Protein AF-0000000070597559 (afdb_homodimer)

Secondary structure (DSSP, 8-state):
-------------------------------------------------S-SSTTTTTTSS----TTSEEEEEE-TT--TT---EEEEEHHHHHHHHSTTT---HHHHHHHTT-TTSTTHHHHHHHHHHHTT----SS----S---GGGGS-HHHHHHHHHHHHHHHHHHS-HHHHHHHHHHT---HHHHHHHHHHHHHHHHHHHHHHHHHHT----BTTB-PPP-S-HHHHHHHHHHHHHTTT-HHHHHHHHHHHH-/-------------------------------------------------S-SSHHHHTT-S----TTSEEEEEE-TT--TT---EEEEEHHHHHHHHSTTT---HHHHHHHTT-TTSTTHHHHHHHHHHHTT-----S--------GGGGS-HHHHHHHHHHHHHHHHHHS-HHHHHHHHHHT---HHHHHHHHHHHHHHHHHHHHHHHHHHT----BTTB-PPP-S-HHHHHHHHHHHHHTTT-HHHHHHHHHHHH-

pLDDT: mean 72.43, std 30.31, range [15.13, 98.62]

Sequence (516 aa):
MADSATECSLASPHPTYRSAQALLLLSPHSLCMPHSLVLEPRLTAGVAGKVGDHMMKDALLGAAMPTDVFCSVPGRLSLLSSNSKYKVTVSELQRRLSPPECLNASILGGILRRAKSKNGGRILRDKLEKIGLNLPAGRRKAANVTLLTSLVEGEAIHLARDFGYVCETEFPARQIAEYLCRQHSDPAEQYRRKDLILATKQITKELMDLLNQDRSPLCNTRPQIILEPSIQRHLTHFSLITHGFGSPAIVAALTAIQMADSATECSLASPHPTYRSAQALLLLSPHSLCMPHSLVLEPRLTAGVAGKVGDHMMKDALLGAAMPTDVFCSVPGRLSLLSSNSKYKVTVSELQRRLSPPECLNASILGGILRRAKSKNGGRILRDKLEKIGLNLPAGRRKAANVTLLTSLVEGEAIHLARDFGYVCETEFPARQIAEYLCRQHSDPAEQYRRKDLILATKQITKELMDLLNQDRSPLCNTRPQIILEPSIQRHLTHFSLITHGFGSPAIVAALTAIQ

Radius of gyration: 35.73 Å; Cα contacts (8 Å, |Δi|>4): 558; chains: 2; bounding box: 136×95×104 Å

Structure (mmCIF, N/CA/C/O backbone):
data_AF-0000000070597559-model_v1
#
loop_
_entity.id
_entity.type
_entity.pdbx_description
1 polymer 'Transcription factor AP-2 C-terminal domain-containing protein'
#
loop_
_atom_site.group_PDB
_atom_site.id
_atom_site.type_symbol
_atom_site.label_atom_id
_atom_site.label_alt_id
_atom_site.label_comp_id
_atom_site.label_asym_id
_atom_site.label_entity_id
_atom_site.label_seq_id
_atom_site.pdbx_PDB_ins_code
_atom_site.Cartn_x
_atom_site.Cartn_y
_atom_site.Cartn_z
_atom_site.occupancy
_atom_site.B_iso_or_equiv
_atom_site.auth_seq_id
_atom_site.auth_comp_id
_atom_site.auth_asym_id
_atom_site.auth_atom_id
_atom_site.pdbx_PDB_model_num
ATOM 1 N N . MET A 1 1 ? 13.938 -60.094 36.344 1 19.91 1 MET A N 1
ATOM 2 C CA . MET A 1 1 ? 14.953 -60.844 35.625 1 19.91 1 MET A CA 1
ATOM 3 C C . MET A 1 1 ? 15.633 -60 34.562 1 19.91 1 MET A C 1
ATOM 5 O O . MET A 1 1 ? 14.961 -59.469 33.688 1 19.91 1 MET A O 1
ATOM 9 N N . ALA A 1 2 ? 16.797 -59.312 35.031 1 21.16 2 ALA A N 1
ATOM 10 C CA . ALA A 1 2 ? 17.688 -58.156 34.906 1 21.16 2 ALA A CA 1
ATOM 11 C C . ALA A 1 2 ? 18.562 -58.25 33.656 1 21.16 2 ALA A C 1
ATOM 13 O O . ALA A 1 2 ? 19.609 -58.906 33.688 1 21.16 2 ALA A O 1
ATOM 14 N N . ASP A 1 3 ? 17.828 -58.344 32.531 1 17.36 3 ASP A N 1
ATOM 15 C CA . ASP A 1 3 ? 18.531 -58.906 31.375 1 17.36 3 ASP A CA 1
ATOM 16 C C . ASP A 1 3 ? 19.75 -58.062 31.016 1 17.36 3 ASP A C 1
ATOM 18 O O . ASP A 1 3 ? 19.844 -56.906 31.406 1 17.36 3 ASP A O 1
ATOM 22 N N . SER A 1 4 ? 20.516 -58.406 29.969 1 17.55 4 SER A N 1
ATOM 23 C CA . SER A 1 4 ? 21.812 -58.719 29.359 1 17.55 4 SER A CA 1
ATOM 24 C C . SER A 1 4 ? 22.281 -57.562 28.453 1 17.55 4 SER A C 1
ATOM 26 O O . SER A 1 4 ? 21.969 -57.562 27.266 1 17.55 4 SER A O 1
ATOM 28 N N . ALA A 1 5 ? 22.062 -56.281 28.828 1 19.42 5 ALA A N 1
ATOM 29 C CA . ALA A 1 5 ? 22.234 -55.188 27.875 1 19.42 5 ALA A CA 1
ATOM 30 C C . ALA A 1 5 ? 23.656 -55.188 27.328 1 19.42 5 ALA A C 1
ATOM 32 O O . ALA A 1 5 ? 24.625 -55 28.062 1 19.42 5 ALA A O 1
ATOM 33 N N . THR A 1 6 ? 23.797 -55.594 26.156 1 16.86 6 THR A N 1
ATOM 34 C CA . THR A 1 6 ? 24.938 -56.094 25.406 1 16.86 6 THR A CA 1
ATOM 35 C C . THR A 1 6 ? 25.984 -55 25.25 1 16.86 6 THR A C 1
ATOM 37 O O . THR A 1 6 ? 25.688 -53.812 25.453 1 16.86 6 THR A O 1
ATOM 40 N N . GLU A 1 7 ? 26.469 -54.688 23.969 1 16.88 7 GLU A N 1
ATOM 41 C CA . GLU A 1 7 ? 27.812 -54.969 23.453 1 16.88 7 GLU A CA 1
ATOM 42 C C . GLU A 1 7 ? 28.703 -53.719 23.516 1 16.88 7 GLU A C 1
ATOM 44 O O . GLU A 1 7 ? 28.203 -52.625 23.703 1 16.88 7 GLU A O 1
ATOM 49 N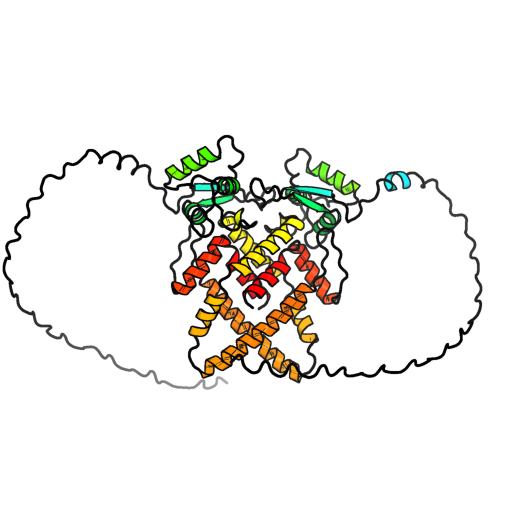 N . CYS A 1 8 ? 29.516 -53.562 22.375 1 16.56 8 CYS A N 1
ATOM 50 C CA . CYS A 1 8 ? 30.953 -53.625 22.109 1 16.56 8 CYS A CA 1
ATOM 51 C C . CYS A 1 8 ? 31.562 -52.25 21.984 1 16.56 8 CYS A C 1
ATOM 53 O O . CYS A 1 8 ? 30.859 -51.281 21.75 1 16.56 8 CYS A O 1
ATOM 55 N N . SER A 1 9 ? 32.875 -52.125 21.75 1 16.2 9 SER A N 1
ATOM 56 C CA . SER A 1 9 ? 34.188 -51.594 22.125 1 16.2 9 SER A CA 1
ATOM 57 C C . SER A 1 9 ? 34.594 -50.438 21.234 1 16.2 9 SER A C 1
ATOM 59 O O . SER A 1 9 ? 35.25 -49.5 21.688 1 16.2 9 SER A O 1
ATOM 61 N N . LEU A 1 10 ? 34.344 -50.344 19.766 1 16.14 10 LEU A N 1
ATOM 62 C CA . LEU A 1 10 ? 35.625 -50.25 19.062 1 16.14 10 LEU A CA 1
ATOM 63 C C . LEU A 1 10 ? 36.094 -48.781 18.953 1 16.14 10 LEU A C 1
ATOM 65 O O . LEU A 1 10 ? 35.438 -47.969 18.297 1 16.14 10 LEU A O 1
ATOM 69 N N . ALA A 1 11 ? 36.656 -48.125 19.891 1 18.78 11 ALA A N 1
ATOM 70 C CA . ALA A 1 11 ? 37.125 -46.719 20.016 1 18.78 11 ALA A CA 1
ATOM 71 C C . ALA A 1 11 ? 38.281 -46.469 19.078 1 18.78 11 ALA A C 1
ATOM 73 O O . ALA A 1 11 ? 39.406 -46.969 19.281 1 18.78 11 ALA A O 1
ATOM 74 N N . SER A 1 12 ? 38.031 -46.562 17.672 1 16.58 12 SER A N 1
ATOM 75 C CA . SER A 1 12 ? 39.25 -46.531 16.844 1 16.58 12 SER A CA 1
ATOM 76 C C . SER A 1 12 ? 40.031 -45.25 17.094 1 16.58 12 SER A C 1
ATOM 78 O O . SER A 1 12 ? 39.469 -44.156 17.281 1 16.58 12 SER A O 1
ATOM 80 N N . PRO A 1 13 ? 41.406 -45.312 17.203 1 17.53 13 PRO A N 1
ATOM 81 C CA . PRO A 1 13 ? 42.594 -44.594 17.719 1 17.53 13 PRO A CA 1
ATOM 82 C C . PRO A 1 13 ? 43.062 -43.469 16.781 1 17.53 13 PRO A C 1
ATOM 84 O O . PRO A 1 13 ? 43.844 -42.625 17.188 1 17.53 13 PRO A O 1
ATOM 87 N N . HIS A 1 14 ? 42.469 -43.25 15.516 1 17.64 14 HIS A N 1
ATOM 88 C CA . HIS A 1 14 ? 43.625 -43.031 14.625 1 17.64 14 HIS A CA 1
ATOM 89 C C . HIS A 1 14 ? 44.406 -41.781 15.039 1 17.64 14 HIS A C 1
ATOM 91 O O . HIS A 1 14 ? 43.844 -40.906 15.672 1 17.64 14 HIS A O 1
ATOM 97 N N . PRO A 1 15 ? 45.719 -41.719 14.453 1 17.28 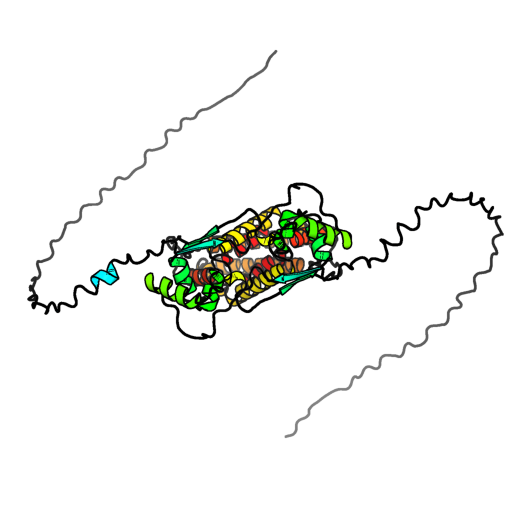15 PRO A N 1
ATOM 98 C CA . PRO A 1 15 ? 47.094 -41.25 14.719 1 17.28 15 PRO A CA 1
ATOM 99 C C . PRO A 1 15 ? 47.281 -39.781 14.484 1 17.28 15 PRO A C 1
ATOM 101 O O . PRO A 1 15 ? 46.5 -39.156 13.781 1 17.28 15 PRO A O 1
ATOM 104 N N . THR A 1 16 ? 48.344 -39.156 15.125 1 18.3 16 THR A N 1
ATOM 105 C CA . THR A 1 16 ? 49.031 -38 15.633 1 18.3 16 THR A CA 1
ATOM 106 C C . THR A 1 16 ? 49.781 -37.281 14.508 1 18.3 16 THR A C 1
ATOM 108 O O . THR A 1 16 ? 50.531 -36.344 14.758 1 18.3 16 THR A O 1
ATOM 111 N N . TYR A 1 17 ? 49.344 -37.406 13.156 1 15.91 17 TYR A N 1
ATOM 112 C CA . TYR A 1 17 ? 50.469 -37.094 12.273 1 15.91 17 TYR A CA 1
ATOM 113 C C . TYR A 1 17 ? 50.938 -35.688 12.492 1 15.91 17 TYR A C 1
ATOM 115 O O . TYR A 1 17 ? 50.188 -34.719 12.328 1 15.91 17 TYR A O 1
ATOM 123 N N . ARG A 1 18 ? 52 -35.438 13.312 1 16 18 ARG A N 1
ATOM 124 C CA . ARG A 1 18 ? 52.812 -34.344 13.859 1 16 18 ARG A CA 1
ATOM 125 C C . ARG A 1 18 ? 53.344 -33.469 12.75 1 16 18 ARG A C 1
ATOM 127 O O . ARG A 1 18 ? 53.188 -32.25 12.789 1 16 18 ARG A O 1
ATOM 134 N N . SER A 1 19 ? 54.562 -33.781 12.117 1 15.95 19 SER A N 1
ATOM 135 C CA . SER A 1 19 ? 55.812 -33.031 12.336 1 15.95 19 SER A CA 1
ATOM 136 C C . SER A 1 19 ? 56.062 -32.062 11.203 1 15.95 19 SER A C 1
ATOM 138 O O . SER A 1 19 ? 57.062 -31.328 11.219 1 15.95 19 SER A O 1
ATOM 140 N N . ALA A 1 20 ? 55.281 -31.984 10.086 1 16.58 20 ALA A N 1
ATOM 141 C CA . ALA A 1 20 ? 56.188 -31.797 8.953 1 16.58 20 ALA A CA 1
ATOM 142 C C . ALA A 1 20 ? 56.969 -30.484 9.07 1 16.58 20 ALA A C 1
ATOM 144 O O . ALA A 1 20 ? 56.438 -29.5 9.625 1 16.58 20 ALA A O 1
ATOM 145 N N . GLN A 1 21 ? 58.281 -30.516 8.523 1 16.25 21 GLN A N 1
ATOM 146 C CA . GLN A 1 21 ? 59.625 -29.953 8.484 1 16.25 21 GLN A CA 1
ATOM 147 C C . GLN A 1 21 ? 59.625 -28.547 7.91 1 16.25 21 GLN A C 1
ATOM 149 O O . GLN A 1 21 ? 58.719 -28.172 7.156 1 16.25 21 GLN A O 1
ATOM 154 N N . ALA A 1 22 ? 60.625 -27.719 8.359 1 18.7 22 ALA A N 1
ATOM 155 C CA . ALA A 1 22 ? 61.25 -26.422 8.625 1 18.7 22 ALA A CA 1
ATOM 156 C C . ALA A 1 22 ? 61.781 -25.797 7.344 1 18.7 22 ALA A C 1
ATOM 158 O O . ALA A 1 22 ? 62.656 -24.906 7.391 1 18.7 22 ALA A O 1
ATOM 159 N N . LEU A 1 23 ? 61.125 -26.141 6.117 1 17.75 23 LEU A N 1
ATOM 160 C CA . LEU A 1 23 ? 62.062 -25.906 5.02 1 17.75 23 LEU A CA 1
ATOM 161 C C . LEU A 1 23 ? 62.562 -24.469 5.035 1 17.75 23 LEU A C 1
ATOM 163 O O . LEU A 1 23 ? 61.844 -23.562 5.434 1 17.75 23 LEU A O 1
ATOM 167 N N . LEU A 1 24 ? 63.844 -24.359 4.625 1 18.58 24 LEU A N 1
ATOM 168 C CA . LEU A 1 24 ? 65.062 -23.516 4.602 1 18.58 24 LEU A CA 1
ATOM 169 C C . LEU A 1 24 ? 64.875 -22.344 3.637 1 18.58 24 LEU A C 1
ATOM 171 O O . LEU A 1 24 ? 64.938 -22.516 2.418 1 18.58 24 LEU A O 1
ATOM 175 N N . LEU A 1 25 ? 63.688 -21.688 3.656 1 18.22 25 LEU A N 1
ATOM 176 C CA . LEU A 1 25 ? 63.562 -20.75 2.543 1 18.22 25 LEU A CA 1
ATOM 177 C C . LEU A 1 25 ? 64.688 -19.734 2.568 1 18.22 25 LEU A C 1
ATOM 179 O O . LEU A 1 25 ? 64.875 -19.016 3.561 1 18.22 25 LEU A O 1
ATOM 183 N N . LEU A 1 26 ? 65.688 -20.125 1.753 1 17.92 26 LEU A N 1
ATOM 184 C CA . LEU A 1 26 ? 66.938 -19.438 1.463 1 17.92 26 LEU A CA 1
ATOM 185 C C . LEU A 1 26 ? 66.688 -17.969 1.103 1 17.92 26 LEU A C 1
ATOM 187 O O . LEU A 1 26 ? 65.625 -17.641 0.564 1 17.92 26 LEU A O 1
ATOM 191 N N . SER A 1 27 ? 67.625 -17.062 1.641 1 18.86 27 SER A N 1
ATOM 192 C CA . SER A 1 27 ? 67.875 -15.641 1.9 1 18.86 27 SER A CA 1
ATOM 193 C C . SER A 1 27 ? 68.125 -14.883 0.608 1 18.86 27 SER A C 1
ATOM 195 O O . SER A 1 27 ? 69.25 -14.93 0.084 1 18.86 27 SER A O 1
ATOM 197 N N . PRO A 1 28 ? 67.188 -14.984 -0.422 1 19.39 28 PRO A N 1
ATOM 198 C CA . PRO A 1 28 ? 67.812 -14.438 -1.636 1 19.39 28 PRO A CA 1
ATOM 199 C C . PRO A 1 28 ? 68.375 -13.047 -1.414 1 19.39 28 PRO A C 1
ATOM 201 O O . PRO A 1 28 ? 68 -12.328 -0.508 1 19.39 28 PRO A O 1
ATOM 204 N N . HIS A 1 29 ? 69.625 -12.883 -2.027 1 18.45 29 HIS A N 1
ATOM 205 C CA . HIS A 1 29 ? 70.688 -11.875 -2.08 1 18.45 29 HIS A CA 1
ATOM 206 C C . HIS A 1 29 ? 70.125 -10.523 -2.529 1 18.45 29 HIS A C 1
ATOM 208 O O . HIS A 1 29 ? 69.062 -10.461 -3.154 1 18.45 29 HIS A O 1
ATOM 214 N N . SER A 1 30 ? 70.938 -9.391 -2.318 1 18.61 30 SER A N 1
ATOM 215 C CA . SER A 1 30 ? 71.125 -7.992 -1.918 1 18.61 30 SER A CA 1
ATOM 216 C C . SER A 1 30 ? 71 -7.059 -3.117 1 18.61 30 SER A C 1
ATOM 218 O O . SER A 1 30 ? 71.125 -5.844 -2.982 1 18.61 30 SER A O 1
ATOM 220 N N . LEU A 1 31 ? 70.688 -7.555 -4.41 1 20.31 31 LEU A N 1
ATOM 221 C CA . LEU A 1 31 ? 71.438 -6.73 -5.332 1 20.31 31 LEU A CA 1
ATOM 222 C C . LEU A 1 31 ? 71 -5.285 -5.305 1 20.31 31 LEU A C 1
ATOM 224 O O . LEU A 1 31 ? 69.812 -5.02 -5.402 1 20.31 31 LEU A O 1
ATOM 228 N N . CYS A 1 32 ? 71.875 -4.336 -4.922 1 19.77 32 CYS A N 1
ATOM 229 C CA . CYS A 1 32 ? 71.938 -2.922 -4.566 1 19.77 32 CYS A CA 1
ATOM 230 C C . CYS A 1 32 ? 71.625 -2.047 -5.781 1 19.77 32 CYS A C 1
ATOM 232 O O . CYS A 1 32 ? 72.5 -1.919 -6.668 1 19.77 32 CYS A O 1
ATOM 234 N N . MET A 1 33 ? 70.625 -2.402 -6.582 1 20.45 33 MET A N 1
ATOM 235 C CA . MET A 1 33 ? 70.688 -1.625 -7.816 1 20.45 33 MET A CA 1
ATOM 236 C C . MET A 1 33 ? 70.812 -0.134 -7.512 1 20.45 33 MET A C 1
ATOM 238 O O . MET A 1 33 ? 70.312 0.332 -6.488 1 20.45 33 MET A O 1
ATOM 242 N N . PRO A 1 34 ? 71.562 0.568 -8.43 1 20.34 34 PRO A N 1
ATOM 243 C CA . PRO A 1 34 ? 72.25 1.889 -8.359 1 20.34 34 PRO A CA 1
ATOM 244 C C . PRO A 1 34 ? 71.188 3.023 -8.266 1 20.34 34 PRO A C 1
ATOM 246 O O . PRO A 1 34 ? 70 2.826 -8.555 1 20.34 34 PRO A O 1
ATOM 249 N N . HIS A 1 35 ? 71.75 4.305 -7.883 1 19.61 35 HIS A N 1
ATOM 250 C CA . HIS A 1 35 ? 71.438 5.566 -7.234 1 19.61 35 HIS A CA 1
ATOM 251 C C . HIS A 1 35 ? 70.75 6.523 -8.203 1 19.61 35 HIS A C 1
ATOM 253 O O . HIS A 1 35 ? 70.562 7.711 -7.902 1 19.61 35 HIS A O 1
ATOM 259 N N . SER A 1 36 ? 69.938 6.035 -9.188 1 20.69 36 SER A N 1
ATOM 260 C CA . SER A 1 36 ? 69.75 7.047 -10.227 1 20.69 36 SER A CA 1
ATOM 261 C C . SER A 1 36 ? 69.25 8.359 -9.633 1 20.69 36 SER A C 1
ATOM 263 O O . SER A 1 36 ? 68.5 8.352 -8.656 1 20.69 36 SER A O 1
ATOM 265 N N . LEU A 1 37 ? 69.875 9.5 -10.133 1 20.8 37 LEU A N 1
ATOM 266 C CA . LEU A 1 37 ? 69.938 10.938 -9.867 1 20.8 37 LEU A CA 1
ATOM 267 C C . LEU A 1 37 ? 68.625 11.602 -10.039 1 20.8 37 LEU A C 1
ATOM 269 O O . LEU A 1 37 ? 68 11.555 -11.117 1 20.8 37 LEU A O 1
ATOM 273 N N . VAL A 1 38 ? 67.812 11.656 -9 1 20.12 38 VAL A N 1
ATOM 274 C CA . VAL A 1 38 ? 66.438 12.211 -8.891 1 20.12 38 VAL A CA 1
ATOM 275 C C . VAL A 1 38 ? 66.5 13.711 -9.164 1 20.12 38 VAL A C 1
ATOM 277 O O . VAL A 1 38 ? 67.062 14.484 -8.375 1 20.12 38 VAL A O 1
ATOM 280 N N . LEU A 1 39 ? 66.875 14.031 -10.422 1 21.16 39 LEU A N 1
ATOM 281 C CA . LEU A 1 39 ? 66.875 15.477 -10.609 1 21.16 39 LEU A CA 1
ATOM 282 C C . LEU A 1 39 ? 65.625 16.109 -10.094 1 21.16 39 LEU A C 1
ATOM 284 O O . LEU A 1 39 ? 64.5 15.594 -10.359 1 21.16 39 LEU A O 1
ATOM 288 N N . GLU A 1 40 ? 65.75 16.922 -9.047 1 20.91 40 GLU A N 1
ATOM 289 C CA . GLU A 1 40 ? 64.75 17.625 -8.266 1 20.91 40 GLU A CA 1
ATOM 290 C C . GLU A 1 40 ? 64 18.656 -9.117 1 20.91 40 GLU A C 1
ATOM 292 O O . GLU A 1 40 ? 64.625 19.578 -9.648 1 20.91 40 GLU A O 1
ATOM 297 N N . PRO A 1 41 ? 63.188 18.188 -10.062 1 21.62 41 PRO A N 1
ATOM 298 C CA . PRO A 1 41 ? 62.625 19.312 -10.797 1 21.62 41 PRO A CA 1
ATOM 299 C C . PRO A 1 41 ? 62.125 20.438 -9.875 1 21.62 41 PRO A C 1
ATOM 301 O O . PRO A 1 41 ? 61.75 20.172 -8.734 1 21.62 41 PRO A O 1
ATOM 304 N N . ARG A 1 42 ? 62.594 21.672 -10.094 1 20.83 42 ARG A N 1
ATOM 305 C CA . ARG A 1 42 ? 62.406 22.969 -9.453 1 20.83 42 ARG A CA 1
ATOM 306 C C . ARG A 1 42 ? 60.906 23.312 -9.375 1 20.83 42 ARG A C 1
ATOM 308 O O . ARG A 1 42 ? 60.219 23.25 -10.383 1 20.83 42 ARG A O 1
ATOM 315 N N . LEU A 1 43 ? 60.312 23.266 -8.164 1 20.08 43 LEU A N 1
ATOM 316 C CA . LEU A 1 43 ? 58.969 23.594 -7.715 1 20.08 43 LEU A CA 1
ATOM 317 C C . LEU A 1 43 ? 58.625 25.047 -8.055 1 20.08 43 LEU A C 1
ATOM 319 O O . LEU A 1 43 ? 59.25 25.969 -7.523 1 20.08 43 LEU A O 1
ATOM 323 N N . THR A 1 44 ? 58.656 25.391 -9.312 1 21.41 44 THR A N 1
ATOM 324 C CA . THR A 1 44 ? 58.312 26.797 -9.445 1 21.41 44 THR A CA 1
ATOM 325 C C . THR A 1 44 ? 57.125 27.141 -8.531 1 21.41 44 THR A C 1
ATOM 327 O O . THR A 1 44 ? 56.281 26.297 -8.227 1 21.41 44 THR A O 1
ATOM 330 N N . ALA A 1 45 ? 57.25 28.375 -7.805 1 22.34 45 ALA A N 1
ATOM 331 C CA . ALA A 1 45 ? 56.5 29.078 -6.754 1 22.34 45 ALA A CA 1
ATOM 332 C C . ALA A 1 45 ? 55.062 29.266 -7.145 1 22.34 45 ALA A C 1
ATOM 334 O O . ALA A 1 45 ? 54.75 29.844 -8.195 1 22.34 45 ALA A O 1
ATOM 335 N N . GLY A 1 46 ? 54.25 28.312 -6.801 1 22.12 46 GLY A N 1
ATOM 336 C CA . GLY A 1 46 ? 52.781 28.312 -6.953 1 22.12 46 GLY A CA 1
ATOM 337 C C . GLY A 1 46 ? 52.125 29.578 -6.422 1 22.12 46 GLY A C 1
ATOM 338 O O . GLY A 1 46 ? 52.406 30 -5.297 1 22.12 46 GLY A O 1
ATOM 339 N N . VAL A 1 47 ? 52.094 30.656 -7.211 1 23.83 47 VAL A N 1
ATOM 340 C CA . VAL A 1 47 ? 51.312 31.797 -6.746 1 23.83 47 VAL A CA 1
ATOM 341 C C . VAL A 1 47 ? 50.062 31.297 -6.008 1 23.83 47 VAL A C 1
ATOM 343 O O . VAL A 1 47 ? 49.25 30.578 -6.582 1 23.83 47 VAL A O 1
ATOM 346 N N . ALA A 1 48 ? 50.219 31.156 -4.633 1 25.36 48 ALA A N 1
ATOM 347 C CA . ALA A 1 48 ? 49.188 30.828 -3.656 1 25.36 48 ALA A CA 1
ATOM 348 C C . ALA A 1 48 ? 48 31.797 -3.744 1 25.36 48 ALA A C 1
ATOM 350 O O . ALA A 1 48 ? 48.094 32.938 -3.262 1 25.36 48 ALA A O 1
ATOM 351 N N . GLY A 1 49 ? 47.5 32.094 -4.883 1 24.19 49 GLY A N 1
ATOM 352 C CA . GLY A 1 49 ? 46.375 32.969 -4.738 1 24.19 49 GLY A CA 1
ATOM 353 C C . GLY A 1 49 ? 45.5 32.625 -3.547 1 24.19 49 GLY A C 1
ATOM 354 O O . GLY A 1 49 ? 45.406 31.469 -3.15 1 24.19 49 GLY A O 1
ATOM 355 N N . LYS A 1 50 ? 45.281 33.75 -2.588 1 28.5 50 LYS A N 1
ATOM 356 C CA . LYS A 1 50 ? 44.5 33.719 -1.34 1 28.5 50 LYS A CA 1
ATOM 357 C C . LYS A 1 50 ? 43.219 32.938 -1.504 1 28.5 50 LYS A C 1
ATOM 359 O O . LYS A 1 50 ? 42.125 33.5 -1.558 1 28.5 50 LYS A O 1
ATOM 364 N N . VAL A 1 51 ? 43.125 32.188 -2.502 1 28.05 51 VAL A N 1
ATOM 365 C CA . VAL A 1 51 ? 41.906 31.406 -2.676 1 28.05 51 VAL A CA 1
ATOM 366 C C . VAL A 1 51 ? 41.688 30.5 -1.462 1 28.05 51 VAL A C 1
ATOM 368 O O . VAL A 1 51 ? 40.781 29.656 -1.468 1 28.05 51 VAL A O 1
ATOM 371 N N . GLY A 1 52 ? 42.688 30.562 -0.573 1 26.28 52 GLY A N 1
ATOM 372 C CA . GLY A 1 52 ? 42.781 29.422 0.328 1 26.28 52 GLY A CA 1
ATOM 373 C C . GLY A 1 52 ? 41.656 29.391 1.374 1 26.28 52 GLY A C 1
ATOM 374 O O . GLY A 1 52 ? 41.281 28.328 1.861 1 26.28 52 GLY A O 1
ATOM 375 N N . ASP A 1 53 ? 41.656 30.578 2.055 1 27.73 53 ASP A N 1
ATOM 376 C CA . ASP A 1 53 ? 41.031 30.594 3.377 1 27.73 53 ASP A CA 1
ATOM 377 C C . ASP A 1 53 ? 39.531 30.406 3.275 1 27.73 53 ASP A C 1
ATOM 379 O O . ASP A 1 53 ? 38.875 30.156 4.277 1 27.73 53 ASP A O 1
ATOM 383 N N . HIS A 1 54 ? 38.969 31.094 2.23 1 28.14 54 HIS A N 1
ATOM 384 C CA . HIS A 1 54 ? 37.5 31.078 2.207 1 28.14 54 HIS A CA 1
ATOM 385 C C . HIS A 1 54 ? 36.969 29.656 2.07 1 28.14 54 HIS A C 1
ATOM 387 O O . HIS A 1 54 ? 35.75 29.453 2.072 1 28.14 54 HIS A O 1
ATOM 393 N N . MET A 1 55 ? 37.719 28.75 1.553 1 31 55 MET A N 1
ATOM 394 C CA . MET A 1 55 ? 37.375 27.344 1.403 1 31 55 MET A CA 1
ATOM 395 C C . MET A 1 55 ? 37.312 26.641 2.76 1 31 55 MET A C 1
ATOM 397 O O . MET A 1 55 ? 36.719 25.562 2.889 1 31 55 MET A O 1
ATOM 401 N N . MET A 1 56 ? 38.094 27.062 3.789 1 30.22 56 MET A N 1
ATOM 402 C CA . MET A 1 56 ? 38.25 26.406 5.09 1 30.22 56 MET A CA 1
ATOM 403 C C . MET A 1 56 ? 37.094 26.781 6.004 1 30.22 56 MET A C 1
ATOM 405 O O . MET A 1 56 ? 36.844 26.125 7.023 1 30.22 56 MET A O 1
ATOM 409 N N . LYS A 1 57 ? 36.75 28.094 6.105 1 33.06 57 LYS A N 1
ATOM 410 C CA . LYS A 1 57 ? 35.688 28.469 7.047 1 33.06 57 LYS A CA 1
ATOM 411 C C . LYS A 1 57 ? 34.375 27.734 6.73 1 33.06 57 LYS A C 1
ATOM 413 O O . LYS A 1 57 ? 33.562 27.469 7.625 1 33.06 57 LYS A O 1
ATOM 418 N N . ASP A 1 58 ? 33.906 27.703 5.496 1 33.62 58 ASP A N 1
ATOM 419 C CA . ASP A 1 58 ? 32.719 27.016 5.051 1 33.62 58 ASP A CA 1
ATOM 420 C C . ASP A 1 58 ? 32.844 25.5 5.262 1 33.62 58 ASP A C 1
ATOM 422 O O . ASP A 1 58 ? 31.891 24.75 5.004 1 33.62 58 ASP A O 1
ATOM 426 N N . ALA A 1 59 ? 33.969 24.938 5.41 1 35.62 59 ALA A N 1
ATOM 427 C CA . ALA A 1 59 ? 34.375 23.562 5.676 1 35.62 59 ALA A CA 1
ATOM 428 C C . ALA A 1 59 ? 34 23.141 7.098 1 35.62 59 ALA A C 1
ATOM 430 O O . ALA A 1 59 ? 33.781 21.953 7.367 1 35.62 59 ALA A O 1
ATOM 431 N N . LEU A 1 60 ? 34.25 23.922 8.172 1 35.75 60 LEU A N 1
ATOM 432 C CA . LEU A 1 60 ? 34.062 23.641 9.594 1 35.75 60 LEU A CA 1
ATOM 433 C C . LEU A 1 60 ? 32.562 23.609 9.938 1 35.75 60 LEU A C 1
ATOM 435 O O . LEU A 1 60 ? 32.188 23.562 11.109 1 35.75 60 LEU A O 1
ATOM 439 N N . LEU A 1 61 ? 31.688 24.406 9.25 1 40.16 61 LEU A N 1
ATOM 440 C CA . LEU A 1 61 ? 30.281 24.047 9.438 1 40.16 61 LEU A CA 1
ATOM 441 C C . LEU A 1 61 ? 30.078 22.547 9.281 1 40.16 61 LEU A C 1
ATOM 443 O O . LEU A 1 61 ? 30.328 22 8.211 1 40.16 61 LEU A O 1
ATOM 447 N N . GLY A 1 62 ? 30.438 21.75 10.18 1 47 62 GLY A N 1
ATOM 448 C CA . GLY A 1 62 ? 30.453 20.297 10.281 1 47 62 GLY A CA 1
ATOM 449 C C . GLY A 1 62 ? 29.516 19.625 9.297 1 47 62 GLY A C 1
ATOM 450 O O . GLY A 1 62 ? 28.297 19.844 9.344 1 47 62 GLY A O 1
ATOM 451 N N . ALA A 1 63 ? 29.891 19.422 8.023 1 59.19 63 ALA A N 1
ATOM 452 C CA . ALA A 1 63 ? 29.188 18.734 6.945 1 59.19 63 ALA A CA 1
ATOM 453 C C . ALA A 1 63 ? 28.234 17.672 7.5 1 59.19 63 ALA A C 1
ATOM 455 O O . ALA A 1 63 ? 28.641 16.828 8.312 1 59.19 63 ALA A O 1
ATOM 456 N N . ALA A 1 64 ? 27 17.969 7.492 1 75 64 ALA A N 1
ATOM 457 C CA . ALA A 1 64 ? 26.016 17.047 8.016 1 75 64 ALA A CA 1
ATOM 458 C C . ALA A 1 64 ? 26.266 15.625 7.496 1 75 64 ALA A C 1
ATOM 460 O O . ALA A 1 64 ? 26.625 15.438 6.332 1 75 64 ALA A O 1
ATOM 461 N N . MET A 1 65 ? 26.5 14.805 8.453 1 82.56 65 MET A N 1
ATOM 462 C CA . MET A 1 65 ? 26.625 13.391 8.133 1 82.56 65 MET A CA 1
ATOM 463 C C . MET A 1 65 ? 25.328 12.844 7.562 1 82.56 65 MET A C 1
ATOM 465 O O . MET A 1 65 ? 24.234 13.273 7.965 1 82.56 65 MET A O 1
ATOM 469 N N . PRO A 1 66 ? 25.438 12.023 6.605 1 82.62 66 PRO A N 1
ATOM 470 C CA . PRO A 1 66 ? 24.25 11.414 6.004 1 82.62 66 PRO A CA 1
ATOM 471 C C . PRO A 1 66 ? 23.312 10.805 7.043 1 82.62 66 PRO A C 1
ATOM 473 O O . PRO A 1 66 ? 22.094 10.781 6.836 1 82.62 66 PRO A O 1
ATOM 476 N N . THR A 1 67 ? 23.859 10.469 8.062 1 85.25 67 THR A N 1
ATOM 477 C CA . THR A 1 67 ? 23.047 9.789 9.07 1 85.25 67 THR A CA 1
ATOM 478 C C . THR A 1 67 ? 22.406 10.797 10.016 1 85.25 67 THR A C 1
ATOM 480 O O . THR A 1 67 ? 21.547 10.438 10.82 1 85.25 67 THR A O 1
ATOM 483 N N . ASP A 1 68 ? 22.719 12 9.797 1 89.81 68 ASP A N 1
ATOM 484 C CA . ASP A 1 68 ? 22.141 13.031 10.656 1 89.81 68 ASP A CA 1
ATOM 485 C C . ASP A 1 68 ? 20.641 13.188 10.383 1 89.81 68 ASP A C 1
ATOM 487 O O . ASP A 1 68 ? 20.188 13.062 9.242 1 89.81 68 ASP A O 1
ATOM 491 N N . VAL A 1 69 ? 20 13.422 11.516 1 92.44 69 VAL A N 1
ATOM 492 C CA . VAL A 1 69 ? 18.578 13.719 11.391 1 92.44 69 VAL A CA 1
ATOM 493 C C . VAL A 1 69 ? 18.391 15.188 11.016 1 92.44 69 VAL A C 1
ATOM 495 O O . VAL A 1 69 ? 18.891 16.078 11.703 1 92.44 69 VAL A O 1
ATOM 498 N N . PHE A 1 70 ? 17.75 15.398 9.914 1 92.12 70 PHE A N 1
ATOM 499 C CA . PHE A 1 70 ? 17.469 16.75 9.453 1 92.12 70 PHE A CA 1
ATOM 500 C C . PHE A 1 70 ? 16.281 17.344 10.211 1 92.12 70 PHE A C 1
ATOM 502 O O . PHE A 1 70 ? 16.328 18.484 10.672 1 92.12 70 PHE A O 1
ATOM 509 N N . CYS A 1 71 ? 15.242 16.562 10.312 1 90.69 71 CYS A N 1
ATOM 510 C CA . CYS A 1 71 ? 14.062 16.984 11.062 1 90.69 71 CYS A CA 1
ATOM 511 C C . CYS A 1 71 ? 13.172 15.789 11.383 1 90.69 71 CYS A C 1
ATOM 513 O O . CYS A 1 71 ? 13.477 14.656 11 1 90.69 71 CYS A O 1
ATOM 515 N N . SER A 1 72 ? 12.188 16.078 12.25 1 92.25 72 SER A N 1
ATOM 516 C CA . SER A 1 72 ? 11.125 15.125 12.531 1 92.25 72 SER A CA 1
ATOM 517 C C . SER A 1 72 ? 9.766 15.672 12.102 1 92.25 72 SER A C 1
ATOM 519 O O . SER A 1 72 ? 9.477 16.859 12.289 1 92.25 72 SER A O 1
ATOM 521 N N . VAL A 1 73 ? 9.086 14.797 11.477 1 91.5 73 VAL A N 1
ATOM 522 C CA . VAL A 1 73 ? 7.777 15.227 11.008 1 91.5 73 VAL A CA 1
ATOM 523 C C . VAL A 1 73 ? 6.695 14.312 11.586 1 91.5 73 VAL A C 1
ATOM 525 O O . VAL A 1 73 ? 6.918 13.109 11.75 1 91.5 73 VAL A O 1
ATOM 528 N N . PRO A 1 74 ? 5.547 14.906 11.914 1 89.44 74 PRO A N 1
ATOM 529 C CA . PRO A 1 74 ? 4.43 14.031 12.281 1 89.44 74 PRO A CA 1
ATOM 530 C C . PRO A 1 74 ? 3.967 13.148 11.125 1 89.44 74 PRO A C 1
ATOM 532 O O . PRO A 1 74 ? 3.992 13.57 9.969 1 89.44 74 PRO A O 1
ATOM 535 N N . GLY A 1 75 ? 3.551 12.016 11.453 1 91.88 75 GLY A N 1
ATOM 536 C CA . GLY A 1 75 ? 3.057 11.109 10.43 1 91.88 75 GLY A CA 1
ATOM 537 C C . GLY A 1 75 ? 1.8 11.609 9.742 1 91.88 75 GLY A C 1
ATOM 538 O O . GLY A 1 75 ? 0.876 12.086 10.406 1 91.88 75 GLY A O 1
ATOM 539 N N . ARG A 1 76 ? 1.767 11.508 8.469 1 91.44 76 ARG A N 1
ATOM 540 C CA . ARG A 1 76 ? 0.584 11.891 7.703 1 91.44 76 ARG A CA 1
ATOM 541 C C . ARG A 1 76 ? -0.574 10.93 7.965 1 91.44 76 ARG A C 1
ATOM 543 O O . ARG A 1 76 ? -1.737 11.336 7.945 1 91.44 76 ARG A O 1
ATOM 550 N N . LEU A 1 77 ? -0.203 9.734 8.234 1 93.06 77 LEU A N 1
ATOM 551 C CA . LEU A 1 77 ? -1.226 8.711 8.414 1 93.06 77 LEU A CA 1
ATOM 552 C C . LEU A 1 77 ? -1.401 8.367 9.891 1 93.06 77 LEU A C 1
ATOM 554 O O . LEU A 1 77 ? -2.072 7.391 10.227 1 93.06 77 LEU A O 1
ATOM 558 N N . SER A 1 78 ? -0.806 9.148 10.688 1 86.94 78 SER A N 1
ATOM 559 C CA . SER A 1 78 ? -0.968 8.945 12.117 1 86.94 78 SER A CA 1
ATOM 560 C C . SER A 1 78 ? -2.268 9.562 12.625 1 86.94 78 SER A C 1
ATOM 562 O O . SER A 1 78 ? -2.656 10.648 12.188 1 86.94 78 SER A O 1
ATOM 564 N N . LEU A 1 79 ? -2.977 8.727 13.352 1 78.44 79 LEU A N 1
ATOM 565 C CA . LEU A 1 79 ? -4.234 9.219 13.898 1 78.44 79 LEU A CA 1
ATOM 566 C C . LEU A 1 79 ? -4.066 9.648 15.352 1 78.44 79 LEU A C 1
ATOM 568 O O . LEU A 1 79 ? -3.293 9.047 16.094 1 78.44 79 LEU A O 1
ATOM 572 N N . LEU A 1 80 ? -4.984 10.547 15.836 1 66.44 80 LEU A N 1
ATOM 5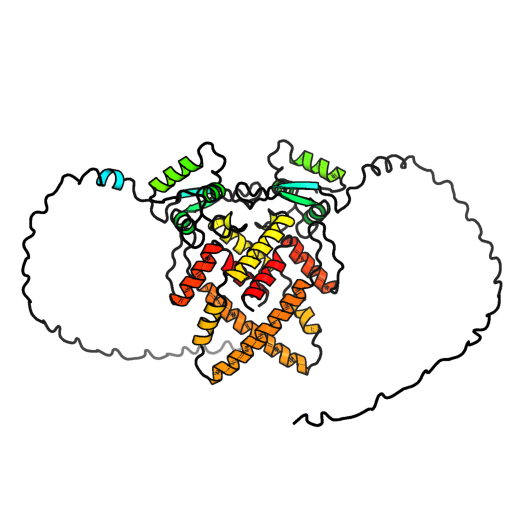73 C CA . LEU A 1 80 ? -5.137 11.07 17.188 1 66.44 80 LEU A CA 1
ATOM 574 C C . LEU A 1 80 ? -3.783 11.219 17.875 1 66.44 80 LEU A C 1
ATOM 576 O O . LEU A 1 80 ? -2.781 11.508 17.203 1 66.44 80 LEU A O 1
ATOM 580 N N . SER A 1 81 ? -3.77 10.516 19.203 1 57.91 81 SER A N 1
ATOM 581 C CA . SER A 1 81 ? -2.688 10.641 20.172 1 57.91 81 SER A CA 1
ATOM 582 C C . SER A 1 81 ? -1.471 9.82 19.75 1 57.91 81 SER A C 1
ATOM 584 O O . SER A 1 81 ? -0.413 9.906 20.375 1 57.91 81 SER A O 1
ATOM 586 N N . SER A 1 82 ? -1.667 8.977 18.594 1 58.75 82 SER A N 1
ATOM 587 C CA . SER A 1 82 ? -0.484 8.203 18.234 1 58.75 82 SER A CA 1
ATOM 588 C C . SER A 1 82 ? 0.51 9.055 17.453 1 58.75 82 SER A C 1
ATOM 590 O O . SER A 1 82 ? 0.531 9.023 16.219 1 58.75 82 SER A O 1
ATOM 592 N N . ASN A 1 83 ? 0.829 10.102 17.953 1 63.06 83 ASN A N 1
ATOM 593 C CA . ASN A 1 83 ? 1.726 11.078 17.344 1 63.06 83 ASN A CA 1
ATOM 594 C C . ASN A 1 83 ? 3.062 10.445 16.953 1 63.06 83 ASN A C 1
ATOM 596 O O . ASN A 1 83 ? 4.066 10.648 17.641 1 63.06 83 ASN A O 1
ATOM 600 N N . SER A 1 84 ? 2.887 9.43 16.016 1 81 84 SER A N 1
ATOM 601 C CA . SER A 1 84 ? 4.172 8.93 15.539 1 81 84 SER A CA 1
ATOM 602 C C . SER A 1 84 ? 4.918 9.992 14.734 1 81 84 SER A C 1
ATOM 604 O O . SER A 1 84 ? 4.336 10.633 13.859 1 81 84 SER A O 1
ATOM 606 N N . LYS A 1 85 ? 6.066 10.266 15.305 1 89.88 85 LYS A N 1
ATOM 607 C CA . LYS A 1 85 ? 6.969 11.148 14.562 1 89.88 85 LYS A CA 1
ATOM 608 C C . LYS A 1 85 ? 8.039 10.344 13.836 1 89.88 85 LYS A C 1
ATOM 610 O O . LYS A 1 85 ? 8.531 9.336 14.352 1 89.88 85 LYS A O 1
ATOM 615 N N . TYR A 1 86 ? 8.219 10.82 12.609 1 94.06 86 TYR A N 1
ATOM 616 C CA . TYR A 1 86 ? 9.219 10.133 11.805 1 94.06 86 TYR A CA 1
ATOM 617 C C . TYR A 1 86 ? 10.438 11.023 11.57 1 94.06 86 TYR A C 1
ATOM 619 O O . TYR A 1 86 ? 10.297 12.211 11.266 1 94.06 86 TYR A O 1
ATOM 627 N N . LYS A 1 87 ? 11.531 10.422 11.734 1 94.44 87 LYS A N 1
ATOM 628 C CA . LYS A 1 87 ? 12.789 11.117 11.492 1 94.44 87 LYS A CA 1
ATOM 629 C C . LYS A 1 87 ? 13.133 11.133 10 1 94.44 87 LYS A C 1
ATOM 631 O O . LYS A 1 87 ? 13 10.109 9.32 1 94.44 87 LYS A O 1
ATOM 636 N N . VAL A 1 88 ? 13.523 12.336 9.562 1 95.19 88 VAL A N 1
ATOM 637 C CA . VAL A 1 88 ? 14 12.492 8.195 1 95.19 88 VAL A CA 1
ATOM 638 C C . VAL A 1 88 ? 15.5 12.766 8.195 1 95.19 88 VAL A C 1
ATOM 640 O O . VAL A 1 88 ? 15.961 13.773 8.734 1 95.19 88 VAL A O 1
ATOM 643 N N . THR A 1 89 ? 16.219 11.859 7.57 1 94.62 89 THR A N 1
ATOM 644 C CA . THR A 1 89 ? 17.672 11.984 7.582 1 94.62 89 THR A CA 1
ATOM 645 C C . THR A 1 89 ? 18.156 12.812 6.398 1 94.62 89 THR A C 1
ATOM 647 O O . THR A 1 89 ? 17.406 13.031 5.441 1 94.62 89 THR A O 1
ATOM 650 N N . VAL A 1 90 ? 19.406 13.242 6.559 1 92.94 90 VAL A N 1
ATOM 651 C CA . VAL A 1 90 ? 20.047 13.969 5.465 1 92.94 90 VAL A CA 1
ATOM 652 C C . VAL A 1 90 ? 20.156 13.055 4.242 1 92.94 90 VAL A C 1
ATOM 654 O O . VAL A 1 90 ? 19.938 13.492 3.111 1 92.94 90 VAL A O 1
ATOM 657 N N . SER A 1 91 ? 20.391 11.805 4.539 1 94.31 91 SER A N 1
ATOM 658 C CA . SER A 1 91 ? 20.5 10.844 3.451 1 94.31 91 SER A CA 1
ATOM 659 C C . SER A 1 91 ? 19.172 10.695 2.707 1 94.31 91 SER A C 1
ATOM 661 O O . SER A 1 91 ? 19.156 10.531 1.485 1 94.31 91 SER A O 1
ATOM 663 N N . GLU A 1 92 ? 18.078 10.703 3.432 1 95.44 92 GLU A N 1
ATOM 664 C CA . GLU A 1 92 ? 16.781 10.625 2.777 1 95.44 92 GLU A CA 1
ATOM 665 C C . GLU A 1 92 ? 16.547 11.828 1.86 1 95.44 92 GLU A C 1
ATOM 667 O O . GLU A 1 92 ? 16.078 11.672 0.731 1 95.44 92 GLU A O 1
ATOM 672 N N . LEU A 1 93 ? 16.938 12.953 2.342 1 93.19 93 LEU A N 1
ATOM 673 C CA . LEU A 1 93 ? 16.766 14.156 1.532 1 93.19 93 LEU A CA 1
ATOM 674 C C . LEU A 1 93 ? 17.609 14.078 0.259 1 93.19 93 LEU A C 1
ATOM 676 O O . LEU A 1 93 ? 17.141 14.445 -0.821 1 93.19 93 LEU A O 1
ATOM 680 N N . GLN A 1 94 ? 18.734 13.57 0.445 1 92.12 94 GLN A N 1
ATOM 681 C CA . GLN A 1 94 ? 19.625 13.406 -0.708 1 92.12 94 GLN A CA 1
ATOM 682 C C . GLN A 1 94 ? 19.016 12.461 -1.735 1 92.12 94 GLN A C 1
ATOM 684 O O . GLN A 1 94 ? 19.031 12.734 -2.936 1 92.12 94 GLN A O 1
ATOM 689 N N . ARG A 1 95 ? 18.5 11.406 -1.3 1 92.88 95 ARG A N 1
ATOM 690 C CA . ARG A 1 95 ? 17.891 10.438 -2.205 1 92.88 95 ARG A CA 1
ATOM 691 C C . ARG A 1 95 ? 16.672 11.023 -2.898 1 92.88 95 ARG A C 1
ATOM 693 O O . ARG A 1 95 ? 16.438 10.781 -4.086 1 92.88 95 ARG A O 1
ATOM 700 N N . ARG A 1 96 ? 15.883 11.836 -2.154 1 92.12 96 ARG A N 1
ATOM 701 C CA . ARG A 1 96 ? 14.648 12.383 -2.705 1 92.12 96 ARG A CA 1
ATOM 702 C C . ARG A 1 96 ? 14.938 13.469 -3.734 1 92.12 96 ARG A C 1
ATOM 704 O O . ARG A 1 96 ? 14.125 13.711 -4.633 1 92.12 96 ARG A O 1
ATOM 711 N N . LEU A 1 97 ? 16.078 14.062 -3.596 1 89 97 LEU A N 1
ATOM 712 C CA . LEU A 1 97 ? 16.453 15.141 -4.5 1 89 97 LEU A CA 1
ATOM 713 C C . LEU A 1 97 ? 17.203 14.602 -5.715 1 89 97 LEU A C 1
ATOM 715 O O . LEU A 1 97 ? 17.375 15.312 -6.707 1 89 97 LEU A O 1
ATOM 719 N N . SER A 1 98 ? 17.594 13.391 -5.609 1 88.81 98 SER A N 1
ATOM 720 C CA . SER A 1 98 ? 18.312 12.727 -6.691 1 88.81 98 SER A CA 1
ATOM 721 C C . SER A 1 98 ? 17.391 11.797 -7.473 1 88.81 98 SER A C 1
ATOM 723 O O . SER A 1 98 ? 16.281 11.508 -7.043 1 88.81 98 SER A O 1
ATOM 725 N N . PRO A 1 99 ? 17.828 11.43 -8.625 1 88.56 99 PRO A N 1
ATOM 726 C CA . PRO A 1 99 ? 17.031 10.406 -9.297 1 88.56 99 PRO A CA 1
ATOM 727 C C . PRO A 1 99 ? 16.797 9.172 -8.43 1 88.56 99 PRO A C 1
ATOM 729 O O . PRO A 1 99 ? 17.688 8.758 -7.688 1 88.56 99 PRO A O 1
ATOM 732 N N . PRO A 1 100 ? 15.641 8.617 -8.523 1 89.69 100 PRO A N 1
ATOM 733 C CA . PRO A 1 100 ? 14.641 8.75 -9.578 1 89.69 100 PRO A CA 1
ATOM 734 C C . PRO A 1 100 ? 13.57 9.789 -9.25 1 89.69 100 PRO A C 1
ATOM 736 O O . PRO A 1 100 ? 12.789 10.172 -10.125 1 89.69 100 PRO A O 1
ATOM 739 N N . GLU A 1 101 ? 13.43 10.383 -8.062 1 87.25 101 GLU A N 1
ATOM 740 C CA . GLU A 1 101 ? 12.305 11.234 -7.699 1 87.25 101 GLU A CA 1
ATOM 741 C C . GLU A 1 101 ? 12.547 12.68 -8.125 1 87.25 101 GLU A C 1
ATOM 743 O O . GLU A 1 101 ? 11.648 13.336 -8.656 1 87.25 101 GLU A O 1
ATOM 748 N N . CYS A 1 102 ? 13.75 13.18 -7.902 1 87.62 102 CYS A N 1
ATOM 749 C CA . CYS A 1 102 ? 14.125 14.539 -8.297 1 87.62 102 CYS A CA 1
ATOM 750 C C . CYS A 1 102 ? 13.078 15.539 -7.832 1 87.62 102 CYS A C 1
ATOM 752 O O . CYS A 1 102 ? 12.57 16.328 -8.633 1 87.62 102 CYS A O 1
ATOM 754 N N . LEU A 1 103 ? 12.867 15.562 -6.559 1 86.25 103 LEU A N 1
ATOM 755 C CA . LEU A 1 103 ? 11.82 16.422 -6.023 1 86.25 103 LEU A CA 1
ATOM 756 C C . LEU A 1 103 ? 12.227 17.891 -6.109 1 86.25 103 LEU A C 1
ATOM 758 O O . LEU A 1 103 ? 13.406 18.219 -5.996 1 86.25 103 LEU A O 1
ATOM 762 N N . ASN A 1 104 ? 11.234 18.656 -6.352 1 81.31 104 ASN A N 1
ATOM 763 C CA . ASN A 1 104 ? 11.469 20.094 -6.301 1 81.31 104 ASN A CA 1
ATOM 764 C C . ASN A 1 104 ? 11.195 20.656 -4.91 1 81.31 104 ASN A C 1
ATOM 766 O O . ASN A 1 104 ? 10.781 19.922 -4.008 1 81.31 104 ASN A O 1
ATOM 770 N N . ALA A 1 105 ? 11.414 21.953 -4.785 1 79.25 105 ALA A N 1
ATOM 771 C CA . ALA A 1 105 ? 11.312 22.609 -3.479 1 79.25 105 ALA A CA 1
ATOM 772 C C . ALA A 1 105 ? 9.875 22.578 -2.963 1 79.25 105 ALA A C 1
ATOM 774 O O . ALA A 1 105 ? 9.641 22.406 -1.765 1 79.25 105 ALA A O 1
ATOM 775 N N . SER A 1 106 ? 8.953 22.781 -3.826 1 80.19 106 SER A N 1
ATOM 776 C CA . SER A 1 106 ? 7.547 22.844 -3.43 1 80.19 106 SER A CA 1
ATOM 777 C C . SER A 1 106 ? 7.066 21.5 -2.891 1 80.19 106 SER A C 1
ATOM 779 O O . SER A 1 106 ? 6.426 21.438 -1.838 1 80.19 106 SER A O 1
ATOM 781 N N . ILE A 1 107 ? 7.406 20.453 -3.531 1 84.62 107 ILE A N 1
ATOM 782 C CA . ILE A 1 107 ? 6.973 19.125 -3.123 1 84.62 107 ILE A CA 1
ATOM 783 C C . ILE A 1 107 ? 7.699 18.703 -1.846 1 84.62 107 ILE A C 1
ATOM 785 O O . ILE A 1 107 ? 7.086 18.188 -0.915 1 84.62 107 ILE A O 1
ATOM 789 N N . LEU A 1 108 ? 8.992 18.984 -1.872 1 88.06 108 LEU A N 1
ATOM 790 C CA . LEU A 1 108 ? 9.758 18.641 -0.674 1 88.06 108 LEU A CA 1
ATOM 791 C C . LEU A 1 108 ? 9.25 19.422 0.532 1 88.06 108 LEU A C 1
ATOM 793 O O . LEU A 1 108 ? 9.148 18.891 1.634 1 88.06 108 LEU A O 1
ATOM 797 N N . GLY A 1 109 ? 8.977 20.656 0.3 1 85.25 109 GLY A N 1
ATOM 798 C CA . GLY A 1 109 ? 8.398 21.469 1.365 1 85.25 109 GLY A CA 1
ATOM 799 C C . GLY A 1 109 ? 7.086 20.906 1.885 1 85.25 109 GLY A C 1
ATOM 800 O O . GLY A 1 109 ? 6.812 20.953 3.086 1 85.25 109 GLY A O 1
ATOM 801 N N . GLY A 1 110 ? 6.289 20.344 0.969 1 86.12 110 GLY A N 1
ATOM 802 C CA . GLY A 1 110 ? 5.043 19.719 1.359 1 86.12 110 GLY A CA 1
ATOM 803 C C . GLY A 1 110 ? 5.25 18.453 2.186 1 86.12 110 GLY A C 1
ATOM 804 O O . GLY A 1 11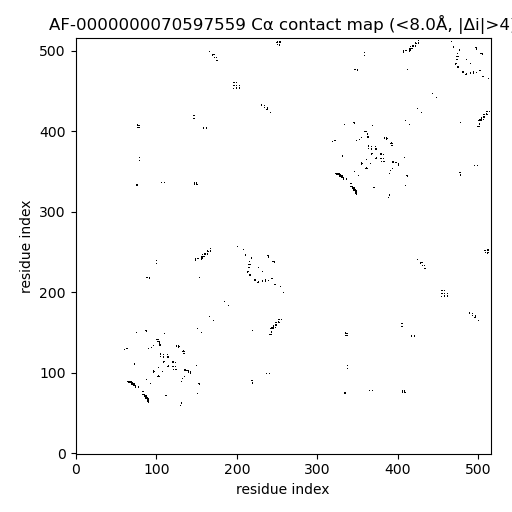0 ? 4.543 18.234 3.17 1 86.12 110 GLY A O 1
ATOM 805 N N . ILE A 1 111 ? 6.219 17.734 1.83 1 89.94 111 ILE A N 1
ATOM 806 C CA . ILE A 1 111 ? 6.523 16.484 2.529 1 89.94 111 ILE A CA 1
ATOM 807 C C . ILE A 1 111 ? 7.027 16.797 3.936 1 89.94 111 ILE A C 1
ATOM 809 O O . ILE A 1 111 ? 6.68 16.109 4.895 1 89.94 111 ILE A O 1
ATOM 813 N N . LEU A 1 112 ? 7.773 17.906 4.059 1 88.94 112 LEU A N 1
ATOM 814 C CA . LEU A 1 112 ? 8.375 18.266 5.336 1 88.94 112 LEU A CA 1
ATOM 815 C C . LEU A 1 112 ? 7.441 19.156 6.148 1 88.94 112 LEU A C 1
ATOM 817 O O . LEU A 1 112 ? 7.809 19.641 7.227 1 88.94 112 LEU A O 1
ATOM 821 N N . ARG A 1 113 ? 6.242 19.312 5.695 1 78.62 113 ARG A N 1
ATOM 822 C CA . ARG A 1 113 ? 5.219 20.109 6.371 1 78.62 113 ARG A CA 1
ATOM 823 C C . ARG A 1 113 ? 5.664 21.547 6.551 1 78.62 113 ARG A C 1
ATOM 825 O O . ARG A 1 113 ? 5.426 22.156 7.598 1 78.62 113 ARG A O 1
ATOM 832 N N . ARG A 1 114 ? 6.395 22.062 5.73 1 67.25 114 ARG A N 1
ATOM 833 C CA . ARG A 1 114 ? 6.922 23.422 5.832 1 67.25 114 ARG A CA 1
ATOM 834 C C . ARG A 1 114 ? 6.43 24.281 4.68 1 67.25 114 ARG A C 1
ATOM 836 O O . ARG A 1 114 ? 6.883 25.422 4.512 1 67.25 114 ARG A O 1
ATOM 843 N N . ALA A 1 115 ? 5.59 23.75 3.941 1 58.16 115 ALA A N 1
ATOM 844 C CA . ALA A 1 115 ? 5.223 24.469 2.719 1 58.16 115 ALA A CA 1
ATOM 845 C C . ALA A 1 115 ? 4.418 25.719 3.037 1 58.16 115 ALA A C 1
ATOM 847 O O . ALA A 1 115 ? 4.516 26.719 2.328 1 58.16 115 ALA A O 1
ATOM 848 N N . LYS A 1 116 ? 3.605 25.734 4.059 1 55.94 116 LYS A N 1
ATOM 849 C CA . LYS A 1 116 ? 2.65 26.828 4.215 1 55.94 116 LYS A CA 1
ATOM 850 C C . LYS A 1 116 ? 3.268 28 4.988 1 55.94 116 LYS A C 1
ATOM 852 O O . LYS A 1 116 ? 2.617 29.016 5.207 1 55.94 116 LYS A O 1
ATOM 857 N N . SER A 1 117 ? 4.496 27.859 5.27 1 58.12 117 SER A N 1
ATOM 858 C CA . SER A 1 117 ? 5.062 28.953 6.055 1 58.12 117 SER A CA 1
ATOM 859 C C . SER A 1 117 ? 5.543 30.094 5.156 1 58.12 117 SER A C 1
ATOM 861 O O . SER A 1 117 ? 5.957 29.859 4.02 1 58.12 117 SER A O 1
ATOM 863 N N . LYS A 1 118 ? 5.164 31.312 5.496 1 63.72 118 LYS A N 1
ATOM 864 C CA . LYS A 1 118 ? 5.711 32.469 4.793 1 63.72 118 LYS A CA 1
ATOM 865 C C . LYS A 1 118 ? 7.219 32.344 4.617 1 63.72 118 LYS A C 1
ATOM 867 O O . LYS A 1 118 ? 7.953 32.156 5.59 1 63.72 118 LYS A O 1
ATOM 872 N N . ASN A 1 119 ? 7.699 32.25 3.42 1 69.62 119 ASN A N 1
ATOM 873 C CA . ASN A 1 119 ? 9.109 32.094 3.059 1 69.62 119 ASN A CA 1
ATOM 874 C C . ASN A 1 119 ? 9.609 30.688 3.283 1 69.62 119 ASN A C 1
ATOM 876 O O . ASN A 1 119 ? 10.797 30.469 3.547 1 69.62 119 ASN A O 1
ATOM 880 N N . GLY A 1 120 ? 8.664 29.812 3.424 1 72.06 120 GLY A N 1
ATOM 881 C CA . GLY A 1 120 ? 9.016 28.438 3.689 1 72.06 120 GLY A CA 1
ATOM 882 C C . GLY A 1 120 ? 10.008 27.875 2.691 1 72.06 120 GLY A C 1
ATOM 883 O O . GLY A 1 120 ? 10.984 27.219 3.074 1 72.06 120 GLY A O 1
ATOM 884 N N . GLY A 1 121 ? 9.828 28.234 1.536 1 72.5 121 GLY A N 1
ATOM 885 C CA . GLY A 1 121 ? 10.734 27.75 0.501 1 72.5 121 GLY A CA 1
ATOM 886 C C . GLY A 1 121 ? 12.141 28.297 0.644 1 72.5 121 GLY A C 1
ATOM 887 O O . GLY A 1 121 ? 13.117 27.562 0.484 1 72.5 121 GLY A O 1
ATOM 888 N N . ARG A 1 122 ? 12.18 29.5 0.944 1 76.06 122 ARG A N 1
ATOM 889 C CA . ARG A 1 122 ? 13.492 30.125 1.114 1 76.06 122 ARG A CA 1
ATOM 890 C C . ARG A 1 122 ? 14.211 29.562 2.332 1 76.06 122 ARG A C 1
ATOM 892 O O . ARG A 1 122 ? 15.406 29.266 2.268 1 76.06 122 ARG A O 1
ATOM 899 N N . ILE A 1 123 ? 13.5 29.375 3.348 1 80 123 ILE A N 1
ATOM 900 C CA . ILE A 1 123 ? 14.078 28.859 4.586 1 80 123 ILE A CA 1
ATOM 901 C C . ILE A 1 123 ? 14.562 27.422 4.371 1 80 123 ILE A C 1
ATOM 903 O O . ILE A 1 123 ? 15.641 27.047 4.836 1 80 123 ILE A O 1
ATOM 907 N N . LEU A 1 124 ? 13.758 26.766 3.684 1 83.56 124 LEU A N 1
ATOM 908 C CA . LEU A 1 124 ? 14.133 25.375 3.404 1 83.56 124 LEU A CA 1
ATOM 909 C C . LEU A 1 124 ? 15.391 25.312 2.551 1 83.56 124 LEU A C 1
ATOM 911 O O . LEU A 1 124 ? 16.281 24.5 2.805 1 83.56 124 LEU A O 1
ATOM 915 N N . ARG A 1 125 ? 15.453 26.125 1.586 1 83.19 125 ARG A N 1
ATOM 916 C CA . ARG A 1 125 ? 16.641 26.156 0.723 1 83.19 125 ARG A CA 1
ATOM 917 C C . ARG A 1 125 ? 17.891 26.5 1.521 1 83.19 125 ARG A C 1
ATOM 919 O O . ARG A 1 125 ? 18.938 25.891 1.327 1 83.19 125 ARG A O 1
ATOM 926 N N . ASP A 1 126 ? 17.719 27.438 2.361 1 83.56 126 ASP A N 1
ATOM 927 C CA . ASP A 1 126 ? 18.844 27.844 3.191 1 83.56 126 ASP A CA 1
ATOM 928 C C . ASP A 1 126 ? 19.312 26.703 4.094 1 83.56 126 ASP A C 1
ATOM 930 O O . ASP A 1 126 ? 20.516 26.484 4.25 1 83.56 126 ASP A O 1
ATOM 934 N N . LYS A 1 127 ? 18.391 26.047 4.641 1 84.88 127 LYS A N 1
ATOM 935 C CA . LYS A 1 127 ? 18.719 24.938 5.527 1 84.88 127 LYS A CA 1
ATOM 936 C C . LYS A 1 127 ? 19.406 23.797 4.766 1 84.88 127 LYS A C 1
ATOM 938 O O . LYS A 1 127 ? 20.328 23.156 5.273 1 84.88 127 LYS A O 1
ATOM 943 N N . LEU A 1 128 ? 18.953 23.625 3.621 1 86.38 128 LEU A N 1
ATOM 944 C CA . LEU A 1 128 ? 19.516 22.562 2.799 1 86.38 128 LEU A CA 1
ATOM 945 C C . LEU A 1 128 ? 20.922 22.906 2.348 1 86.38 128 LEU A C 1
ATOM 947 O O . LEU A 1 128 ? 21.812 22.047 2.342 1 86.38 128 LEU A O 1
ATOM 951 N N . GLU A 1 129 ? 21.078 24.094 2.016 1 84.94 129 GLU A N 1
ATOM 952 C CA . GLU A 1 129 ? 22.406 24.547 1.592 1 84.94 129 GLU A CA 1
ATOM 953 C C . GLU A 1 129 ? 23.422 24.406 2.715 1 84.94 129 GLU A C 1
ATOM 955 O O . GLU A 1 129 ? 24.594 24.094 2.463 1 84.94 129 GLU A O 1
ATOM 960 N N . LYS A 1 130 ? 22.938 24.578 3.844 1 85.94 130 LYS A N 1
ATOM 961 C CA . LYS A 1 130 ? 23.828 24.469 5.004 1 85.94 130 LYS A CA 1
ATOM 962 C C . LYS A 1 130 ? 24.344 23.047 5.16 1 85.94 130 LYS A C 1
ATOM 964 O O . LYS A 1 130 ? 25.438 22.844 5.711 1 85.94 130 LYS A O 1
ATOM 969 N N . ILE A 1 131 ? 23.578 22.203 4.656 1 83 131 ILE A N 1
ATOM 970 C CA . ILE A 1 131 ? 24.031 20.828 4.809 1 83 131 ILE A CA 1
ATOM 971 C C . ILE A 1 131 ? 24.547 20.297 3.471 1 83 131 ILE A C 1
ATOM 973 O O . ILE A 1 131 ? 24.734 19.094 3.299 1 83 131 ILE A O 1
ATOM 977 N N . GLY A 1 132 ? 24.672 21.156 2.486 1 80.94 132 GLY A N 1
ATOM 978 C CA . GLY A 1 132 ? 25.328 20.812 1.234 1 80.94 132 GLY A CA 1
ATOM 979 C C . GLY A 1 132 ? 24.359 20.312 0.176 1 80.94 132 GLY A C 1
ATOM 980 O O . GLY A 1 132 ? 24.766 19.641 -0.767 1 80.94 132 GLY A O 1
ATOM 981 N N . LEU A 1 133 ? 23.109 20.547 0.438 1 83.62 133 LEU A N 1
ATOM 982 C CA . LEU A 1 133 ? 22.125 20.125 -0.549 1 83.62 133 LEU A CA 1
ATOM 983 C C . LEU A 1 133 ? 21.578 21.328 -1.316 1 83.62 133 LEU A C 1
ATOM 985 O O . LEU A 1 133 ? 21.484 22.422 -0.766 1 83.62 133 LEU A O 1
ATOM 989 N N . ASN A 1 134 ? 21.422 21.016 -2.613 1 80.38 134 ASN A N 1
ATOM 990 C CA . ASN A 1 134 ? 20.938 22.094 -3.467 1 80.38 134 ASN A CA 1
ATOM 991 C C . ASN A 1 134 ? 19.578 21.75 -4.07 1 80.38 134 ASN A C 1
ATOM 993 O O . ASN A 1 134 ? 19.328 20.609 -4.449 1 80.38 134 ASN A O 1
ATOM 997 N N . LEU A 1 135 ? 18.734 22.688 -3.92 1 78 135 LEU A N 1
ATOM 998 C CA . LEU A 1 135 ? 17.438 22.578 -4.57 1 78 135 LEU A CA 1
ATOM 999 C C . LEU A 1 135 ? 17.438 23.297 -5.918 1 78 135 LEU A C 1
ATOM 1001 O O . LEU A 1 135 ? 17.672 24.5 -5.984 1 78 135 LEU A O 1
ATOM 1005 N N . PRO A 1 136 ? 17.5 22.469 -6.996 1 63.38 136 PRO A N 1
ATOM 1006 C CA . PRO A 1 136 ? 17.484 23.156 -8.289 1 63.38 136 PRO A CA 1
ATOM 1007 C C . PRO A 1 136 ? 16.359 24.172 -8.422 1 63.38 136 PRO A C 1
ATOM 1009 O O . PRO A 1 136 ? 15.281 23.969 -7.848 1 63.38 136 PRO A O 1
ATOM 1012 N N . ALA A 1 137 ? 16.719 25.375 -9 1 57.97 137 ALA A N 1
ATOM 1013 C CA . ALA A 1 137 ? 15.758 26.453 -9.273 1 57.97 137 ALA A CA 1
ATOM 1014 C C . ALA A 1 137 ? 14.836 26.078 -10.43 1 57.97 137 ALA A C 1
ATOM 1016 O O . ALA A 1 137 ? 15.258 25.406 -11.383 1 57.97 137 ALA A O 1
ATOM 1017 N N . GLY A 1 138 ? 13.492 26.141 -10.195 1 57.12 138 GLY A N 1
ATOM 1018 C CA . GLY A 1 138 ? 12.523 26 -11.273 1 57.12 138 GLY A CA 1
ATOM 1019 C C . GLY A 1 138 ? 11.609 24.797 -11.102 1 57.12 138 GLY A C 1
ATOM 1020 O O . GLY A 1 138 ? 11.797 24 -10.18 1 57.12 138 GLY A O 1
ATOM 1021 N N . ARG A 1 139 ? 10.555 24.906 -11.883 1 55.69 139 ARG A N 1
ATOM 1022 C CA . ARG A 1 139 ? 9.547 23.859 -11.945 1 55.69 139 ARG A CA 1
ATOM 1023 C C . ARG A 1 139 ? 10.109 22.578 -12.562 1 55.69 139 ARG A C 1
ATOM 1025 O O . ARG A 1 139 ? 10.523 22.578 -13.727 1 55.69 139 ARG A O 1
ATOM 1032 N N . ARG A 1 140 ? 11.047 21.984 -11.938 1 54.41 140 ARG A N 1
ATOM 1033 C CA . ARG A 1 140 ? 11.516 20.734 -12.547 1 54.41 140 ARG A CA 1
ATOM 1034 C C . ARG A 1 140 ? 10.375 19.75 -12.711 1 54.41 140 ARG A C 1
ATOM 1036 O O . ARG A 1 140 ? 9.43 19.75 -11.922 1 54.41 140 ARG A O 1
ATOM 1043 N N . LYS A 1 141 ? 10.273 19.281 -13.961 1 56 141 LYS A N 1
ATOM 1044 C CA . LYS A 1 141 ? 9.359 18.188 -14.25 1 56 141 LYS A CA 1
ATOM 1045 C C . LYS A 1 141 ? 9.594 17.016 -13.297 1 56 141 LYS A C 1
ATOM 1047 O O . LYS A 1 141 ? 10.656 16.391 -13.312 1 56 141 LYS A O 1
ATOM 1052 N N . ALA A 1 142 ? 9.297 17.297 -12.094 1 55.97 142 ALA A N 1
ATOM 1053 C CA . ALA A 1 142 ? 9.383 16.25 -11.07 1 55.97 142 ALA A CA 1
ATOM 1054 C C . ALA A 1 142 ? 8.914 14.906 -11.625 1 55.97 142 ALA A C 1
ATOM 1056 O O . ALA A 1 142 ? 8.109 14.852 -12.555 1 55.97 142 ALA A O 1
ATOM 1057 N N . ALA A 1 143 ? 9.695 13.82 -11.289 1 63.44 143 ALA A N 1
ATOM 1058 C CA . ALA A 1 143 ? 9.227 12.453 -11.531 1 63.44 143 ALA A CA 1
ATOM 1059 C C . ALA A 1 143 ? 7.754 12.305 -11.156 1 63.44 143 ALA A C 1
ATOM 1061 O O . ALA A 1 143 ? 7.148 13.234 -10.617 1 63.44 143 ALA A O 1
ATOM 1062 N N . ASN A 1 144 ? 7.172 11.133 -11.445 1 72.75 144 ASN A N 1
ATOM 1063 C CA . ASN A 1 144 ? 5.797 10.703 -11.219 1 72.75 144 ASN A CA 1
ATOM 1064 C C . ASN A 1 144 ? 5.418 10.781 -9.742 1 72.75 144 ASN A C 1
ATOM 1066 O O . ASN A 1 144 ? 5.965 10.055 -8.914 1 72.75 144 ASN A O 1
ATOM 1070 N N . VAL A 1 145 ? 4.723 11.906 -9.461 1 85.44 145 VAL A N 1
ATOM 1071 C CA . VAL A 1 145 ? 4.25 12.102 -8.094 1 85.44 145 VAL A CA 1
ATOM 1072 C C . VAL A 1 145 ? 3.025 11.227 -7.844 1 85.44 145 VAL A C 1
ATOM 1074 O O . VAL A 1 145 ? 2.047 11.289 -8.594 1 85.44 145 VAL A O 1
ATOM 1077 N N . THR A 1 146 ? 3.189 10.312 -6.91 1 91.12 146 THR A N 1
ATOM 1078 C CA . THR A 1 146 ? 2.094 9.469 -6.445 1 91.12 146 THR A CA 1
ATOM 1079 C C . THR A 1 146 ? 1.736 9.797 -5 1 91.12 146 THR A C 1
ATOM 1081 O O . THR A 1 146 ? 2.393 10.625 -4.363 1 91.12 146 THR A O 1
ATOM 1084 N N . LEU A 1 147 ? 0.719 9.18 -4.512 1 94.38 147 LEU A N 1
ATOM 1085 C CA . LEU A 1 147 ? 0.359 9.398 -3.117 1 94.38 147 LEU A CA 1
ATOM 1086 C C . LEU A 1 147 ? 1.465 8.914 -2.188 1 94.38 147 LEU A C 1
ATOM 1088 O O . LEU A 1 147 ? 1.635 9.445 -1.087 1 94.38 147 LEU A O 1
ATOM 1092 N N . LEU A 1 148 ? 2.27 7.992 -2.648 1 95.25 148 LEU A N 1
ATOM 1093 C CA . LEU A 1 148 ? 3.377 7.488 -1.841 1 95.25 148 LEU A CA 1
ATOM 1094 C C . LEU A 1 148 ? 4.453 8.555 -1.672 1 95.25 148 LEU A C 1
ATOM 1096 O O . LEU A 1 148 ? 5.168 8.57 -0.668 1 95.25 148 LEU A O 1
ATOM 1100 N N . THR A 1 149 ? 4.523 9.43 -2.564 1 93.31 149 THR A N 1
ATOM 1101 C CA . THR A 1 149 ? 5.555 10.469 -2.549 1 93.31 149 THR A CA 1
ATOM 1102 C C . THR A 1 149 ? 5.398 11.367 -1.327 1 93.31 149 THR A C 1
ATOM 1104 O O . THR A 1 149 ? 6.379 11.93 -0.836 1 93.31 149 THR A O 1
ATOM 1107 N N . SER A 1 150 ? 4.184 11.438 -0.853 1 92.94 150 SER A N 1
ATOM 1108 C CA . SER A 1 150 ? 3.91 12.328 0.269 1 92.94 150 SER A CA 1
ATOM 1109 C C . SER A 1 150 ? 4.461 11.766 1.573 1 92.94 150 SER A C 1
ATOM 1111 O O . SER A 1 150 ? 4.551 12.477 2.576 1 92.94 150 SER A O 1
ATOM 1113 N N . LEU A 1 151 ? 4.852 10.523 1.582 1 95.88 151 LEU A N 1
ATOM 1114 C CA . LEU A 1 151 ? 5.324 9.859 2.793 1 95.88 151 LEU A CA 1
ATOM 1115 C C . LEU A 1 151 ? 6.844 9.938 2.898 1 95.88 151 LEU A C 1
ATOM 1117 O O . LEU A 1 151 ? 7.547 9.805 1.896 1 95.88 151 LEU A O 1
ATOM 1121 N N . VAL A 1 152 ? 7.285 10.203 4.109 1 96.25 152 VAL A N 1
ATOM 1122 C CA . VAL A 1 152 ? 8.711 10.008 4.363 1 96.25 152 VAL A CA 1
ATOM 1123 C C . VAL A 1 152 ? 9.031 8.516 4.41 1 96.25 152 VAL A C 1
ATOM 1125 O O . VAL A 1 152 ? 8.133 7.688 4.543 1 96.25 152 VAL A O 1
ATOM 1128 N N . GLU A 1 153 ? 10.305 8.203 4.312 1 97.31 153 GLU A N 1
ATOM 1129 C CA . GLU A 1 153 ? 10.719 6.805 4.207 1 97.31 153 GLU A CA 1
ATOM 1130 C C . GLU A 1 153 ? 10.258 6 5.418 1 97.31 153 GLU A C 1
ATOM 1132 O O . GLU A 1 153 ? 9.727 4.898 5.266 1 97.31 153 GLU A O 1
ATOM 1137 N N . GLY A 1 154 ? 10.461 6.539 6.562 1 96.69 154 GLY A N 1
ATOM 1138 C CA . GLY A 1 154 ? 10.047 5.84 7.766 1 96.69 154 GLY A CA 1
ATOM 1139 C C . GLY A 1 154 ? 8.57 5.504 7.781 1 96.69 154 GLY A C 1
ATOM 1140 O O . GLY A 1 154 ? 8.18 4.414 8.211 1 96.69 154 GLY A O 1
ATOM 1141 N N . GLU A 1 155 ? 7.789 6.352 7.359 1 96.69 155 GLU A N 1
ATOM 1142 C CA . GLU A 1 155 ? 6.344 6.152 7.34 1 96.69 155 GLU A CA 1
ATOM 1143 C C . GLU A 1 155 ? 5.934 5.176 6.242 1 96.69 155 GLU A C 1
ATOM 1145 O O . GLU A 1 155 ? 5.02 4.371 6.43 1 96.69 155 GLU A O 1
ATOM 1150 N N . ALA A 1 156 ? 6.574 5.281 5.109 1 97.75 156 ALA A N 1
ATOM 1151 C CA . ALA A 1 156 ? 6.301 4.352 4.02 1 97.75 156 ALA A CA 1
ATOM 1152 C C . ALA A 1 156 ? 6.613 2.916 4.43 1 97.75 156 ALA A C 1
ATOM 1154 O O . ALA A 1 156 ? 5.855 1.995 4.117 1 97.75 156 ALA A O 1
ATOM 1155 N N . ILE A 1 157 ? 7.664 2.746 5.078 1 97.31 157 ILE A N 1
ATOM 1156 C CA . ILE A 1 157 ? 8.062 1.428 5.559 1 97.31 157 ILE A CA 1
ATOM 1157 C C . ILE A 1 157 ? 7.055 0.926 6.59 1 97.31 157 ILE A C 1
ATOM 1159 O O . ILE A 1 157 ? 6.688 -0.251 6.586 1 97.31 157 ILE A O 1
ATOM 1163 N N . HIS A 1 158 ? 6.668 1.807 7.418 1 96.69 158 HIS A N 1
ATOM 1164 C CA . HIS A 1 158 ? 5.648 1.459 8.406 1 96.69 158 HIS A CA 1
ATOM 1165 C C . HIS A 1 158 ? 4.348 1.037 7.727 1 96.69 158 HIS A C 1
ATOM 1167 O O . HIS A 1 158 ? 3.723 0.057 8.133 1 96.69 158 HIS A O 1
ATOM 1173 N N . LEU A 1 159 ? 3.986 1.749 6.766 1 97.81 159 LEU A N 1
ATOM 1174 C CA . LEU A 1 159 ? 2.787 1.413 6.004 1 97.81 159 LEU A CA 1
ATOM 1175 C C . LEU A 1 159 ? 2.912 0.028 5.379 1 97.81 159 LEU A C 1
ATOM 1177 O O . LEU A 1 159 ? 1.957 -0.753 5.395 1 97.81 159 LEU A O 1
ATOM 1181 N N . ALA A 1 160 ? 4.027 -0.258 4.863 1 98.38 160 ALA A N 1
ATOM 1182 C CA . ALA A 1 160 ? 4.27 -1.573 4.277 1 98.38 160 ALA A CA 1
ATOM 1183 C C . ALA A 1 160 ? 4.164 -2.672 5.328 1 98.38 160 ALA A C 1
ATOM 1185 O O . ALA A 1 160 ? 3.623 -3.748 5.062 1 98.38 160 ALA A O 1
ATOM 1186 N N . ARG A 1 161 ? 4.691 -2.393 6.441 1 97.62 161 ARG A N 1
ATOM 1187 C CA . ARG A 1 161 ? 4.613 -3.361 7.531 1 97.62 161 ARG A CA 1
ATOM 1188 C C . ARG A 1 161 ? 3.166 -3.604 7.945 1 97.62 161 ARG A C 1
ATOM 1190 O O . ARG A 1 161 ? 2.762 -4.746 8.172 1 97.62 161 ARG A O 1
ATOM 1197 N N . ASP A 1 162 ? 2.463 -2.598 8.055 1 96.81 162 ASP A N 1
ATOM 1198 C CA . ASP A 1 162 ? 1.045 -2.729 8.383 1 96.81 162 ASP A CA 1
ATOM 1199 C C . ASP A 1 162 ? 0.309 -3.541 7.324 1 96.81 162 ASP A C 1
ATOM 1201 O O . ASP A 1 162 ? -0.508 -4.406 7.648 1 96.81 162 ASP A O 1
ATOM 1205 N N . PHE A 1 163 ? 0.592 -3.189 6.074 1 98 163 PHE A N 1
ATOM 1206 C CA . PHE A 1 163 ? -0.035 -3.939 4.992 1 98 163 PHE A CA 1
ATOM 1207 C C . PHE A 1 163 ? 0.333 -5.414 5.07 1 98 163 PHE A C 1
ATOM 1209 O O . PHE A 1 163 ? -0.521 -6.285 4.891 1 98 163 PHE A O 1
ATOM 1216 N N . GLY A 1 164 ? 1.563 -5.664 5.367 1 98.12 164 GLY A N 1
ATOM 1217 C CA . GLY A 1 164 ? 1.984 -7.043 5.566 1 98.12 164 GLY A CA 1
ATOM 1218 C C . GLY A 1 164 ? 1.235 -7.738 6.684 1 98.12 164 GLY A C 1
ATOM 1219 O O . GLY A 1 164 ? 0.816 -8.891 6.535 1 98.12 164 GLY A O 1
ATOM 1220 N N . TYR A 1 165 ? 1.094 -7.09 7.703 1 96.69 165 TYR A N 1
ATOM 1221 C CA . TYR A 1 165 ? 0.384 -7.641 8.852 1 96.69 165 TYR A CA 1
ATOM 1222 C C . TYR A 1 165 ? -1.062 -7.969 8.492 1 96.69 165 TYR A C 1
ATOM 1224 O O . TYR A 1 165 ? -1.557 -9.055 8.805 1 96.69 165 TYR A O 1
ATOM 1232 N N . VAL A 1 166 ? -1.681 -7.109 7.805 1 96.25 166 VAL A N 1
ATOM 1233 C CA . VAL A 1 166 ? -3.078 -7.285 7.422 1 96.25 166 VAL A CA 1
ATOM 1234 C C . VAL A 1 166 ? -3.197 -8.43 6.422 1 96.25 166 VAL A C 1
ATOM 1236 O O . VAL A 1 166 ? -4.145 -9.219 6.484 1 96.25 166 VAL A O 1
ATOM 1239 N N . CYS A 1 167 ? -2.299 -8.5 5.52 1 97.62 167 CYS A N 1
ATOM 1240 C CA . CYS A 1 167 ? -2.305 -9.602 4.562 1 97.62 167 CYS A CA 1
ATOM 1241 C C . CYS A 1 167 ? -2.15 -10.938 5.273 1 97.62 167 CYS A C 1
ATOM 1243 O O . CYS A 1 167 ? -2.816 -11.914 4.918 1 97.62 167 CYS A O 1
ATOM 1245 N N . GLU A 1 168 ? -1.36 -10.969 6.258 1 96.12 168 GLU A N 1
ATOM 1246 C CA . GLU A 1 168 ? -1.083 -12.203 6.98 1 96.12 168 GLU A CA 1
ATOM 1247 C C . GLU A 1 168 ? -2.268 -12.617 7.852 1 96.12 168 GLU A C 1
ATOM 1249 O O . GLU A 1 168 ? -2.574 -13.805 7.973 1 96.12 168 GLU A O 1
ATOM 1254 N N . THR A 1 169 ? -2.938 -11.656 8.367 1 95.12 169 THR A N 1
ATOM 1255 C CA . THR A 1 169 ? -3.92 -11.984 9.398 1 95.12 169 THR A CA 1
ATOM 1256 C C . THR A 1 169 ? -5.332 -11.969 8.82 1 95.12 169 THR A C 1
ATOM 1258 O O . THR A 1 169 ? -6.211 -12.688 9.297 1 95.12 169 THR A O 1
ATOM 1261 N N . GLU A 1 170 ? -5.535 -11.156 7.773 1 96 170 GLU A N 1
ATOM 1262 C CA . GLU A 1 170 ? -6.918 -10.906 7.387 1 96 170 GLU A CA 1
ATOM 1263 C C . GLU A 1 170 ? -7.191 -11.383 5.965 1 96 170 GLU A C 1
ATOM 1265 O O . GLU A 1 170 ? -8.344 -11.539 5.566 1 96 170 GLU A O 1
ATOM 1270 N N . PHE A 1 171 ? -6.188 -11.547 5.184 1 97.75 171 PHE A N 1
ATOM 1271 C CA . PHE A 1 171 ? -6.422 -12.047 3.832 1 97.75 171 PHE A CA 1
ATOM 1272 C C . PHE A 1 171 ? -6.988 -13.461 3.867 1 97.75 171 PHE A C 1
ATOM 1274 O O . PHE A 1 171 ? -6.457 -14.328 4.562 1 97.75 171 PHE A O 1
ATOM 1281 N N . PRO A 1 172 ? -8.023 -13.711 3.08 1 97.69 172 PRO A N 1
ATOM 1282 C CA . PRO A 1 172 ? -8.695 -15.008 3.166 1 97.69 172 PRO A CA 1
ATOM 1283 C C . PRO A 1 172 ? -8.055 -16.062 2.264 1 97.69 172 PRO A C 1
ATOM 1285 O O . PRO A 1 172 ? -8.734 -16.656 1.417 1 97.69 172 PRO A O 1
ATOM 1288 N N . ALA A 1 173 ? -6.82 -16.359 2.533 1 97.06 173 ALA A N 1
ATOM 1289 C CA . ALA A 1 173 ? -6.047 -17.297 1.708 1 97.06 173 ALA A CA 1
ATOM 1290 C C . ALA A 1 173 ? -6.656 -18.688 1.729 1 97.06 173 ALA A C 1
ATOM 1292 O O . ALA A 1 173 ? -6.793 -19.328 0.685 1 97.06 173 ALA A O 1
ATOM 1293 N N . ARG A 1 174 ? -7.07 -19.141 2.867 1 95.88 174 ARG A N 1
ATOM 1294 C CA . ARG A 1 174 ? -7.629 -20.484 2.998 1 95.88 174 ARG A CA 1
ATOM 1295 C C . ARG A 1 174 ? -8.953 -20.609 2.246 1 95.88 174 ARG A C 1
ATOM 1297 O O . ARG A 1 174 ? -9.164 -21.578 1.513 1 95.88 174 ARG A O 1
ATOM 1304 N N . GLN A 1 175 ? -9.773 -19.656 2.42 1 96.81 175 GLN A N 1
ATOM 1305 C CA . GLN A 1 175 ? -11.086 -19.672 1.776 1 96.81 175 GLN A CA 1
ATOM 1306 C C . GLN A 1 175 ? -10.953 -19.578 0.259 1 96.81 175 GLN A C 1
ATOM 1308 O O . GLN A 1 175 ? -11.688 -20.25 -0.475 1 96.81 175 GLN A O 1
ATOM 1313 N N . ILE A 1 176 ? -10.039 -18.812 -0.184 1 96.88 176 ILE A N 1
ATOM 1314 C CA . ILE A 1 176 ? -9.789 -18.656 -1.613 1 96.88 176 ILE A CA 1
ATOM 1315 C C . ILE A 1 176 ? -9.281 -19.969 -2.193 1 96.88 176 ILE A C 1
ATOM 1317 O O . ILE A 1 176 ? -9.75 -20.422 -3.242 1 96.88 176 ILE A O 1
ATOM 1321 N N . ALA A 1 177 ? -8.352 -20.578 -1.491 1 94.12 177 ALA A N 1
ATOM 1322 C CA . ALA A 1 177 ? -7.809 -21.859 -1.943 1 94.12 177 ALA A CA 1
ATOM 1323 C C . ALA A 1 177 ? -8.906 -22.922 -2.047 1 94.12 177 ALA A C 1
ATOM 1325 O O . ALA A 1 177 ? -8.992 -23.641 -3.047 1 94.12 177 ALA A O 1
ATOM 1326 N N . GLU A 1 178 ? -9.742 -22.938 -1.068 1 93.12 178 GLU A N 1
ATOM 1327 C CA . GLU A 1 178 ? -10.844 -23.891 -1.075 1 93.12 178 GLU A CA 1
ATOM 1328 C C . GLU A 1 178 ? -11.805 -23.625 -2.229 1 93.12 178 GLU A C 1
ATOM 1330 O O . GLU A 1 178 ? -12.227 -24.562 -2.924 1 93.12 178 GLU A O 1
ATOM 1335 N N . TYR A 1 179 ? -12.086 -22.453 -2.428 1 94.62 179 TYR A N 1
ATOM 1336 C CA . TYR A 1 179 ? -13.008 -22.062 -3.488 1 94.62 179 TYR A CA 1
ATOM 1337 C C . TYR A 1 179 ? -12.453 -22.422 -4.859 1 94.62 179 TYR A C 1
ATOM 1339 O O . TYR A 1 179 ? -13.156 -23 -5.688 1 94.62 179 TYR A O 1
ATOM 1347 N N . LEU A 1 180 ? -11.195 -22.172 -5.082 1 92.19 180 LEU A N 1
ATOM 1348 C CA . LEU A 1 180 ? -10.57 -22.422 -6.375 1 92.19 180 LEU A CA 1
ATOM 1349 C C . LEU A 1 180 ? -10.375 -23.922 -6.609 1 92.19 180 LEU A C 1
ATOM 1351 O O . LEU A 1 180 ? -10.469 -24.391 -7.746 1 92.19 180 LEU A O 1
ATOM 1355 N N . CYS A 1 181 ? -10.172 -24.656 -5.578 1 88.25 181 CYS A N 1
ATOM 1356 C CA . CYS A 1 181 ? -9.969 -26.109 -5.688 1 88.25 181 CYS A CA 1
ATOM 1357 C C . CYS A 1 181 ? -11.273 -26.828 -5.988 1 88.25 181 CYS A C 1
ATOM 1359 O O . CYS A 1 181 ? -11.289 -27.859 -6.664 1 88.25 181 CYS A O 1
ATOM 1361 N N . ARG A 1 182 ? -12.289 -26.297 -5.465 1 87.38 182 ARG A N 1
ATOM 1362 C CA . ARG A 1 182 ? -13.602 -26.906 -5.676 1 87.38 182 ARG A CA 1
ATOM 1363 C C . ARG A 1 182 ? -14 -26.859 -7.148 1 87.38 182 ARG A C 1
ATOM 1365 O O . ARG A 1 182 ? -14.773 -27.703 -7.617 1 87.38 182 ARG A O 1
ATOM 1372 N N . GLN A 1 183 ? -13.578 -25.938 -7.836 1 81.06 183 GLN A N 1
ATOM 1373 C CA . GLN A 1 183 ? -13.938 -25.766 -9.242 1 81.06 183 GLN A CA 1
ATOM 1374 C C . GLN A 1 183 ? -13.281 -26.828 -10.109 1 81.06 183 GLN A C 1
ATOM 1376 O O . GLN A 1 183 ? -13.688 -27.047 -11.258 1 81.06 183 GLN A O 1
ATOM 1381 N N . HIS A 1 184 ? -12.312 -27.5 -9.57 1 78.12 184 HIS A N 1
ATOM 1382 C CA . HIS A 1 184 ? -11.594 -28.562 -10.281 1 78.12 184 HIS A CA 1
ATOM 1383 C C . HIS A 1 184 ? -11.82 -29.922 -9.633 1 78.12 184 HIS A C 1
ATOM 1385 O O . HIS A 1 184 ? -10.922 -30.469 -9 1 78.12 184 HIS A O 1
ATOM 1391 N N . SER A 1 185 ? -12.945 -30.578 -9.859 1 76.12 185 SER A N 1
ATOM 1392 C CA . SER A 1 185 ? -13.383 -31.75 -9.117 1 76.12 185 SER A CA 1
ATOM 1393 C C . SER A 1 185 ? -12.93 -33.031 -9.797 1 76.12 185 SER A C 1
ATOM 1395 O O . SER A 1 185 ? -12.906 -34.094 -9.172 1 76.12 185 SER A O 1
ATOM 1397 N N . ASP A 1 186 ? -12.531 -32.938 -10.938 1 82.94 186 ASP A N 1
ATOM 1398 C CA . ASP A 1 186 ? -12.07 -34.156 -11.609 1 82.94 186 ASP A CA 1
ATOM 1399 C C . ASP A 1 186 ? -10.758 -34.656 -11.008 1 82.94 186 ASP A C 1
ATOM 1401 O O . ASP A 1 186 ? -9.797 -33.875 -10.891 1 82.94 186 ASP A O 1
ATOM 1405 N N . PRO A 1 187 ? -10.766 -35.938 -10.555 1 80.94 187 PRO A N 1
ATOM 1406 C CA . PRO A 1 187 ? -9.562 -36.469 -9.906 1 80.94 187 PRO A CA 1
ATOM 1407 C C . PRO A 1 187 ? -8.305 -36.25 -10.75 1 80.94 187 PRO A C 1
ATOM 1409 O O . PRO A 1 187 ? -7.238 -35.969 -10.203 1 80.94 187 PRO A O 1
ATOM 1412 N N . ALA A 1 188 ? -8.312 -36.562 -12.023 1 80.69 188 ALA A N 1
ATOM 1413 C CA . ALA A 1 188 ? -7.16 -36.312 -12.891 1 80.69 188 ALA A CA 1
ATOM 1414 C C . ALA A 1 188 ? -6.715 -34.875 -12.836 1 80.69 188 ALA A C 1
ATOM 1416 O O . ALA A 1 188 ? -5.516 -34.562 -12.844 1 80.69 188 ALA A O 1
ATOM 1417 N N . GLU A 1 189 ? -7.598 -34.062 -12.578 1 84.69 189 GLU A N 1
ATOM 1418 C CA . GLU A 1 189 ? -7.336 -32.625 -12.539 1 84.69 189 GLU A CA 1
ATOM 1419 C C . GLU A 1 189 ? -6.73 -32.219 -11.195 1 84.69 189 GLU A C 1
ATOM 1421 O O . GLU A 1 189 ? -5.969 -31.266 -11.125 1 84.69 189 GLU A O 1
ATOM 1426 N N . GLN A 1 190 ? -6.996 -33.125 -10.258 1 85.88 190 GLN A N 1
ATOM 1427 C CA . GLN A 1 190 ? -6.508 -32.781 -8.922 1 85.88 190 GLN A CA 1
ATOM 1428 C C . GLN A 1 190 ? -4.996 -32.969 -8.828 1 85.88 190 GLN A C 1
ATOM 1430 O O . GLN A 1 190 ? -4.305 -32.188 -8.188 1 85.88 190 GLN A O 1
ATOM 1435 N N . TYR A 1 191 ? -4.527 -34 -9.438 1 86.62 191 TYR A N 1
ATOM 1436 C CA . TYR A 1 191 ? -3.084 -34.219 -9.438 1 86.62 191 TYR A CA 1
ATOM 1437 C C . TYR A 1 191 ? -2.371 -33.125 -10.211 1 86.62 191 TYR A C 1
ATOM 1439 O O . TYR A 1 191 ? -1.343 -32.594 -9.766 1 86.62 191 TYR A O 1
ATOM 1447 N N . ARG A 1 192 ? -2.934 -32.844 -11.219 1 90.31 192 ARG A N 1
ATOM 1448 C CA . ARG A 1 192 ? -2.365 -31.766 -12.023 1 90.31 192 ARG A CA 1
ATOM 1449 C C . ARG A 1 192 ? -2.381 -30.453 -11.258 1 90.31 192 ARG A C 1
ATOM 1451 O O . ARG A 1 192 ? -1.406 -29.688 -11.289 1 90.31 192 ARG A O 1
ATOM 1458 N N . ARG A 1 193 ? -3.441 -30.266 -10.57 1 91.75 193 ARG A N 1
ATOM 1459 C CA . ARG A 1 193 ? -3.588 -29.031 -9.797 1 91.75 193 ARG A CA 1
ATOM 1460 C C . ARG A 1 193 ? -2.543 -28.953 -8.688 1 91.75 193 ARG A C 1
ATOM 1462 O O . ARG A 1 193 ? -1.984 -27.891 -8.43 1 91.75 193 ARG A O 1
ATOM 1469 N N . LYS A 1 194 ? -2.334 -30.062 -8.102 1 91.62 194 LYS A N 1
ATOM 1470 C CA . LYS A 1 194 ? -1.32 -30.109 -7.055 1 91.62 194 LYS A CA 1
ATOM 1471 C C . LYS A 1 194 ? 0.053 -29.719 -7.598 1 91.62 194 LYS A C 1
ATOM 1473 O O . LYS A 1 194 ? 0.792 -28.969 -6.961 1 91.62 194 LYS A O 1
ATOM 1478 N N . ASP A 1 195 ? 0.323 -30.203 -8.773 1 92.81 195 ASP A N 1
ATOM 1479 C CA . ASP A 1 195 ? 1.6 -29.891 -9.406 1 92.81 195 ASP A CA 1
ATOM 1480 C C . ASP A 1 195 ? 1.691 -28.391 -9.734 1 92.81 195 ASP A C 1
ATOM 1482 O O . ASP A 1 195 ? 2.746 -27.781 -9.562 1 92.81 195 ASP A O 1
ATOM 1486 N N . LEU A 1 196 ? 0.595 -27.875 -10.195 1 93.94 196 LEU A N 1
ATOM 1487 C CA . LEU A 1 196 ? 0.554 -26.453 -10.508 1 93.94 196 LEU A CA 1
ATOM 1488 C C . LEU A 1 196 ? 0.792 -25.609 -9.258 1 93.94 196 LEU A C 1
ATOM 1490 O O . LEU A 1 196 ? 1.552 -24.641 -9.297 1 93.94 196 LEU A O 1
ATOM 1494 N N . ILE A 1 197 ? 0.21 -26.016 -8.203 1 94.25 197 ILE A N 1
ATOM 1495 C CA . ILE A 1 197 ? 0.301 -25.281 -6.945 1 94.25 197 ILE A CA 1
ATOM 1496 C C . ILE A 1 197 ? 1.722 -25.375 -6.395 1 94.25 197 ILE A C 1
ATOM 1498 O O . ILE A 1 197 ? 2.277 -24.375 -5.918 1 94.25 197 ILE A O 1
ATOM 1502 N N . LEU A 1 198 ? 2.295 -26.516 -6.488 1 95.62 198 LEU A N 1
ATOM 1503 C CA . LEU A 1 198 ? 3.658 -26.703 -6.004 1 95.62 198 LEU A CA 1
ATOM 1504 C C . LEU A 1 198 ? 4.645 -25.891 -6.832 1 95.62 198 LEU A C 1
ATOM 1506 O O . LEU A 1 198 ? 5.578 -25.297 -6.285 1 95.62 198 LEU A O 1
ATOM 1510 N N . ALA A 1 199 ? 4.457 -25.891 -8.07 1 95.62 199 ALA A N 1
ATOM 1511 C CA . ALA A 1 199 ? 5.289 -25.094 -8.953 1 95.62 199 ALA A CA 1
ATOM 1512 C C . ALA A 1 199 ? 5.18 -23.609 -8.609 1 95.62 199 ALA A C 1
ATOM 1514 O O . ALA A 1 199 ? 6.188 -22.891 -8.555 1 95.62 199 ALA A O 1
ATOM 1515 N N . THR A 1 200 ? 3.969 -23.156 -8.359 1 95.81 200 THR A N 1
ATOM 1516 C CA . THR A 1 200 ? 3.721 -21.766 -8.016 1 95.81 200 THR A CA 1
ATOM 1517 C C . THR A 1 200 ? 4.383 -21.406 -6.691 1 95.81 200 THR A C 1
ATOM 1519 O O . THR A 1 200 ? 4.973 -20.328 -6.559 1 95.81 200 THR A O 1
ATOM 1522 N N . LYS A 1 201 ? 4.297 -22.281 -5.77 1 96.25 201 LYS A N 1
ATOM 1523 C CA . LYS A 1 201 ? 4.93 -22.062 -4.473 1 96.25 201 LYS A CA 1
ATOM 1524 C C . LYS A 1 201 ? 6.441 -21.891 -4.621 1 96.25 201 LYS A C 1
ATOM 1526 O O . LYS A 1 201 ? 7.039 -21.016 -3.994 1 96.25 201 LYS A O 1
ATOM 1531 N N . GLN A 1 202 ? 7.004 -22.641 -5.441 1 95.12 202 GLN A N 1
ATOM 1532 C CA . GLN A 1 202 ? 8.445 -22.594 -5.656 1 95.12 202 GLN A CA 1
ATOM 1533 C C . GLN A 1 202 ? 8.867 -21.281 -6.289 1 95.12 202 GLN A C 1
ATOM 1535 O O . GLN A 1 202 ? 9.789 -20.609 -5.805 1 95.12 202 GLN A O 1
ATOM 1540 N N . ILE A 1 203 ? 8.219 -20.922 -7.297 1 94.62 203 ILE A N 1
ATOM 1541 C CA . ILE A 1 203 ? 8.57 -19.703 -8.023 1 94.62 203 ILE A CA 1
ATOM 1542 C C . ILE A 1 203 ? 8.344 -18.484 -7.125 1 94.62 203 ILE A C 1
ATOM 1544 O O . ILE A 1 203 ? 9.156 -17.562 -7.105 1 94.62 203 ILE A O 1
ATOM 1548 N N . THR A 1 204 ? 7.215 -18.484 -6.426 1 95.56 204 THR A N 1
ATOM 1549 C CA . THR A 1 204 ? 6.906 -17.375 -5.516 1 95.56 204 THR A CA 1
ATOM 1550 C C . THR A 1 204 ? 7.977 -17.266 -4.434 1 95.56 204 THR A C 1
ATOM 1552 O O . THR A 1 204 ? 8.391 -16.156 -4.086 1 95.56 204 THR A O 1
ATOM 1555 N N . LYS A 1 205 ? 8.422 -18.359 -3.982 1 96.56 205 LYS A N 1
ATOM 1556 C CA . LYS A 1 205 ? 9.469 -18.359 -2.965 1 96.56 205 LYS A CA 1
ATOM 1557 C C . LYS A 1 205 ? 10.773 -17.797 -3.518 1 96.56 205 LYS A C 1
ATOM 1559 O O . LYS A 1 205 ? 11.445 -17 -2.852 1 96.56 205 LYS A O 1
ATOM 1564 N N . GLU A 1 206 ? 11.117 -18.172 -4.664 1 95.38 206 GLU A N 1
ATOM 1565 C CA . GLU A 1 206 ? 12.328 -17.656 -5.305 1 95.38 206 GLU A CA 1
ATOM 1566 C C . GLU A 1 206 ? 12.258 -16.141 -5.469 1 95.38 206 GLU A C 1
ATOM 1568 O O . GLU A 1 206 ? 13.242 -15.438 -5.23 1 95.38 206 GLU A O 1
ATOM 1573 N N . LEU A 1 207 ? 11.109 -15.703 -5.902 1 96.12 207 LEU A N 1
ATOM 1574 C CA . LEU A 1 207 ? 10.914 -14.266 -6.074 1 96.12 207 LEU A CA 1
ATOM 1575 C C . LEU A 1 207 ? 11.031 -13.539 -4.742 1 96.12 207 LEU A C 1
ATOM 1577 O O . LEU A 1 207 ? 11.727 -12.523 -4.645 1 96.12 207 LEU A O 1
ATOM 1581 N N . MET A 1 208 ? 10.375 -14.039 -3.736 1 97.69 208 MET A N 1
ATOM 1582 C CA . MET A 1 208 ? 10.414 -13.43 -2.41 1 97.69 208 MET A CA 1
ATOM 1583 C C . MET A 1 208 ? 11.836 -13.422 -1.859 1 97.69 208 MET A C 1
ATOM 1585 O O . MET A 1 208 ? 12.266 -12.438 -1.253 1 97.69 208 MET A O 1
ATOM 1589 N N . ASP A 1 209 ? 12.539 -14.516 -2.092 1 97.44 209 ASP A N 1
ATOM 1590 C CA . ASP A 1 209 ? 13.922 -14.594 -1.635 1 97.44 209 ASP A CA 1
ATOM 1591 C C . ASP A 1 209 ? 14.781 -13.523 -2.295 1 97.44 209 ASP A C 1
ATOM 1593 O O . ASP A 1 209 ? 15.602 -12.883 -1.635 1 97.44 209 ASP A O 1
ATOM 1597 N N . LEU A 1 210 ? 14.57 -13.367 -3.502 1 97.56 210 LEU A N 1
ATOM 1598 C CA . LEU A 1 210 ? 15.32 -12.344 -4.211 1 97.56 210 LEU A CA 1
ATOM 1599 C C . LEU A 1 210 ? 14.984 -10.953 -3.684 1 97.56 210 LEU A C 1
ATOM 1601 O O . LEU A 1 210 ? 15.875 -10.164 -3.387 1 97.56 210 LEU A O 1
ATOM 1605 N N . LEU A 1 211 ? 13.695 -10.648 -3.553 1 98.12 211 LEU A N 1
ATOM 1606 C CA . LEU A 1 211 ? 13.266 -9.336 -3.088 1 98.12 211 LEU A CA 1
ATOM 1607 C C . LEU A 1 211 ? 13.758 -9.07 -1.671 1 98.12 211 LEU A C 1
ATOM 1609 O O . LEU A 1 211 ? 14.078 -7.934 -1.323 1 98.12 211 LEU A O 1
ATOM 1613 N N . ASN A 1 212 ? 13.867 -10.148 -0.913 1 97.88 212 ASN A N 1
ATOM 1614 C CA . ASN A 1 212 ? 14.328 -10.008 0.465 1 97.88 212 ASN A CA 1
ATOM 1615 C C . ASN A 1 212 ? 15.836 -9.781 0.534 1 97.88 212 ASN A C 1
ATOM 1617 O O . ASN A 1 212 ? 16.359 -9.422 1.587 1 97.88 212 ASN A O 1
ATOM 1621 N N . GLN A 1 213 ? 16.484 -9.93 -0.516 1 97.69 213 GLN A N 1
ATOM 1622 C CA . GLN A 1 213 ? 17.922 -9.695 -0.575 1 97.69 213 GLN A CA 1
ATOM 1623 C C . GLN A 1 213 ? 18.234 -8.258 -0.995 1 97.69 213 GLN A C 1
ATOM 1625 O O . GLN A 1 213 ? 19.391 -7.859 -1.063 1 97.69 213 GLN A O 1
ATOM 1630 N N . ASP A 1 214 ? 17.188 -7.523 -1.239 1 97.56 214 ASP A N 1
ATOM 1631 C CA . ASP A 1 214 ? 17.359 -6.117 -1.585 1 97.56 214 ASP A CA 1
ATOM 1632 C C . ASP A 1 214 ? 18.016 -5.344 -0.438 1 97.56 214 ASP A C 1
ATOM 1634 O O . ASP A 1 214 ? 17.531 -5.402 0.7 1 97.56 214 ASP A O 1
ATOM 1638 N N . ARG A 1 215 ? 19.078 -4.633 -0.71 1 97.62 215 ARG A N 1
ATOM 1639 C CA . ARG A 1 215 ? 19.828 -3.859 0.278 1 97.62 215 ARG A CA 1
ATOM 1640 C C . ARG A 1 215 ? 19.812 -2.375 -0.07 1 97.62 215 ARG A C 1
ATOM 1642 O O . ARG A 1 215 ? 20.812 -1.683 0.106 1 97.62 215 ARG A O 1
ATOM 1649 N N . SER A 1 216 ? 18.719 -1.975 -0.606 1 97.12 216 SER A N 1
ATOM 1650 C CA . SER A 1 216 ? 18.578 -0.56 -0.933 1 97.12 216 SER A CA 1
ATOM 1651 C C . SER A 1 216 ? 18.688 0.31 0.316 1 97.12 216 SER A C 1
ATOM 1653 O O . SER A 1 216 ? 18.141 -0.035 1.364 1 97.12 216 SER A O 1
ATOM 1655 N N . PRO A 1 217 ? 19.391 1.39 0.239 1 95.31 217 PRO A N 1
ATOM 1656 C CA . PRO A 1 217 ? 19.484 2.285 1.396 1 95.31 217 PRO A CA 1
ATOM 1657 C C . PRO A 1 217 ? 18.156 2.979 1.705 1 95.31 217 PRO A C 1
ATOM 1659 O O . PRO A 1 217 ? 17.5 3.49 0.7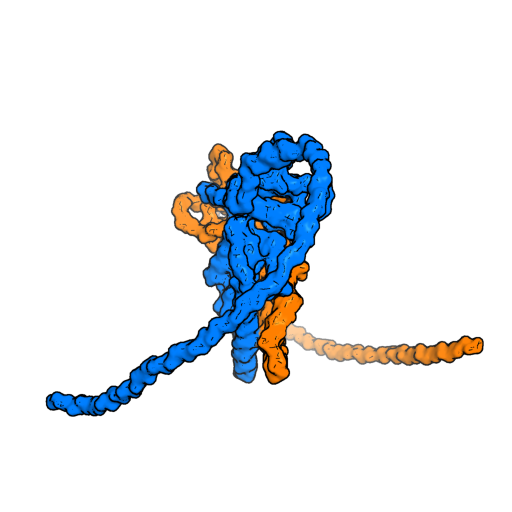97 1 95.31 217 PRO A O 1
ATOM 1662 N N . LEU A 1 218 ? 17.75 2.936 2.906 1 95.5 218 LEU A N 1
ATOM 1663 C CA . LEU A 1 218 ? 16.531 3.57 3.396 1 95.5 218 LEU A CA 1
ATOM 1664 C C . LEU A 1 218 ? 16.734 4.16 4.785 1 95.5 218 LEU A C 1
ATOM 1666 O O . LEU A 1 218 ? 17.406 3.551 5.625 1 95.5 218 LEU A O 1
ATOM 1670 N N . CYS A 1 219 ? 16.125 5.336 4.98 1 93.81 219 CYS A N 1
ATOM 1671 C CA . CYS A 1 219 ? 16.281 5.996 6.273 1 93.81 219 CYS A CA 1
ATOM 1672 C C . CYS A 1 219 ? 17.766 6.121 6.645 1 93.81 219 CYS A C 1
ATOM 1674 O O . CYS A 1 219 ? 18.547 6.68 5.883 1 93.81 219 CYS A O 1
ATOM 1676 N N . ASN A 1 220 ? 18.188 5.559 7.719 1 89.38 220 ASN A N 1
ATOM 1677 C CA . ASN A 1 220 ? 19.578 5.664 8.148 1 89.38 220 ASN A CA 1
ATOM 1678 C C . ASN A 1 220 ? 20.328 4.352 7.938 1 89.38 220 ASN A C 1
ATOM 1680 O O . ASN A 1 220 ? 21.438 4.18 8.445 1 89.38 220 ASN A O 1
ATOM 1684 N N . THR A 1 221 ? 19.766 3.516 7.082 1 88.06 221 THR A N 1
ATOM 1685 C CA . THR A 1 221 ? 20.391 2.211 6.879 1 88.06 221 THR A CA 1
ATOM 1686 C C . THR A 1 221 ? 21.094 2.154 5.531 1 88.06 221 THR A C 1
ATOM 1688 O O . THR A 1 221 ? 20.609 2.691 4.535 1 88.06 221 THR A O 1
ATOM 1691 N N . ARG A 1 222 ? 22.328 1.622 5.629 1 89.5 222 ARG A N 1
ATOM 1692 C CA . ARG A 1 222 ? 23.109 1.331 4.426 1 89.5 222 ARG A CA 1
ATOM 1693 C C . ARG A 1 222 ? 23.703 -0.071 4.48 1 89.5 222 ARG A C 1
ATOM 1695 O O . ARG A 1 222 ? 24.906 -0.23 4.656 1 89.5 222 ARG A O 1
ATOM 1702 N N . PRO A 1 223 ? 22.906 -0.966 4.164 1 91.44 223 PRO A N 1
ATOM 1703 C CA . PRO A 1 223 ? 23.375 -2.346 4.258 1 91.44 223 PRO A CA 1
ATOM 1704 C C . PRO A 1 223 ? 24.391 -2.697 3.164 1 91.44 223 PRO A C 1
ATOM 1706 O O . PRO A 1 223 ? 24.406 -2.057 2.111 1 91.44 223 PRO A O 1
ATOM 1709 N N . GLN A 1 224 ? 25.094 -3.727 3.525 1 95.12 224 GLN A N 1
ATOM 1710 C CA . GLN A 1 224 ? 26.047 -4.223 2.541 1 95.12 224 GLN A CA 1
ATOM 1711 C C . GLN A 1 224 ? 25.328 -4.922 1.387 1 95.12 224 GLN A C 1
ATOM 1713 O O . GLN A 1 224 ? 24.547 -5.84 1.605 1 95.12 224 GLN A O 1
ATOM 1718 N N . ILE A 1 225 ? 25.75 -4.48 0.257 1 95.88 225 ILE A N 1
ATOM 1719 C CA . ILE A 1 225 ? 25.141 -5.039 -0.944 1 95.88 225 ILE A CA 1
ATOM 1720 C C . ILE A 1 225 ? 25.594 -6.48 -1.135 1 95.88 225 ILE A C 1
ATOM 1722 O O . ILE A 1 225 ? 26.797 -6.777 -1.049 1 95.88 225 ILE A O 1
ATOM 1726 N N . ILE A 1 226 ? 24.656 -7.352 -1.431 1 96.62 226 ILE A N 1
ATOM 1727 C CA . ILE A 1 226 ? 24.984 -8.758 -1.598 1 96.62 226 ILE A CA 1
ATOM 1728 C C . ILE A 1 226 ? 24.656 -9.203 -3.02 1 96.62 226 ILE A C 1
ATOM 1730 O O . ILE A 1 226 ? 25.219 -10.172 -3.523 1 96.62 226 ILE A O 1
ATOM 1734 N N . LEU A 1 227 ? 23.828 -8.539 -3.691 1 96.81 227 LEU A N 1
ATOM 1735 C CA . LEU A 1 227 ? 23.422 -8.883 -5.051 1 96.81 227 LEU A CA 1
ATOM 1736 C C . LEU A 1 227 ? 24.359 -8.234 -6.074 1 96.81 227 LEU A C 1
ATOM 1738 O O . LEU A 1 227 ? 25.031 -7.246 -5.766 1 96.81 227 LEU A O 1
ATOM 1742 N N . GLU A 1 228 ? 24.375 -8.805 -7.215 1 95.94 228 GLU A N 1
ATOM 1743 C CA . GLU A 1 228 ? 25.094 -8.18 -8.328 1 95.94 228 GLU A CA 1
ATOM 1744 C C . GLU A 1 228 ? 24.562 -6.777 -8.602 1 95.94 228 GLU A C 1
ATOM 1746 O O . GLU A 1 228 ? 23.344 -6.539 -8.508 1 95.94 228 GLU A O 1
ATOM 1751 N N . PRO A 1 229 ? 25.438 -5.945 -9.047 1 95.62 229 PRO A N 1
ATOM 1752 C CA . PRO A 1 229 ? 25.031 -4.566 -9.312 1 95.62 229 PRO A CA 1
ATOM 1753 C C . PRO A 1 229 ? 23.922 -4.477 -10.375 1 95.62 229 PRO A C 1
ATOM 1755 O O . PRO A 1 229 ? 23.094 -3.576 -10.312 1 95.62 229 PRO A O 1
ATOM 1758 N N . SER A 1 230 ? 23.953 -5.387 -11.273 1 94 230 SER A N 1
ATOM 1759 C CA . SER A 1 230 ? 23 -5.332 -12.383 1 94 230 SER A CA 1
ATOM 1760 C C . SER A 1 230 ? 21.562 -5.496 -11.891 1 94 230 SER A C 1
ATOM 1762 O O . SER A 1 230 ? 20.641 -4.914 -12.453 1 94 230 SER A O 1
ATOM 1764 N N . ILE A 1 231 ? 21.359 -6.297 -10.867 1 97.12 231 ILE A N 1
ATOM 1765 C CA . ILE A 1 231 ? 20.016 -6.496 -10.352 1 97.12 231 ILE A CA 1
ATOM 1766 C C . ILE A 1 231 ? 19.781 -5.562 -9.164 1 97.12 231 ILE A C 1
ATOM 1768 O O . ILE A 1 231 ? 18.672 -5.039 -8.992 1 97.12 231 ILE A O 1
ATOM 1772 N N . GLN A 1 232 ? 20.781 -5.289 -8.391 1 98.06 232 GLN A N 1
ATOM 1773 C CA . GLN A 1 232 ? 20.625 -4.418 -7.234 1 98.06 232 GLN A CA 1
ATOM 1774 C C . GLN A 1 232 ? 20.203 -3.01 -7.656 1 98.06 232 GLN A C 1
ATOM 1776 O O . GLN A 1 232 ? 19.391 -2.375 -6.992 1 98.06 232 GLN A O 1
ATOM 1781 N N . ARG A 1 233 ? 20.781 -2.527 -8.711 1 97.56 233 ARG A N 1
ATOM 1782 C CA . ARG A 1 233 ? 20.469 -1.179 -9.172 1 97.56 233 ARG A CA 1
ATOM 1783 C C . ARG A 1 233 ? 18.984 -1.04 -9.5 1 97.56 233 ARG A C 1
ATOM 1785 O O . ARG A 1 233 ? 18.359 -0.017 -9.195 1 97.56 233 ARG A O 1
ATOM 1792 N N . HIS A 1 234 ? 18.438 -2.059 -10.086 1 98 234 HIS A N 1
ATOM 1793 C CA . HIS A 1 234 ? 17.016 -2.023 -10.453 1 98 234 HIS A CA 1
ATOM 1794 C C . HIS A 1 234 ? 16.125 -2.139 -9.227 1 98 234 HIS A C 1
ATOM 1796 O O . HIS A 1 234 ? 15.094 -1.468 -9.133 1 98 234 HIS A O 1
ATOM 1802 N N . LEU A 1 235 ? 16.516 -2.971 -8.328 1 98.31 235 LEU A N 1
ATOM 1803 C CA . LEU A 1 235 ? 15.773 -3.076 -7.078 1 98.31 235 LEU A CA 1
ATOM 1804 C C . LEU A 1 235 ? 15.836 -1.765 -6.301 1 98.31 235 LEU A C 1
ATOM 1806 O O . LEU A 1 235 ? 14.828 -1.337 -5.723 1 98.31 235 LEU A O 1
ATOM 1810 N N . THR A 1 236 ? 16.969 -1.132 -6.32 1 97.75 236 THR A N 1
ATOM 1811 C CA . THR A 1 236 ? 17.141 0.143 -5.633 1 97.75 236 THR A CA 1
ATOM 1812 C C . THR A 1 236 ? 16.266 1.22 -6.262 1 97.75 236 THR A C 1
ATOM 1814 O O . THR A 1 236 ? 15.641 2.014 -5.555 1 97.75 236 THR A O 1
ATOM 1817 N N . HIS A 1 237 ? 16.203 1.205 -7.539 1 96.56 237 HIS A N 1
ATOM 1818 C CA . HIS A 1 237 ? 15.336 2.16 -8.227 1 96.56 237 HIS A CA 1
ATOM 1819 C C . HIS A 1 237 ? 13.891 2.027 -7.766 1 96.56 237 HIS A C 1
ATOM 1821 O O . HIS A 1 237 ? 13.25 3.023 -7.43 1 96.56 237 HIS A O 1
ATOM 1827 N N . PHE A 1 238 ? 13.422 0.818 -7.766 1 97.19 238 PHE A N 1
ATOM 1828 C CA . PHE A 1 238 ? 12.047 0.563 -7.355 1 97.19 238 PHE A CA 1
ATOM 1829 C C . PHE A 1 238 ? 11.844 0.931 -5.887 1 97.19 238 PHE A C 1
ATOM 1831 O O . PHE A 1 238 ? 10.805 1.495 -5.523 1 97.19 238 PHE A O 1
ATOM 1838 N N . SER A 1 239 ? 12.789 0.637 -5.062 1 97.25 239 SER A N 1
ATOM 1839 C CA . SER A 1 239 ? 12.719 0.979 -3.646 1 97.25 239 SER A CA 1
ATOM 1840 C C . SER A 1 239 ? 12.648 2.49 -3.445 1 97.25 239 SER A C 1
ATOM 1842 O O . SER A 1 239 ? 11.844 2.979 -2.65 1 97.25 239 SER A O 1
ATOM 1844 N N . LEU A 1 240 ? 13.414 3.182 -4.215 1 95.38 240 LEU A N 1
ATOM 1845 C CA . LEU A 1 240 ? 13.492 4.629 -4.051 1 95.38 240 LEU A CA 1
ATOM 1846 C C . LEU A 1 240 ? 12.219 5.305 -4.539 1 95.38 240 LEU A C 1
ATOM 1848 O O . LEU A 1 240 ? 11.711 6.227 -3.895 1 95.38 240 LEU A O 1
ATOM 1852 N N . ILE A 1 241 ? 11.641 4.828 -5.57 1 94.62 241 ILE A N 1
ATOM 1853 C CA . ILE A 1 241 ? 10.453 5.461 -6.129 1 94.62 241 ILE A CA 1
ATOM 1854 C C . ILE A 1 241 ? 9.266 5.234 -5.199 1 94.62 241 ILE A C 1
ATOM 1856 O O . ILE A 1 241 ? 8.32 6.027 -5.18 1 94.62 241 ILE A O 1
ATOM 1860 N N . THR A 1 242 ? 9.367 4.164 -4.41 1 95.94 242 THR A N 1
ATOM 1861 C CA . THR A 1 242 ? 8.273 3.848 -3.496 1 95.94 242 THR A CA 1
ATOM 1862 C C . THR A 1 242 ? 8.656 4.195 -2.059 1 95.94 242 THR A C 1
ATOM 1864 O O . THR A 1 242 ? 7.902 3.916 -1.127 1 95.94 242 THR A O 1
ATOM 1867 N N . HIS A 1 243 ? 9.852 4.641 -1.871 1 94.31 243 HIS A N 1
ATOM 1868 C CA . HIS A 1 243 ? 10.344 5.062 -0.565 1 94.31 243 HIS A CA 1
ATOM 1869 C C . HIS A 1 243 ? 10.391 3.893 0.412 1 94.31 243 HIS A C 1
ATOM 1871 O O . HIS A 1 243 ? 10.141 4.07 1.607 1 94.31 243 HIS A O 1
ATOM 1877 N N . GLY A 1 244 ? 10.617 2.742 -0.123 1 96.31 244 GLY A N 1
ATOM 1878 C CA . GLY A 1 244 ? 10.75 1.563 0.719 1 96.31 244 GLY A CA 1
ATOM 1879 C C . GLY A 1 244 ? 9.453 0.79 0.873 1 96.31 244 GLY A C 1
ATOM 1880 O O . GLY A 1 244 ? 9.422 -0.256 1.524 1 96.31 244 GLY A O 1
ATOM 1881 N N . PHE A 1 245 ? 8.367 1.267 0.25 1 98.38 245 PHE A N 1
ATOM 1882 C CA . PHE A 1 245 ? 7.074 0.61 0.375 1 98.38 245 PHE A CA 1
ATOM 1883 C C . PHE A 1 245 ? 6.969 -0.571 -0.582 1 98.38 245 PHE A C 1
ATOM 1885 O O . PHE A 1 245 ? 6.426 -1.619 -0.226 1 98.38 245 PHE A O 1
ATOM 1892 N N . GLY A 1 246 ? 7.449 -0.453 -1.757 1 97.81 246 GLY A N 1
ATOM 1893 C CA . GLY A 1 246 ? 7.133 -1.298 -2.898 1 97.81 246 GLY A CA 1
ATOM 1894 C C . GLY A 1 246 ? 7.48 -2.758 -2.674 1 97.81 246 GLY A C 1
ATOM 1895 O O . GLY A 1 246 ? 6.598 -3.617 -2.66 1 97.81 246 GLY A O 1
ATOM 1896 N N . SER A 1 247 ? 8.727 -3.062 -2.434 1 98 247 SER A N 1
ATOM 1897 C CA . SER A 1 247 ? 9.188 -4.441 -2.34 1 98 247 SER A CA 1
ATOM 1898 C C . SER A 1 247 ? 8.562 -5.16 -1.149 1 98 247 SER A C 1
ATOM 1900 O O . SER A 1 247 ? 8.047 -6.27 -1.289 1 98 247 SER A O 1
ATOM 1902 N N . PRO A 1 248 ? 8.547 -4.551 -0.006 1 98.19 248 PRO A N 1
ATOM 1903 C CA . PRO A 1 248 ? 7.875 -5.203 1.118 1 98.19 248 PRO A CA 1
ATOM 1904 C C . PRO A 1 248 ? 6.391 -5.445 0.857 1 98.19 248 PRO A C 1
ATOM 1906 O O . PRO A 1 248 ? 5.836 -6.453 1.304 1 98.19 248 PRO A O 1
ATOM 1909 N N . ALA A 1 249 ? 5.789 -4.547 0.182 1 98.62 249 ALA A N 1
ATOM 1910 C CA . ALA A 1 249 ? 4.375 -4.723 -0.137 1 98.62 249 ALA A CA 1
ATOM 1911 C C . ALA A 1 249 ? 4.168 -5.898 -1.087 1 98.62 249 ALA A C 1
ATOM 1913 O O . ALA A 1 249 ? 3.221 -6.672 -0.931 1 98.62 249 ALA A O 1
ATOM 1914 N N . ILE A 1 250 ? 5.02 -6 -2.051 1 98.5 250 ILE A N 1
ATOM 1915 C CA . ILE A 1 250 ? 4.941 -7.121 -2.98 1 98.5 250 ILE A CA 1
ATOM 1916 C C . ILE A 1 250 ? 5.199 -8.43 -2.234 1 98.5 250 ILE A C 1
ATOM 1918 O O . ILE A 1 250 ? 4.473 -9.414 -2.422 1 98.5 250 ILE A O 1
ATOM 1922 N N . VAL A 1 251 ? 6.152 -8.438 -1.391 1 98.44 251 VAL A N 1
ATOM 1923 C CA . VAL A 1 251 ? 6.461 -9.633 -0.611 1 98.44 251 VAL A CA 1
ATOM 1924 C C . VAL A 1 251 ? 5.285 -9.977 0.294 1 98.44 251 VAL A C 1
ATOM 1926 O O . VAL A 1 251 ? 4.953 -11.156 0.469 1 98.44 251 VAL A O 1
ATOM 1929 N N . ALA A 1 252 ? 4.68 -8.984 0.838 1 98.44 252 ALA A N 1
ATOM 1930 C CA . ALA A 1 252 ? 3.502 -9.211 1.671 1 98.44 252 ALA A CA 1
ATOM 1931 C C . ALA A 1 252 ? 2.389 -9.883 0.873 1 98.44 252 ALA A C 1
ATOM 1933 O O . ALA A 1 252 ? 1.76 -10.828 1.351 1 98.44 252 ALA A O 1
ATOM 1934 N N . ALA A 1 253 ? 2.18 -9.406 -0.306 1 98 253 ALA A N 1
ATOM 1935 C CA . ALA A 1 253 ? 1.156 -9.977 -1.176 1 98 253 ALA A CA 1
ATOM 1936 C C . ALA A 1 253 ? 1.484 -11.43 -1.523 1 98 253 ALA A C 1
ATOM 1938 O O . ALA A 1 253 ? 0.617 -12.305 -1.451 1 98 253 ALA A O 1
ATOM 1939 N N . LEU A 1 254 ? 2.715 -11.648 -1.821 1 97.44 254 LEU A N 1
ATOM 1940 C CA . LEU A 1 254 ? 3.145 -12.992 -2.209 1 97.44 254 LEU A CA 1
ATOM 1941 C C . LEU A 1 254 ? 3.084 -13.945 -1.023 1 97.44 254 LEU A C 1
ATOM 1943 O O . LEU A 1 254 ? 2.748 -15.125 -1.184 1 97.44 254 LEU A O 1
ATOM 1947 N N . THR A 1 255 ? 3.387 -13.453 0.122 1 96.81 255 THR A N 1
ATOM 1948 C CA . THR A 1 255 ? 3.311 -14.266 1.331 1 96.81 255 THR A CA 1
ATOM 1949 C C . THR A 1 255 ? 1.866 -14.664 1.627 1 96.81 255 THR A C 1
ATOM 1951 O O . THR A 1 255 ? 1.6 -15.789 2.045 1 96.81 255 THR A O 1
ATOM 1954 N N . ALA A 1 256 ? 1.029 -13.742 1.368 1 95.81 256 ALA A N 1
ATOM 1955 C CA . ALA A 1 256 ? -0.385 -14.008 1.615 1 95.81 256 ALA A CA 1
ATOM 1956 C C . ALA A 1 256 ? -0.897 -15.133 0.715 1 95.81 256 ALA A C 1
ATOM 1958 O O . ALA A 1 256 ? -1.733 -15.938 1.131 1 95.81 256 ALA A O 1
ATOM 1959 N N . ILE A 1 257 ? -0.375 -15.219 -0.439 1 91.06 257 ILE A N 1
ATOM 1960 C CA . ILE A 1 257 ? -0.872 -16.188 -1.409 1 91.06 257 ILE A CA 1
ATOM 1961 C C . ILE A 1 257 ? -0.153 -17.516 -1.221 1 91.06 257 ILE A C 1
ATOM 1963 O O . ILE A 1 257 ? -0.683 -18.578 -1.58 1 91.06 257 ILE A O 1
ATOM 1967 N N . GLN A 1 258 ? 1.025 -17.5 -0.646 1 84.06 258 GLN A N 1
ATOM 1968 C CA . GLN A 1 258 ? 1.816 -18.719 -0.473 1 84.06 258 GLN A CA 1
ATOM 1969 C C . GLN A 1 258 ? 1.209 -19.625 0.595 1 84.06 258 GLN A C 1
ATOM 1971 O O . GLN A 1 258 ? 1.233 -20.844 0.464 1 84.06 258 GLN A O 1
ATOM 1976 N N . MET B 1 1 ? 8.211 0.039 -68.438 1 20.88 1 MET B N 1
ATOM 1977 C CA . MET B 1 1 ? 7.906 -1.347 -68.812 1 20.88 1 MET B CA 1
ATOM 1978 C C . MET B 1 1 ? 7.375 -2.1 -67.562 1 20.88 1 MET B C 1
ATOM 1980 O O . MET B 1 1 ? 8.148 -2.682 -66.812 1 20.88 1 MET B O 1
ATOM 1984 N N . ALA B 1 2 ? 6.359 -1.395 -66.875 1 22.67 2 ALA B N 1
ATOM 1985 C CA . ALA B 1 2 ? 5.641 -1.23 -65.625 1 22.67 2 ALA B CA 1
ATOM 1986 C C . ALA B 1 2 ? 4.719 -2.418 -65.375 1 22.67 2 ALA B C 1
ATOM 1988 O O . ALA B 1 2 ? 3.719 -2.604 -66.062 1 22.67 2 ALA B O 1
ATOM 1989 N N . ASP B 1 3 ? 5.312 -3.512 -64.812 1 17.91 3 ASP B N 1
ATOM 1990 C CA . 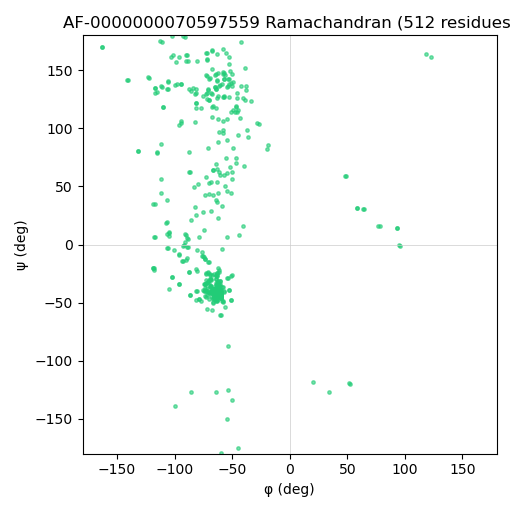ASP B 1 3 ? 4.816 -4.887 -64.812 1 17.91 3 ASP B CA 1
ATOM 1991 C C . ASP B 1 3 ? 3.414 -4.965 -64.25 1 17.91 3 ASP B C 1
ATOM 1993 O O . ASP B 1 3 ? 2.953 -4.023 -63.594 1 17.91 3 ASP B O 1
ATOM 1997 N N . SER B 1 4 ? 3.023 -6.137 -63.594 1 18.48 4 SER B N 1
ATOM 1998 C CA . SER B 1 4 ? 2.053 -7.227 -63.625 1 18.48 4 SER B CA 1
ATOM 1999 C C . SER B 1 4 ? 1.104 -7.141 -62.438 1 18.48 4 SER B C 1
ATOM 2001 O O . SER B 1 4 ? 1.463 -7.523 -61.312 1 18.48 4 SER B O 1
ATOM 2003 N N . ALA B 1 5 ? 0.395 -6.059 -62.219 1 20.03 5 ALA B N 1
ATOM 2004 C CA . ALA B 1 5 ? -0.387 -5.719 -61.031 1 20.03 5 ALA B CA 1
ATOM 2005 C C . ALA B 1 5 ? -1.507 -6.727 -60.781 1 20.03 5 ALA B C 1
ATOM 2007 O O . ALA B 1 5 ? -2.559 -6.652 -61.438 1 20.03 5 ALA B O 1
ATOM 2008 N N . THR B 1 6 ? -1.012 -8.008 -60.531 1 18.73 6 THR B N 1
ATOM 2009 C CA . THR B 1 6 ? -1.856 -9.195 -60.656 1 18.73 6 THR B CA 1
ATOM 2010 C C . THR B 1 6 ? -3.129 -9.039 -59.812 1 18.73 6 THR B C 1
ATOM 2012 O O . THR B 1 6 ? -3.213 -8.156 -58.969 1 18.73 6 THR B O 1
ATOM 2015 N N . GLU B 1 7 ? -3.465 -10.039 -58.844 1 17.83 7 GLU B N 1
ATOM 2016 C CA . GLU B 1 7 ? -4.512 -11.055 -58.844 1 17.83 7 GLU B CA 1
ATOM 2017 C C . GLU B 1 7 ? -5.57 -10.758 -57.781 1 17.83 7 GLU B C 1
ATOM 2019 O O . GLU B 1 7 ? -5.344 -10.992 -56.594 1 17.83 7 GLU B O 1
ATOM 2024 N N . CYS B 1 8 ? -6.086 -9.555 -57.562 1 20.17 8 CYS B N 1
ATOM 2025 C CA . CYS B 1 8 ? -6.887 -9.227 -56.406 1 20.17 8 CYS B CA 1
ATOM 2026 C C . CYS B 1 8 ? -8.148 -10.078 -56.344 1 20.17 8 CYS B C 1
ATOM 2028 O O . CYS B 1 8 ? -9.125 -9.789 -57.031 1 20.17 8 CYS B O 1
ATOM 2030 N N . SER B 1 9 ? -7.875 -11.469 -56.281 1 16.81 9 SER B N 1
ATOM 2031 C CA . SER B 1 9 ? -8.992 -12.375 -56.5 1 16.81 9 SER B CA 1
ATOM 2032 C C . SER B 1 9 ? -10.195 -12.023 -55.656 1 16.81 9 SER B C 1
ATOM 2034 O O . SER B 1 9 ? -10.07 -11.258 -54.688 1 16.81 9 SER B O 1
ATOM 2036 N N . LEU B 1 10 ? -10.836 -13.133 -54.969 1 17.02 10 LEU B N 1
ATOM 2037 C CA . LEU B 1 10 ? -12.086 -13.867 -55.125 1 17.02 10 LEU B CA 1
ATOM 2038 C C . LEU B 1 10 ? -13.016 -13.578 -53.938 1 17.02 10 LEU B C 1
ATOM 2040 O O . LEU B 1 10 ? -12.656 -13.805 -52.781 1 17.02 10 LEU B O 1
ATOM 2044 N N . ALA B 1 11 ? -13.812 -12.547 -53.938 1 19.02 11 ALA B N 1
ATOM 2045 C CA . ALA B 1 11 ? -14.859 -12.008 -53.062 1 19.02 11 ALA B CA 1
ATOM 2046 C C . ALA B 1 11 ? -15.883 -13.078 -52.719 1 19.02 11 ALA B C 1
ATOM 2048 O O . ALA B 1 11 ? -17.031 -12.766 -52.375 1 19.02 11 ALA B O 1
ATOM 2049 N N . SER B 1 12 ? -15.445 -14.453 -52.344 1 16.19 12 SER B N 1
ATOM 2050 C CA . SER B 1 12 ? -16.547 -15.414 -52.375 1 16.19 12 SER B CA 1
ATOM 2051 C C . SER B 1 12 ? -17.625 -15.055 -51.375 1 16.19 12 SER B C 1
ATOM 2053 O O . SER B 1 12 ? -17.328 -14.789 -50.188 1 16.19 12 SER B O 1
ATOM 2055 N N . PRO B 1 13 ? -18.781 -14.578 -51.75 1 20.59 13 PRO B N 1
ATOM 2056 C CA . PRO B 1 13 ? -20 -14.086 -51.094 1 20.59 13 PRO B CA 1
ATOM 2057 C C . PRO B 1 13 ? -20.703 -15.156 -50.281 1 20.59 13 PRO B C 1
ATOM 2059 O O . PRO B 1 13 ? -21.812 -14.938 -49.781 1 20.59 13 PRO B O 1
ATOM 2062 N N . HIS B 1 14 ? -19.891 -16.172 -49.531 1 17.11 14 HIS B N 1
ATOM 2063 C CA . HIS B 1 14 ? -20.766 -17.312 -49.281 1 17.11 14 HIS B CA 1
ATOM 2064 C C . HIS B 1 14 ? -22.016 -16.891 -48.5 1 17.11 14 HIS B C 1
ATOM 2066 O O . HIS B 1 14 ? -21.984 -15.914 -47.75 1 17.11 14 HIS B O 1
ATOM 2072 N N . PRO B 1 15 ? -23.219 -17.578 -48.781 1 19.03 15 PRO B N 1
ATOM 2073 C CA . PRO B 1 15 ? -24.688 -17.469 -48.656 1 19.03 15 PRO B CA 1
ATOM 2074 C C . PRO B 1 15 ? -25.188 -17.797 -47.25 1 19.03 15 PRO B C 1
ATOM 2076 O O . PRO B 1 15 ? -26.375 -17.609 -46.969 1 19.03 15 PRO B O 1
ATOM 2079 N N . THR B 1 16 ? -24.203 -18.031 -46.188 1 17.06 16 THR B N 1
ATOM 2080 C CA . THR B 1 16 ? -24.719 -19.125 -45.375 1 17.06 16 THR B CA 1
ATOM 2081 C C . THR B 1 16 ? -26.109 -18.781 -44.812 1 17.06 16 THR B C 1
ATOM 2083 O O . THR B 1 16 ? -26.453 -17.594 -44.688 1 17.06 16 THR B O 1
ATOM 2086 N N . TYR B 1 17 ? -26.766 -19.969 -44.219 1 15.49 17 TYR B N 1
ATOM 2087 C CA . TYR B 1 17 ? -27.969 -20.734 -43.938 1 15.49 17 TYR B CA 1
ATOM 2088 C C . TYR B 1 17 ? -28.688 -20.188 -42.688 1 15.49 17 TYR B C 1
ATOM 2090 O O . TYR B 1 17 ? -28.047 -19.969 -41.656 1 15.49 17 TYR B O 1
ATOM 2098 N N . ARG B 1 18 ? -29.766 -19.5 -42.906 1 18.64 18 ARG B N 1
ATOM 2099 C CA . ARG B 1 18 ? -30.891 -18.953 -42.156 1 18.64 18 ARG B CA 1
ATOM 2100 C C . ARG B 1 18 ? -31.531 -20.016 -41.25 1 18.64 18 ARG B C 1
ATOM 2102 O O . ARG B 1 18 ? -32.281 -20.875 -41.75 1 18.64 18 ARG B O 1
ATOM 2109 N N . SER B 1 19 ? -30.594 -20.672 -40.281 1 15.51 19 SER B N 1
ATOM 2110 C CA . SER B 1 19 ? -31.172 -21.75 -39.531 1 15.51 19 SER B CA 1
ATOM 2111 C C . SER B 1 19 ? -32.562 -21.391 -39 1 15.51 19 SER B C 1
ATOM 2113 O O . SER B 1 19 ? -32.938 -20.219 -38.969 1 15.51 19 SER B O 1
ATOM 2115 N N . ALA B 1 20 ? -33.031 -22.469 -38.156 1 15.44 20 ALA B N 1
ATOM 2116 C CA . ALA B 1 20 ? -34.188 -23.344 -37.938 1 15.44 20 ALA B CA 1
ATOM 2117 C C . ALA B 1 20 ? -35.219 -22.688 -37.031 1 15.44 20 ALA B C 1
ATOM 2119 O O . ALA B 1 20 ? -34.969 -21.641 -36.438 1 15.44 20 ALA B O 1
ATOM 2120 N N . GLN B 1 21 ? -35.562 -23.5 -35.938 1 15.13 21 GLN B N 1
ATOM 2121 C CA . GLN B 1 21 ? -36.781 -24.172 -35.469 1 15.13 21 GLN B CA 1
ATOM 2122 C C . GLN B 1 21 ? -37.531 -23.328 -34.469 1 15.13 21 GLN B C 1
ATOM 2124 O O . GLN B 1 21 ? -36.938 -22.906 -33.469 1 15.13 21 GLN B O 1
ATOM 2129 N N . ALA B 1 22 ? -38.594 -22.781 -34.875 1 17.72 22 ALA B N 1
ATOM 2130 C CA . ALA B 1 22 ? -39.688 -22 -34.344 1 17.72 22 ALA B CA 1
ATOM 2131 C C . ALA B 1 22 ? -40.469 -22.797 -33.281 1 17.72 22 ALA B C 1
ATOM 2133 O O . ALA B 1 22 ? -41.594 -22.438 -32.906 1 17.72 22 ALA B O 1
ATOM 2134 N N . LEU B 1 23 ? -39.719 -23.906 -32.625 1 16.94 23 LEU B N 1
ATOM 2135 C CA . LEU B 1 23 ? -40.812 -24.734 -32.156 1 16.94 23 LEU B CA 1
ATOM 2136 C C . LEU B 1 23 ? -41.75 -23.953 -31.234 1 16.94 23 LEU B C 1
ATOM 2138 O O . LEU B 1 23 ? -41.281 -23.094 -30.484 1 16.94 23 LEU B O 1
ATOM 2142 N N . LEU B 1 24 ? -43 -24.281 -31.406 1 17.64 24 LEU B N 1
ATOM 2143 C CA . LEU B 1 24 ? -44.375 -23.875 -31.109 1 17.64 24 LEU B CA 1
ATOM 2144 C C . LEU B 1 24 ? -44.719 -24.156 -29.641 1 17.64 24 LEU B C 1
ATOM 2146 O O . LEU B 1 24 ? -45.875 -24.047 -29.234 1 17.64 24 LEU B O 1
ATOM 2150 N N . LEU B 1 25 ? -43.656 -24.469 -28.781 1 18.03 25 LEU B N 1
ATOM 2151 C CA . LEU B 1 25 ? -44.344 -25.25 -27.766 1 18.03 25 LEU B CA 1
ATOM 2152 C C . LEU B 1 25 ? -45.531 -24.469 -27.172 1 18.03 25 LEU B C 1
ATOM 2154 O O . LEU B 1 25 ? -45.438 -23.25 -27 1 18.03 25 LEU B O 1
ATOM 2158 N N . LEU B 1 26 ? -46.594 -25.234 -27.078 1 17.12 26 LEU B N 1
ATOM 2159 C CA . LEU B 1 26 ? -48.031 -25.203 -26.766 1 17.12 26 LEU B CA 1
ATOM 2160 C C . LEU B 1 26 ? -48.25 -24.625 -25.375 1 17.12 26 LEU B C 1
ATOM 2162 O O . LEU B 1 26 ? -47.375 -24.719 -24.5 1 17.12 26 LEU B O 1
ATOM 2166 N N . SER B 1 27 ? -49.312 -23.859 -25.266 1 17.84 27 SER B N 1
ATOM 2167 C CA . SER B 1 27 ? -50 -22.891 -24.438 1 17.84 27 SER B CA 1
ATOM 2168 C C . SER B 1 27 ? -50.562 -23.562 -23.172 1 17.84 27 SER B C 1
ATOM 2170 O O . SER B 1 27 ? -51.781 -23.547 -22.953 1 17.84 27 SER B O 1
ATOM 2172 N N . PRO B 1 28 ? -49.719 -24.469 -22.5 1 18.89 28 PRO B N 1
ATOM 2173 C CA . PRO B 1 28 ? -50.688 -25.203 -21.688 1 18.89 28 PRO B CA 1
ATOM 2174 C C . PRO B 1 28 ? -51.594 -24.266 -20.875 1 18.89 28 PRO B C 1
ATOM 2176 O O . PRO B 1 28 ? -51.25 -23.109 -20.641 1 18.89 28 PRO B O 1
ATOM 2179 N N . HIS B 1 29 ? -52.844 -24.781 -20.672 1 17.98 29 HIS B N 1
ATOM 2180 C CA . HIS B 1 29 ? -54.156 -24.469 -20.109 1 17.98 29 HIS B CA 1
ATOM 2181 C C . HIS B 1 29 ? -54.062 -24.109 -18.625 1 17.98 29 HIS B C 1
ATOM 2183 O O . HIS B 1 29 ? -53.219 -24.656 -17.922 1 17.98 29 HIS B O 1
ATOM 2189 N N . SER B 1 30 ? -54.594 -22.969 -18.219 1 18.34 30 SER B N 1
ATOM 2190 C CA . SER B 1 30 ? -54.781 -22.062 -17.078 1 18.34 30 SER B CA 1
ATOM 2191 C C . SER B 1 30 ? -55.562 -22.75 -15.961 1 18.34 30 SER B C 1
ATOM 2193 O O . SER B 1 30 ? -56.812 -22.797 -16 1 18.34 30 SER B O 1
ATOM 2195 N N . LEU B 1 31 ? -55.219 -24.062 -15.625 1 18.45 31 LEU B N 1
ATOM 2196 C CA . LEU B 1 31 ? -56.281 -24.562 -14.758 1 18.45 31 LEU B CA 1
ATOM 2197 C C . LEU B 1 31 ? -56.531 -23.609 -13.586 1 18.45 31 LEU B C 1
ATOM 2199 O O . LEU B 1 31 ? -55.562 -23.125 -12.969 1 18.45 31 LEU B O 1
ATOM 2203 N N . CYS B 1 32 ? -57.781 -23.234 -13.438 1 18.89 32 CYS B N 1
ATOM 2204 C CA . CYS B 1 32 ? -58.625 -22.297 -12.703 1 18.89 32 CYS B CA 1
ATOM 2205 C C . CYS B 1 32 ? -58.656 -22.656 -11.227 1 18.89 32 CYS B C 1
ATOM 2207 O O . CYS B 1 32 ? -59.625 -23.266 -10.766 1 18.89 32 CYS B O 1
ATOM 2209 N N . MET B 1 33 ? -57.562 -23.297 -10.68 1 19.3 33 MET B N 1
ATOM 2210 C CA . MET B 1 33 ? -58.094 -23.859 -9.445 1 19.3 33 MET B CA 1
ATOM 2211 C C . MET B 1 33 ? -58.781 -22.781 -8.617 1 19.3 33 MET B C 1
ATOM 2213 O O . MET B 1 33 ? -58.469 -21.594 -8.742 1 19.3 33 MET B O 1
ATOM 2217 N N . PRO B 1 34 ? -59.688 -23.375 -7.617 1 18.69 34 PRO B N 1
ATOM 2218 C CA . PRO B 1 34 ? -60.875 -22.906 -6.902 1 18.69 34 PRO B CA 1
ATOM 2219 C C . PRO B 1 34 ? -60.562 -21.781 -5.914 1 18.69 34 PRO B C 1
ATOM 2221 O O . PRO B 1 34 ? -59.406 -21.594 -5.539 1 18.69 34 PRO B O 1
ATOM 2224 N N . HIS B 1 35 ? -61.656 -21.141 -5.438 1 18.19 35 HIS B N 1
ATOM 2225 C CA . HIS B 1 35 ? -62.156 -19.859 -4.926 1 18.19 35 HIS B CA 1
ATOM 2226 C C . HIS B 1 35 ? -61.906 -19.719 -3.432 1 18.19 35 HIS B C 1
ATOM 2228 O O . HIS B 1 35 ? -62.375 -18.781 -2.797 1 18.19 35 HIS B O 1
ATOM 2234 N N . SER B 1 36 ? -60.938 -20.484 -2.85 1 19.42 36 SER B N 1
ATOM 2235 C CA . SER B 1 36 ? -61.312 -20.562 -1.442 1 19.42 36 SER B CA 1
ATOM 2236 C C . SER B 1 36 ? -61.531 -19.172 -0.851 1 19.42 36 SER B C 1
ATOM 2238 O O . SER B 1 36 ? -60.969 -18.188 -1.353 1 19.42 36 SER B O 1
ATOM 2240 N N . LEU B 1 37 ? -62.406 -19.188 0.273 1 19 37 LEU B N 1
ATOM 2241 C CA . LEU B 1 37 ? -63.281 -18.328 1.077 1 19 37 LEU B CA 1
ATOM 2242 C C . LEU B 1 37 ? -62.469 -17.297 1.847 1 19 37 LEU B C 1
ATOM 2244 O O . LEU B 1 37 ? -61.469 -17.641 2.496 1 19 37 LEU B O 1
ATOM 2248 N N . VAL B 1 38 ? -62.594 -16.109 1.451 1 18.89 38 VAL B N 1
ATOM 2249 C CA . VAL B 1 38 ? -62 -14.82 1.827 1 18.89 38 VAL B CA 1
ATOM 2250 C C . VAL B 1 38 ? -62.406 -14.469 3.254 1 18.89 38 VAL B C 1
ATOM 2252 O O . VAL B 1 38 ? -62.531 -13.289 3.596 1 18.89 38 VAL B O 1
ATOM 2255 N N . LEU B 1 39 ? -62.469 -15.508 4.23 1 19.8 39 LEU B N 1
ATOM 2256 C CA . LEU B 1 39 ? -63.094 -14.891 5.406 1 19.8 39 LEU B CA 1
ATOM 2257 C C . LEU B 1 39 ? -62.406 -13.57 5.742 1 19.8 39 LEU B C 1
ATOM 2259 O O . LEU B 1 39 ? -61.156 -13.477 5.707 1 19.8 39 LEU B O 1
ATOM 2263 N N . GLU B 1 40 ? -63.219 -12.531 5.605 1 19.78 40 GLU B N 1
ATOM 2264 C CA . GLU B 1 40 ? -62.938 -11.109 5.797 1 19.78 40 GLU B CA 1
ATOM 2265 C C . GLU B 1 40 ? -62.562 -10.812 7.242 1 19.78 40 GLU B C 1
ATOM 2267 O O . GLU B 1 40 ? -63.375 -10.961 8.148 1 19.78 40 GLU B O 1
ATOM 2272 N N . PRO B 1 41 ? -61.562 -11.523 7.781 1 20.16 41 PRO B N 1
ATOM 2273 C CA . PRO B 1 41 ? -61.562 -11.164 9.203 1 20.16 41 PRO B CA 1
ATOM 2274 C C . PRO B 1 41 ? -61.688 -9.664 9.43 1 20.16 41 PRO B C 1
ATOM 2276 O O . PRO B 1 41 ? -61.312 -8.875 8.562 1 20.16 41 PRO B O 1
ATOM 2279 N N . ARG B 1 42 ? -62.656 -9.281 10.336 1 20.23 42 ARG B N 1
ATOM 2280 C CA . ARG B 1 42 ? -63.125 -8.008 10.875 1 20.23 42 ARG B CA 1
ATOM 2281 C C . ARG B 1 42 ? -61.969 -7.168 11.398 1 20.23 42 ARG B C 1
ATOM 2283 O O . ARG B 1 42 ? -61.062 -7.676 12.094 1 20.23 42 ARG B O 1
ATOM 2290 N N . LEU B 1 43 ? -61.688 -6.016 10.773 1 19.56 43 LEU B N 1
ATOM 2291 C CA . LEU B 1 43 ? -60.75 -4.926 11.008 1 19.56 43 LEU B CA 1
ATOM 2292 C C . LEU B 1 43 ? -60.938 -4.324 12.391 1 19.56 43 LEU B C 1
ATOM 2294 O O . LEU B 1 43 ? -61.969 -3.709 12.672 1 19.56 43 LEU B O 1
ATOM 2298 N N . THR B 1 44 ? -60.969 -5.195 13.422 1 20.42 44 THR B N 1
ATOM 2299 C CA . THR B 1 44 ? -61.188 -4.418 14.633 1 20.42 44 THR B CA 1
ATOM 2300 C C . THR B 1 44 ? -60.375 -3.123 14.602 1 20.42 44 THR B C 1
ATOM 2302 O O . THR B 1 44 ? -59.312 -3.072 14.023 1 20.42 44 THR B O 1
ATOM 2305 N N . ALA B 1 45 ? -61.156 -1.986 14.812 1 21.27 45 ALA B N 1
ATOM 2306 C CA . ALA B 1 45 ? -60.812 -0.564 14.82 1 21.27 45 ALA B CA 1
ATOM 2307 C C . ALA B 1 45 ? -59.688 -0.276 15.805 1 21.27 45 ALA B C 1
ATOM 2309 O O . ALA B 1 45 ? -59.812 -0.54 17 1 21.27 45 ALA B O 1
ATOM 2310 N N . GLY B 1 46 ? -58.5 -0.631 15.461 1 21.5 46 GLY B N 1
ATOM 2311 C CA . GLY B 1 46 ? -57.312 -0.329 16.219 1 21.5 46 GLY B CA 1
ATOM 2312 C C . GLY B 1 46 ? -57.281 1.091 16.75 1 21.5 46 GLY B C 1
ATOM 2313 O O . GLY B 1 46 ? -57.75 2.016 16.094 1 21.5 46 GLY B O 1
ATOM 2314 N N . VAL B 1 47 ? -57.438 1.23 18.062 1 23.33 47 VAL B N 1
ATOM 2315 C CA . VAL B 1 47 ? -57.281 2.467 18.828 1 23.33 47 VAL B CA 1
ATOM 2316 C C . VAL B 1 47 ? -56.125 3.283 18.25 1 23.33 47 VAL B C 1
ATOM 2318 O O . VAL B 1 47 ? -55 2.787 18.141 1 23.33 47 VAL B O 1
ATOM 2321 N N . ALA B 1 48 ? -56.531 4.297 17.391 1 24.61 48 ALA B N 1
ATOM 2322 C CA . ALA B 1 48 ? -55.625 5.277 16.781 1 24.61 48 ALA B CA 1
ATOM 2323 C C . ALA B 1 48 ? -54.875 6.074 17.844 1 24.61 48 ALA B C 1
ATOM 2325 O O . ALA B 1 48 ? -55.438 7.012 18.438 1 24.61 48 ALA B O 1
ATOM 2326 N N . GLY B 1 49 ? -54.562 5.496 18.938 1 23.44 49 GLY B N 1
ATOM 2327 C CA . GLY B 1 49 ? -53.875 6.465 19.781 1 23.44 49 GLY B CA 1
ATOM 2328 C C . GLY B 1 49 ? -53.031 7.453 19 1 23.44 49 GLY B C 1
ATOM 2329 O O . GLY B 1 49 ? -52.5 7.125 17.922 1 23.44 49 GLY B O 1
ATOM 2330 N N . LYS B 1 50 ? -53.344 8.844 19.219 1 26.89 50 LYS B N 1
ATOM 2331 C CA . LYS B 1 50 ? -52.719 10.016 18.625 1 26.89 50 LYS B CA 1
ATOM 2332 C C . LYS B 1 50 ? -51.188 9.883 18.625 1 26.89 50 LYS B C 1
ATOM 2334 O O . LYS B 1 50 ? -50.5 10.562 19.391 1 26.89 50 LYS B O 1
ATOM 2339 N N . VAL B 1 51 ? -50.719 8.789 18.953 1 27.48 51 VAL B N 1
ATOM 2340 C CA . VAL B 1 51 ? -49.25 8.672 18.969 1 27.48 51 VAL B CA 1
ATOM 2341 C C . VAL B 1 51 ? -48.688 9.078 17.609 1 27.48 51 VAL B C 1
ATOM 2343 O O . VAL B 1 51 ? -47.594 8.695 17.25 1 27.48 51 VAL B O 1
ATOM 2346 N N . GLY B 1 52 ? -49.594 9.555 16.781 1 25.03 52 GLY B N 1
ATOM 2347 C CA . GLY B 1 52 ? -49.281 9.57 15.367 1 25.03 52 GLY B CA 1
ATOM 2348 C C . GLY B 1 52 ? -48.188 10.523 14.992 1 25.03 52 GLY B C 1
ATOM 2349 O O . GLY B 1 52 ? -47.406 10.258 14.07 1 25.03 52 GLY B O 1
ATOM 2350 N N . ASP B 1 53 ? -48.469 11.797 15.383 1 27.3 53 ASP B N 1
ATOM 2351 C CA . ASP B 1 53 ? -47.906 12.945 14.68 1 27.3 53 ASP B CA 1
ATOM 2352 C C . ASP B 1 53 ? -46.438 13.102 15 1 27.3 53 ASP B C 1
ATOM 2354 O O . ASP B 1 53 ? -45.688 13.781 14.273 1 27.3 53 ASP B O 1
ATOM 2358 N N . HIS B 1 54 ? -46.125 12.969 16.312 1 27.58 54 HIS B N 1
ATOM 2359 C CA . HIS B 1 54 ? -44.75 13.312 16.688 1 27.58 54 HIS B CA 1
ATOM 2360 C C . HIS B 1 54 ? -43.75 12.391 16.016 1 27.58 54 HIS B C 1
ATOM 2362 O O . HIS B 1 54 ? -42.531 12.562 16.188 1 27.58 54 HIS B O 1
ATOM 2368 N N . MET B 1 55 ? -44.125 11.203 15.664 1 29.8 55 MET B N 1
ATOM 2369 C CA . MET B 1 55 ? -43.281 10.25 14.945 1 29.8 55 MET B CA 1
ATOM 2370 C C . MET B 1 55 ? -43 10.727 13.523 1 29.8 55 MET B C 1
ATOM 2372 O O . MET B 1 55 ? -42.156 10.18 12.828 1 29.8 55 MET B O 1
ATOM 2376 N N . MET B 1 56 ? -43.875 11.547 12.906 1 29.53 56 MET B N 1
ATOM 2377 C CA . MET B 1 56 ? -43.812 12.047 11.539 1 29.53 56 MET B CA 1
ATOM 2378 C C . MET B 1 56 ? -42.781 13.18 11.422 1 29.53 56 MET B C 1
ATOM 2380 O O . MET B 1 56 ? -42.375 13.555 10.32 1 29.53 56 MET B O 1
ATOM 2384 N N . LYS B 1 57 ? -42.875 14.164 12.367 1 31.78 57 LYS B N 1
ATOM 2385 C CA . LYS B 1 57 ? -41.938 15.289 12.219 1 31.78 57 LYS B CA 1
ATOM 2386 C C . LYS B 1 57 ? -40.5 14.812 12.188 1 31.78 57 LYS B C 1
ATOM 2388 O O . LYS B 1 57 ? -39.656 15.438 11.547 1 31.78 57 LYS B O 1
ATOM 2393 N N . ASP B 1 58 ? -40.031 14.023 13.18 1 33.16 58 ASP B N 1
ATOM 2394 C CA . ASP B 1 58 ? -38.688 13.5 13.234 1 33.16 58 ASP B CA 1
ATOM 2395 C C . ASP B 1 58 ? -38.406 12.602 12.039 1 33.16 58 ASP B C 1
ATOM 2397 O O . ASP B 1 58 ? -37.281 12.109 11.875 1 33.16 58 ASP B O 1
ATOM 2401 N N . ALA B 1 59 ? -39.344 12.039 11.359 1 35.03 59 ALA B N 1
ATOM 2402 C CA . ALA B 1 59 ? -39.375 11.203 10.164 1 35.03 59 ALA B CA 1
ATOM 2403 C C . ALA B 1 59 ? -38.969 11.992 8.93 1 35.03 59 ALA B C 1
ATOM 2405 O O . ALA B 1 59 ? -38.5 11.406 7.938 1 35.03 59 ALA B O 1
ATOM 2406 N N . LEU B 1 60 ? -39.438 13.219 8.688 1 35.84 60 LEU B N 1
ATOM 2407 C CA . LEU B 1 60 ? -39.188 14.07 7.523 1 35.84 60 LEU B CA 1
ATOM 2408 C C . LEU B 1 60 ? -37.75 14.539 7.488 1 35.84 60 LEU B C 1
ATOM 2410 O O . LEU B 1 60 ? -37.375 15.422 6.699 1 35.84 60 LEU B O 1
ATOM 2414 N N . LEU B 1 61 ? -37.062 14.703 8.656 1 40.12 61 LEU B N 1
ATOM 2415 C CA . LEU B 1 61 ? -35.625 14.836 8.469 1 40.12 61 LEU B CA 1
ATOM 2416 C C . LEU B 1 61 ? -35.094 13.766 7.512 1 40.12 61 LEU B C 1
ATOM 2418 O O . LEU B 1 61 ? -35.156 12.57 7.809 1 40.12 61 LEU B O 1
ATOM 2422 N N . GLY B 1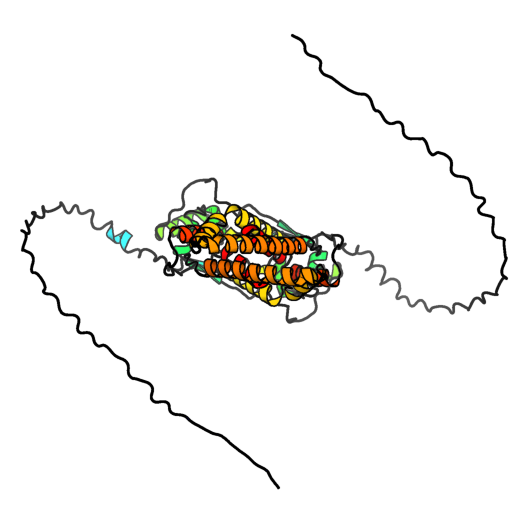 62 ? -35.375 13.82 6.324 1 47.03 62 GLY B N 1
ATOM 2423 C CA . GLY B 1 62 ? -35.094 12.961 5.188 1 47.03 62 GLY B CA 1
ATOM 2424 C C . GLY B 1 62 ? -33.938 12.023 5.441 1 47.03 62 GLY B C 1
ATOM 2425 O O . GLY B 1 62 ? -32.812 12.469 5.766 1 47.03 62 GLY B O 1
ATOM 2426 N N . ALA B 1 63 ? -34.125 10.828 6.051 1 59.5 63 ALA B N 1
ATOM 2427 C CA . ALA B 1 63 ? -33.156 9.758 6.309 1 59.5 63 ALA B CA 1
ATOM 2428 C C . ALA B 1 63 ? -32.062 9.766 5.27 1 59.5 63 ALA B C 1
ATOM 2430 O O . ALA B 1 63 ? -32.312 9.773 4.062 1 59.5 63 ALA B O 1
ATOM 2431 N N . ALA B 1 64 ? -30.938 10.234 5.668 1 75 64 ALA B N 1
ATOM 2432 C CA . ALA B 1 64 ? -29.812 10.297 4.75 1 75 64 ALA B CA 1
ATOM 2433 C C . ALA B 1 64 ? -29.641 8.992 3.98 1 75 64 ALA B C 1
ATOM 2435 O O . ALA B 1 64 ? -29.828 7.91 4.543 1 75 64 ALA B O 1
ATOM 2436 N N . MET B 1 65 ? -29.781 9.164 2.717 1 82.25 65 MET B N 1
ATOM 2437 C CA . MET B 1 65 ? -29.531 8.031 1.837 1 82.25 65 MET B CA 1
ATOM 2438 C C . MET B 1 65 ? -28.078 7.582 1.942 1 82.25 65 MET B C 1
ATOM 2440 O O . MET B 1 65 ? -27.172 8.406 2.135 1 82.25 65 MET B O 1
ATOM 2444 N N . PRO B 1 66 ? -27.875 6.324 1.906 1 82.56 66 PRO B N 1
ATOM 2445 C CA . PRO B 1 66 ? -26.516 5.781 1.963 1 82.56 66 PRO B CA 1
ATOM 2446 C C . PRO B 1 66 ? -25.578 6.43 0.945 1 82.56 66 PRO B C 1
ATOM 2448 O O . PRO B 1 66 ? -24.375 6.539 1.191 1 82.56 66 PRO B O 1
ATOM 2451 N N . THR B 1 67 ? -26.141 6.863 -0.044 1 85.25 67 THR B N 1
ATOM 2452 C CA . THR B 1 67 ? -25.297 7.406 -1.11 1 85.25 67 THR B CA 1
ATOM 2453 C C . THR B 1 67 ? -25.031 8.891 -0.878 1 85.25 67 THR B C 1
ATOM 2455 O O . THR B 1 67 ? -24.203 9.492 -1.569 1 85.25 67 THR B O 1
ATOM 2458 N N . ASP B 1 68 ? -25.609 9.391 0.139 1 89.69 68 ASP B N 1
ATOM 2459 C CA . ASP B 1 68 ? -25.391 10.805 0.432 1 89.69 68 ASP B CA 1
ATOM 2460 C C . ASP B 1 68 ? -23.953 11.047 0.897 1 89.69 68 ASP B C 1
ATOM 2462 O O . ASP B 1 68 ? -23.359 10.211 1.588 1 89.69 68 ASP B O 1
ATOM 2466 N N . VAL B 1 69 ? -23.531 12.211 0.412 1 92.19 69 VAL B N 1
ATOM 2467 C CA . VAL B 1 69 ? -22.219 12.641 0.877 1 92.19 69 VAL B CA 1
ATOM 2468 C C . VAL B 1 69 ? -22.344 13.289 2.256 1 92.19 69 VAL B C 1
ATOM 2470 O O . VAL B 1 69 ? -23.109 14.227 2.441 1 92.19 69 VAL B O 1
ATOM 2473 N N . PHE B 1 70 ? -21.641 12.727 3.201 1 92 70 PHE B N 1
ATOM 2474 C CA . PHE B 1 70 ? -21.641 13.266 4.559 1 92 70 PHE B CA 1
ATOM 2475 C C . PHE B 1 70 ? -20.719 14.477 4.656 1 92 70 PHE B C 1
ATOM 2477 O O . PHE B 1 70 ? -21.109 15.508 5.211 1 92 70 PHE B O 1
ATOM 2484 N N . CYS B 1 71 ? -19.531 14.328 4.113 1 90.44 71 CYS B N 1
ATOM 2485 C CA . CYS B 1 71 ? -18.578 15.43 4.086 1 90.44 71 CYS B CA 1
ATOM 2486 C C . CYS B 1 71 ? -17.469 15.172 3.072 1 90.44 71 CYS B C 1
ATOM 2488 O O . CYS B 1 71 ? -17.453 14.125 2.42 1 90.44 71 CYS B O 1
ATOM 2490 N N . SER B 1 72 ? -16.703 16.234 2.85 1 92.06 72 SER B N 1
ATOM 2491 C CA . SER B 1 72 ? -15.477 16.125 2.059 1 92.06 72 SER B CA 1
ATOM 2492 C C . SER B 1 72 ? -14.242 16.453 2.896 1 92.06 72 SER B C 1
ATOM 2494 O O . SER B 1 72 ? -14.273 17.391 3.709 1 92.06 72 SER B O 1
ATOM 2496 N N . VAL B 1 73 ? -13.312 15.617 2.713 1 91.44 73 VAL B N 1
ATOM 2497 C CA . VAL B 1 73 ? -12.102 15.836 3.492 1 91.44 73 VAL B CA 1
ATOM 2498 C C . VAL B 1 73 ? -10.898 15.969 2.555 1 91.44 73 VAL B C 1
ATOM 2500 O O . VAL B 1 73 ? -10.844 15.312 1.51 1 91.44 73 VAL B O 1
ATOM 2503 N N . PRO B 1 74 ? -9.961 16.844 2.928 1 89.31 74 PRO B N 1
ATOM 2504 C CA . PRO B 1 74 ? -8.719 16.859 2.16 1 89.31 74 PRO B CA 1
ATOM 2505 C C . PRO B 1 74 ? -7.93 15.555 2.287 1 89.31 74 PRO B C 1
ATOM 2507 O O . PRO B 1 74 ? -7.922 14.938 3.354 1 89.31 74 PRO B O 1
ATOM 2510 N N . GLY B 1 75 ? -7.297 15.203 1.259 1 91.75 75 GLY B N 1
ATOM 2511 C CA . GLY B 1 75 ? -6.492 13.992 1.287 1 91.75 75 GLY B CA 1
ATOM 2512 C C . GLY B 1 75 ? -5.32 14.078 2.244 1 91.75 75 GLY B C 1
ATOM 2513 O O . GLY B 1 75 ? -4.617 15.094 2.283 1 91.75 75 GLY B O 1
ATOM 2514 N N . ARG B 1 76 ? -5.121 13.062 2.982 1 91.31 76 ARG B N 1
ATOM 2515 C CA . ARG B 1 76 ? -3.984 13 3.895 1 91.31 76 ARG B CA 1
ATOM 2516 C C . ARG B 1 76 ? -2.672 12.883 3.125 1 91.31 76 ARG B C 1
ATOM 2518 O O . ARG B 1 76 ? -1.64 13.391 3.572 1 91.31 76 ARG B O 1
ATOM 2525 N N . LEU B 1 77 ? -2.783 12.281 2.002 1 93 77 LEU B N 1
ATOM 2526 C CA . LEU B 1 77 ? -1.578 12.031 1.219 1 93 77 LEU B CA 1
ATOM 2527 C C . LEU B 1 77 ? -1.498 12.984 0.029 1 93 77 LEU B C 1
ATOM 2529 O O . LEU B 1 77 ? -0.663 12.805 -0.861 1 93 77 LEU B O 1
ATOM 2533 N N . SER B 1 78 ? -2.35 13.914 0.061 1 86.75 78 SER B N 1
ATOM 2534 C CA . SER B 1 78 ? -2.312 14.914 -0.998 1 86.75 78 SER B CA 1
ATOM 2535 C C . SER B 1 78 ? -1.265 15.984 -0.708 1 86.75 78 SER B C 1
ATOM 2537 O O . SER B 1 78 ? -1.1 16.406 0.439 1 86.75 78 SER B O 1
ATOM 2539 N N . LEU B 1 79 ? -0.473 16.188 -1.706 1 77.81 79 LEU B N 1
ATOM 2540 C CA . LEU B 1 79 ? 0.556 17.219 -1.541 1 77.81 79 LEU B CA 1
ATOM 2541 C C . LEU B 1 79 ? 0.099 18.547 -2.127 1 77.81 79 LEU B C 1
ATOM 2543 O O . LEU B 1 79 ? -0.682 18.578 -3.082 1 77.81 79 LEU B O 1
ATOM 2547 N N . LEU B 1 80 ? 0.757 19.672 -1.712 1 66.06 80 LEU B N 1
ATOM 2548 C CA . LEU B 1 80 ? 0.585 21.078 -2.082 1 66.06 80 LEU B CA 1
ATOM 2549 C C . LEU B 1 80 ? -0.797 21.312 -2.68 1 66.06 80 LEU B C 1
ATOM 2551 O O . LEU B 1 80 ? -1.78 20.719 -2.24 1 66.06 80 LEU B O 1
ATOM 2555 N N . SER B 1 81 ? -0.706 21.797 -4.102 1 57.44 81 SER B N 1
ATOM 2556 C CA . SER B 1 81 ? -1.812 22.359 -4.875 1 57.44 81 SER B CA 1
ATOM 2557 C C . SER B 1 81 ? -2.785 21.266 -5.312 1 57.44 81 SER B C 1
ATOM 2559 O O . SER B 1 81 ? -3.867 21.562 -5.824 1 57.44 81 SER B O 1
ATOM 2561 N N . SER B 1 82 ? -2.355 19.938 -5.117 1 58.16 82 SER B N 1
ATOM 2562 C CA . SER B 1 82 ? -3.289 18.938 -5.602 1 58.16 82 SER B CA 1
ATOM 2563 C C . SER B 1 82 ? -4.383 18.656 -4.57 1 58.16 82 SER B C 1
ATOM 2565 O O . SER B 1 82 ? -4.328 17.641 -3.861 1 58.16 82 SER B O 1
ATOM 2567 N N . ASN B 1 83 ? -4.922 19.625 -4.117 1 62.66 83 ASN B N 1
ATOM 2568 C CA . ASN B 1 83 ? -5.953 19.547 -3.092 1 62.66 83 ASN B CA 1
ATOM 2569 C C . ASN B 1 83 ? -7.047 18.547 -3.467 1 62.66 83 ASN B C 1
ATOM 2571 O O . ASN B 1 83 ? -8.133 18.938 -3.893 1 62.66 83 ASN B O 1
ATOM 2575 N N . SER B 1 84 ? -6.543 17.25 -3.584 1 80.62 84 SER B N 1
ATOM 2576 C CA . SER B 1 84 ? -7.605 16.281 -3.795 1 80.62 84 SER B CA 1
ATOM 2577 C C . SER B 1 84 ? -8.484 16.141 -2.559 1 80.62 84 SER B C 1
ATOM 2579 O O . SER B 1 84 ? -7.984 16.016 -1.441 1 80.62 84 SER B O 1
ATOM 2581 N N . LYS B 1 85 ? -9.734 16.5 -2.828 1 89.81 85 LYS B N 1
ATOM 2582 C CA . LYS B 1 85 ? -10.734 16.25 -1.79 1 89.81 85 LYS B CA 1
ATOM 2583 C C . LYS B 1 85 ? -11.492 14.961 -2.047 1 89.81 85 LYS B C 1
ATOM 2585 O O . LYS B 1 85 ? -11.789 14.625 -3.197 1 89.81 85 LYS B O 1
ATOM 2590 N N . TYR B 1 86 ? -11.656 14.281 -0.92 1 94 86 TYR B N 1
ATOM 2591 C CA . TYR B 1 86 ? -12.367 13.016 -1.034 1 94 86 TYR B CA 1
ATOM 2592 C C . TYR B 1 86 ? -13.727 13.094 -0.349 1 94 86 TYR B C 1
ATOM 2594 O O . TYR B 1 86 ? -13.836 13.617 0.76 1 94 86 TYR B O 1
ATOM 2602 N N . LYS B 1 87 ? -14.648 12.57 -1.034 1 94.31 87 LYS B N 1
ATOM 2603 C CA . LYS B 1 87 ? -16 12.516 -0.489 1 94.31 87 LYS B CA 1
ATOM 2604 C C . LYS B 1 87 ? -16.172 11.305 0.427 1 94.31 87 LYS B C 1
ATOM 2606 O O . LYS B 1 87 ? -15.742 10.203 0.096 1 94.31 87 LYS B O 1
ATOM 2611 N N . VAL B 1 88 ? -16.797 11.609 1.588 1 95.19 88 VAL B N 1
ATOM 2612 C CA . VAL B 1 88 ? -17.141 10.547 2.525 1 95.19 88 VAL B CA 1
ATOM 2613 C C . VAL B 1 88 ? -18.656 10.359 2.553 1 95.19 88 VAL B C 1
ATOM 2615 O O . VAL B 1 88 ? -19.391 11.273 2.926 1 95.19 88 VAL B O 1
ATOM 2618 N N . THR B 1 89 ? -19.062 9.164 2.174 1 94.5 89 THR B N 1
ATOM 2619 C CA . THR B 1 89 ? -20.5 8.898 2.094 1 94.5 89 THR B CA 1
ATOM 2620 C C . THR B 1 89 ? -21.031 8.391 3.43 1 94.5 89 THR B C 1
ATOM 2622 O O . THR B 1 89 ? -20.266 7.973 4.293 1 94.5 89 THR B O 1
ATOM 2625 N N . VAL B 1 90 ? -22.359 8.469 3.521 1 92.75 90 VAL B N 1
ATOM 2626 C CA . VAL B 1 90 ? -23.016 7.926 4.699 1 92.75 90 VAL B CA 1
ATOM 2627 C C . VAL B 1 90 ? -22.781 6.422 4.781 1 92.75 90 VAL B C 1
ATOM 2629 O O . VAL B 1 90 ? -22.547 5.879 5.863 1 92.75 90 VAL B O 1
ATOM 2632 N N . SER B 1 91 ? -22.734 5.836 3.615 1 94.25 91 SER B N 1
ATOM 2633 C CA . SER B 1 91 ? -22.5 4.398 3.568 1 94.25 91 SER B CA 1
ATOM 2634 C C . SER B 1 91 ? -21.094 4.059 4.082 1 94.25 91 SER B C 1
ATOM 2636 O O . SER B 1 91 ? -20.906 3.035 4.746 1 94.25 91 SER B O 1
ATOM 2638 N N . GLU B 1 92 ? -20.125 4.875 3.736 1 95.44 92 GLU B N 1
ATOM 2639 C CA . GLU B 1 92 ? -18.781 4.641 4.25 1 95.44 92 GLU B CA 1
ATOM 2640 C C . GLU B 1 92 ? -18.75 4.723 5.773 1 95.44 92 GLU B C 1
ATOM 2642 O O . GLU B 1 92 ? -18.141 3.883 6.434 1 95.44 92 GLU B O 1
ATOM 2647 N N . LEU B 1 93 ? -19.438 5.691 6.281 1 93.25 93 LEU B N 1
ATOM 2648 C CA . LEU B 1 93 ? -19.484 5.844 7.734 1 93.25 93 LEU B CA 1
ATOM 2649 C C . LEU B 1 93 ? -20.125 4.629 8.391 1 93.25 93 LEU B C 1
ATOM 2651 O O . LEU B 1 93 ? -19.641 4.141 9.414 1 93.25 93 LEU B O 1
ATOM 2655 N N . GLN B 1 94 ? -21.109 4.18 7.766 1 92.12 94 GLN B N 1
ATOM 2656 C CA . GLN B 1 94 ? -21.797 2.996 8.281 1 92.12 94 GLN B CA 1
ATOM 2657 C C . GLN B 1 94 ? -20.875 1.786 8.289 1 92.12 94 GLN B C 1
ATOM 2659 O O . GLN B 1 94 ? -20.828 1.039 9.273 1 92.12 94 GLN B O 1
ATOM 2664 N N . ARG B 1 95 ? -20.172 1.604 7.273 1 92.81 95 ARG B N 1
ATOM 2665 C CA . ARG B 1 95 ? -19.25 0.471 7.184 1 92.81 95 ARG B CA 1
ATOM 2666 C C . ARG B 1 95 ? -18.141 0.592 8.211 1 92.81 95 ARG B C 1
ATOM 2668 O O . ARG B 1 95 ? -17.719 -0.404 8.812 1 92.81 95 ARG B O 1
ATOM 2675 N N . ARG B 1 96 ? -17.672 1.839 8.43 1 91.88 96 ARG B N 1
ATOM 2676 C CA . ARG B 1 96 ? -16.547 2.049 9.344 1 91.88 96 ARG B CA 1
ATOM 2677 C C . ARG B 1 96 ? -16.969 1.851 10.789 1 91.88 96 ARG B C 1
ATOM 2679 O O . ARG B 1 96 ? -16.156 1.507 11.648 1 91.88 96 ARG B O 1
ATOM 2686 N N . LEU B 1 97 ? -18.219 2.055 11.023 1 88.81 97 LEU B N 1
ATOM 2687 C CA . LEU B 1 97 ? -18.734 1.928 12.383 1 88.81 97 LEU B CA 1
ATOM 2688 C C . LEU B 1 97 ? -19.188 0.495 12.664 1 88.81 97 LEU B C 1
ATOM 2690 O O . LEU B 1 97 ? -19.406 0.127 13.82 1 88.81 97 LEU B O 1
ATOM 2694 N N . SER B 1 98 ? -19.266 -0.258 11.641 1 88.75 98 SER B N 1
ATOM 2695 C CA . SER B 1 98 ? -19.688 -1.652 11.742 1 88.75 98 SER B CA 1
ATOM 2696 C C . SER B 1 98 ? -18.5 -2.594 11.641 1 88.75 98 SER B C 1
ATOM 2698 O O . SER B 1 98 ? -17.391 -2.174 11.273 1 88.75 98 SER B O 1
ATOM 2700 N N . PRO B 1 99 ? -18.703 -3.797 12.078 1 88.25 99 PRO B N 1
ATOM 2701 C CA . PRO B 1 99 ? -17.609 -4.738 11.828 1 88.25 99 PRO B CA 1
ATOM 2702 C C . PRO B 1 99 ? -17.203 -4.773 10.359 1 88.25 99 PRO B C 1
ATOM 2704 O O . PRO B 1 99 ? -18.047 -4.672 9.469 1 88.25 99 PRO B O 1
ATOM 2707 N N . PRO B 1 100 ? -15.938 -4.906 10.117 1 89.62 100 PRO B N 1
ATOM 2708 C CA . PRO B 1 100 ? -14.875 -5.379 11.008 1 89.62 100 PRO B CA 1
ATOM 2709 C C . PRO B 1 100 ? -14.125 -4.242 11.695 1 89.62 100 PRO B C 1
ATOM 2711 O O . PRO B 1 100 ? -13.344 -4.48 12.617 1 89.62 100 PRO B O 1
ATOM 2714 N N . GLU B 1 101 ? -14.289 -2.955 11.391 1 87.06 101 GLU B N 1
ATOM 2715 C CA . GLU B 1 101 ? -13.461 -1.881 11.93 1 87.06 101 GLU B CA 1
ATOM 2716 C C . GLU B 1 101 ? -14 -1.391 13.273 1 87.06 101 GLU B C 1
ATOM 2718 O O . GLU B 1 101 ? -13.227 -1.193 14.219 1 87.06 101 GLU B O 1
ATOM 2723 N N . CYS B 1 102 ? -15.305 -1.224 13.375 1 87.38 102 CYS B N 1
ATOM 2724 C CA . CYS B 1 102 ? -15.945 -0.786 14.617 1 87.38 102 CYS B CA 1
ATOM 2725 C C . CYS B 1 102 ? -15.219 0.42 15.203 1 87.38 102 CYS B C 1
ATOM 2727 O O . CYS B 1 102 ? -14.828 0.405 16.375 1 87.38 102 CYS B O 1
ATOM 2729 N N . LEU B 1 103 ? -15.172 1.451 14.422 1 86.06 103 LEU B N 1
ATOM 2730 C CA . LEU B 1 103 ? -14.422 2.627 14.859 1 86.06 103 LEU B CA 1
ATOM 2731 C C . LEU B 1 103 ? -15.164 3.355 15.977 1 86.06 103 LEU B C 1
ATOM 2733 O O . LEU B 1 103 ? -16.391 3.354 16.016 1 86.06 103 LEU B O 1
ATOM 2737 N N . ASN B 1 104 ? -14.359 3.877 16.812 1 81.19 104 ASN B N 1
ATOM 2738 C CA . ASN B 1 104 ? -14.938 4.73 17.844 1 81.19 104 ASN B CA 1
ATOM 2739 C C . ASN B 1 104 ? -14.953 6.195 17.422 1 81.19 104 ASN B C 1
ATOM 2741 O O . ASN B 1 104 ? -14.477 6.535 16.344 1 81.19 104 ASN B O 1
ATOM 2745 N N . ALA B 1 105 ? -15.477 7.035 18.312 1 79.25 105 ALA B N 1
ATOM 2746 C CA . ALA B 1 105 ? -15.68 8.445 17.984 1 79.25 105 ALA B CA 1
ATOM 2747 C C . ALA B 1 105 ? -14.344 9.164 17.812 1 79.25 105 ALA B C 1
ATOM 2749 O O . ALA B 1 105 ? -14.203 10.023 16.938 1 79.25 105 ALA B O 1
ATOM 2750 N N . SER B 1 106 ? -13.398 8.836 18.609 1 80.31 106 SER B N 1
ATOM 2751 C CA . SER B 1 106 ? -12.102 9.508 18.562 1 80.31 106 SER B CA 1
ATOM 2752 C C . SER B 1 106 ? -11.375 9.219 17.266 1 80.31 106 SER B C 1
ATOM 2754 O O . SER B 1 106 ? -10.867 10.133 16.609 1 80.31 106 SER B O 1
ATOM 2756 N N . ILE B 1 107 ? -11.398 8.016 16.828 1 84.62 107 ILE B N 1
ATOM 2757 C CA . ILE B 1 107 ? -10.703 7.625 15.609 1 84.62 107 ILE B CA 1
ATOM 2758 C C . ILE B 1 107 ? -11.445 8.18 14.398 1 84.62 107 ILE B C 1
ATOM 2760 O O . ILE B 1 107 ? -10.828 8.719 13.477 1 84.62 107 ILE B O 1
ATOM 2764 N N . LEU B 1 108 ? -12.75 8.016 14.461 1 88.12 108 LEU B N 1
ATOM 2765 C CA . LEU B 1 108 ? -13.539 8.539 13.352 1 88.12 108 LEU B CA 1
ATOM 2766 C C . LEU B 1 108 ? -13.375 10.055 13.234 1 88.12 108 LEU B C 1
ATOM 2768 O O . LEU B 1 108 ? -13.273 10.586 12.125 1 88.12 108 LEU B O 1
ATOM 2772 N N . GLY B 1 109 ? -13.375 10.695 14.352 1 85.44 109 GLY B N 1
ATOM 2773 C CA . GLY B 1 109 ? -13.133 12.125 14.344 1 85.44 109 GLY B CA 1
ATOM 2774 C C . GLY B 1 109 ? -11.789 12.5 13.742 1 85.44 109 GLY B C 1
ATOM 2775 O O . GLY B 1 109 ? -11.68 13.508 13.047 1 85.44 109 GLY B O 1
ATOM 2776 N N . GLY B 1 110 ? -10.781 11.664 14 1 86.31 110 GLY B N 1
ATOM 2777 C CA . GLY B 1 110 ? -9.469 11.875 13.414 1 86.31 110 GLY B CA 1
ATOM 2778 C C . GLY B 1 110 ? -9.461 11.695 11.906 1 86.31 110 GLY B C 1
ATOM 2779 O O . GLY B 1 110 ? -8.836 12.477 11.188 1 86.31 110 GLY B O 1
ATOM 2780 N N . ILE B 1 111 ? -10.188 10.75 11.461 1 90.19 111 ILE B N 1
ATOM 2781 C CA . ILE B 1 111 ? -10.258 10.453 10.039 1 90.19 111 ILE B CA 1
ATOM 2782 C C . ILE B 1 111 ? -10.977 11.594 9.312 1 90.19 111 ILE B C 1
ATOM 2784 O O . ILE B 1 111 ? -10.57 11.984 8.211 1 90.19 111 ILE B O 1
ATOM 2788 N N . LEU B 1 112 ? -11.969 12.172 9.984 1 89.12 112 LEU B N 1
ATOM 2789 C CA . LEU B 1 112 ? -12.781 13.211 9.367 1 89.12 112 LEU B CA 1
ATOM 2790 C C . LEU B 1 112 ? -12.188 14.594 9.641 1 89.12 112 LEU B C 1
ATOM 2792 O O . LEU B 1 112 ? -12.773 15.609 9.258 1 89.12 112 LEU B O 1
ATOM 2796 N N . ARG B 1 113 ? -11.023 14.633 10.188 1 78.62 113 ARG B N 1
ATOM 2797 C CA . ARG B 1 113 ? -10.305 15.875 10.477 1 78.62 113 ARG B CA 1
ATOM 2798 C C . ARG B 1 113 ? -11.109 16.781 11.406 1 78.62 113 ARG B C 1
ATOM 2800 O O . ARG B 1 113 ? -11.148 18 11.219 1 78.62 113 ARG B O 1
ATOM 2807 N N . ARG B 1 114 ? -11.836 16.281 12.227 1 67.25 114 ARG B N 1
ATOM 2808 C CA . ARG B 1 114 ? -12.688 17.047 13.133 1 67.25 114 ARG B CA 1
ATOM 2809 C C . ARG B 1 114 ? -12.289 16.828 14.586 1 67.25 114 ARG B C 1
ATOM 2811 O O . ARG B 1 114 ? -12.969 17.297 15.5 1 67.25 114 ARG B O 1
ATOM 2818 N N . ALA B 1 115 ? -11.266 16.156 14.773 1 58.19 115 ALA B N 1
ATOM 2819 C CA . ALA B 1 115 ? -10.945 15.75 16.141 1 58.19 115 ALA B CA 1
ATOM 2820 C C . ALA B 1 115 ? -10.492 16.953 16.969 1 58.19 115 ALA B C 1
ATOM 2822 O O . ALA B 1 115 ? -10.75 17 18.172 1 58.19 115 ALA B O 1
ATOM 2823 N N . LYS B 1 116 ? -9.852 17.922 16.406 1 55.75 116 LYS B N 1
ATOM 2824 C CA . LYS B 1 116 ? -9.203 18.938 17.234 1 55.75 116 LYS B CA 1
ATOM 2825 C C . LYS B 1 116 ? -10.156 20.078 17.547 1 55.75 116 LYS B C 1
ATOM 2827 O O . LYS B 1 116 ? -9.789 21.031 18.25 1 55.75 116 LYS B O 1
ATOM 2832 N N . SER B 1 117 ? -11.359 19.922 17.156 1 58.34 117 SER B N 1
ATOM 2833 C CA . SER B 1 117 ? -12.25 21.047 17.438 1 58.34 117 SER B CA 1
ATOM 2834 C C . SER B 1 117 ? -12.875 20.938 18.828 1 58.34 117 SER B C 1
ATOM 2836 O O . SER B 1 117 ? -13.078 19.828 19.328 1 58.34 117 SER B O 1
ATOM 2838 N N . LYS B 1 118 ? -12.867 22.016 19.578 1 64.19 118 LYS B N 1
ATOM 2839 C CA . LYS B 1 118 ? -13.586 22.047 20.859 1 64.19 118 LYS B CA 1
ATOM 2840 C C . LYS B 1 118 ? -14.984 21.469 20.703 1 64.19 118 LYS B C 1
ATOM 2842 O O . LYS B 1 118 ? -15.758 21.906 19.859 1 64.19 118 LYS B O 1
ATOM 2847 N N . ASN B 1 119 ? -15.273 20.359 21.328 1 69.69 119 ASN B N 1
ATOM 2848 C CA . ASN B 1 119 ? -16.547 19.656 21.297 1 69.69 119 ASN B CA 1
ATOM 2849 C C . ASN B 1 119 ? -16.719 18.859 20.016 1 69.69 119 ASN B C 1
ATOM 2851 O O . ASN B 1 119 ? -17.844 18.641 19.562 1 69.69 119 ASN B O 1
ATOM 2855 N N . GLY B 1 120 ? -15.625 18.672 19.359 1 72.44 120 GLY B N 1
ATOM 2856 C CA . GLY B 1 120 ? -15.664 17.953 18.094 1 72.44 120 GLY B CA 1
ATOM 2857 C C . GLY B 1 120 ? -16.359 16.609 18.188 1 72.44 120 GLY B C 1
ATOM 2858 O O . GLY B 1 120 ? -17.188 16.281 17.344 1 72.44 120 GLY B O 1
ATOM 2859 N N . GLY B 1 121 ? -16.125 15.992 19.219 1 72.88 121 GLY B N 1
ATOM 2860 C CA . GLY B 1 121 ? -16.766 14.695 19.422 1 72.88 121 GLY B CA 1
ATOM 2861 C C . GLY B 1 121 ? -18.266 14.781 19.594 1 72.88 121 GLY B C 1
ATOM 2862 O O . GLY B 1 121 ? -19 13.977 19.016 1 72.88 121 GLY B O 1
ATOM 2863 N N . ARG B 1 122 ? -18.641 15.711 20.312 1 76.12 122 ARG B N 1
ATOM 2864 C CA . ARG B 1 122 ? -20.062 15.891 20.531 1 76.12 122 ARG B CA 1
ATOM 2865 C C . ARG B 1 122 ? -20.781 16.312 19.25 1 76.12 122 ARG B C 1
ATOM 2867 O O . ARG B 1 122 ? -21.859 15.797 18.938 1 76.12 122 ARG B O 1
ATOM 2874 N N . ILE B 1 123 ? -20.156 17.156 18.547 1 79.94 123 ILE B N 1
ATOM 2875 C CA . ILE B 1 123 ? -20.75 17.656 17.297 1 79.94 123 ILE B CA 1
ATOM 2876 C C . ILE B 1 123 ? -20.844 16.516 16.281 1 79.94 123 ILE B C 1
ATOM 2878 O O . ILE B 1 123 ? -21.859 16.375 15.586 1 79.94 123 ILE B O 1
ATOM 2882 N N . LEU B 1 124 ? -19.844 15.789 16.297 1 83.62 124 LEU B N 1
ATOM 2883 C CA . LEU B 1 124 ? -19.828 14.648 15.383 1 83.62 124 LEU B CA 1
ATOM 2884 C C . LEU B 1 124 ? -20.938 13.664 15.742 1 83.62 124 LEU B C 1
ATOM 2886 O O . LEU B 1 124 ? -21.625 13.148 14.859 1 83.62 124 LEU B O 1
ATOM 2890 N N . ARG B 1 125 ? -21.078 13.398 16.969 1 83.38 125 ARG B N 1
ATOM 2891 C CA . ARG B 1 125 ? -22.125 12.477 17.422 1 83.38 125 ARG B CA 1
ATOM 2892 C C . ARG B 1 125 ? -23.516 12.992 17.031 1 83.38 125 ARG B C 1
ATOM 2894 O O . ARG B 1 125 ? -24.359 12.219 16.578 1 83.38 125 ARG B O 1
ATOM 2901 N N . ASP B 1 126 ? -23.672 14.227 17.234 1 83.56 126 ASP B N 1
ATOM 2902 C CA . ASP B 1 126 ? -24.969 14.828 16.891 1 83.56 126 ASP B CA 1
ATOM 2903 C C . ASP B 1 126 ? -25.234 14.719 15.391 1 83.56 126 ASP B C 1
ATOM 2905 O O . ASP B 1 126 ? -26.359 14.414 14.984 1 83.56 126 ASP B O 1
ATOM 2909 N N . LYS B 1 127 ? -24.25 14.961 14.633 1 84.75 127 LYS B N 1
ATOM 2910 C CA . LYS B 1 127 ? -24.406 14.883 13.188 1 84.75 127 LYS B CA 1
ATOM 2911 C C . LYS B 1 127 ? -24.703 13.453 12.734 1 84.75 127 LYS B C 1
ATOM 2913 O O . LYS B 1 127 ? -25.5 13.242 11.828 1 84.75 127 LYS B O 1
ATOM 2918 N N . LEU B 1 128 ? -24.078 12.586 13.375 1 86.38 128 LEU B N 1
ATOM 2919 C CA . LEU B 1 128 ? -24.266 11.188 13.023 1 86.38 128 LEU B CA 1
ATOM 2920 C C . LEU B 1 128 ? -25.672 10.719 13.422 1 86.38 128 LEU B C 1
ATOM 2922 O O . LEU B 1 128 ? -26.312 9.984 12.672 1 86.38 128 LEU B O 1
ATOM 2926 N N . GLU B 1 129 ? -26.062 11.133 14.531 1 84.75 129 GLU B N 1
ATOM 2927 C CA . GLU B 1 129 ? -27.406 10.773 15 1 84.75 129 GLU B CA 1
ATOM 2928 C C . GLU B 1 129 ? -28.484 11.297 14.055 1 84.75 129 GLU B C 1
ATOM 2930 O O . GLU B 1 129 ? -29.5 10.633 13.844 1 84.75 129 GLU B O 1
ATOM 2935 N N . LYS B 1 130 ? -28.188 12.383 13.539 1 85.69 130 LYS B N 1
ATOM 2936 C CA . LYS B 1 130 ? -29.141 12.984 12.617 1 85.69 130 LYS B CA 1
ATOM 2937 C C . LYS B 1 130 ? -29.328 12.125 11.375 1 85.69 130 LYS B C 1
ATOM 2939 O O . LYS B 1 130 ? -30.391 12.156 10.742 1 85.69 130 LYS B O 1
ATOM 2944 N N . ILE B 1 131 ? -28.328 11.43 11.125 1 82.62 131 ILE B N 1
ATOM 2945 C CA . ILE B 1 131 ? -28.438 10.609 9.922 1 82.62 131 ILE B CA 1
ATOM 2946 C C . ILE B 1 131 ? -28.672 9.148 10.328 1 82.62 131 ILE B C 1
ATOM 2948 O O . ILE B 1 131 ? -28.547 8.25 9.492 1 82.62 131 ILE B O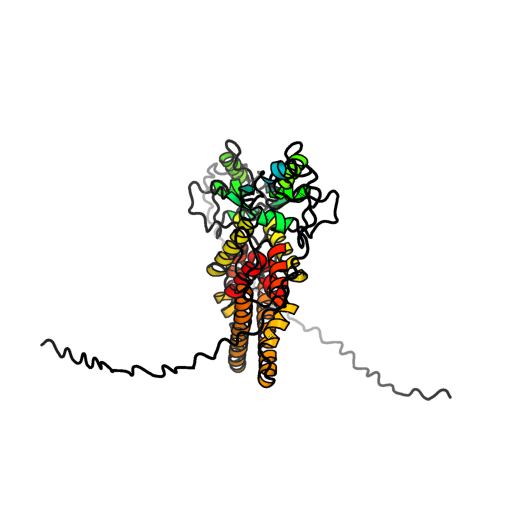 1
ATOM 2952 N N . GLY B 1 132 ? -28.875 8.891 11.602 1 80.44 132 GLY B N 1
ATOM 2953 C CA . GLY B 1 132 ? -29.281 7.574 12.062 1 80.44 132 GLY B CA 1
ATOM 2954 C C . GLY B 1 132 ? -28.109 6.699 12.469 1 80.44 132 GLY B C 1
ATOM 2955 O O . GLY B 1 132 ? -28.234 5.473 12.508 1 80.44 132 GLY B O 1
ATOM 2956 N N . LEU B 1 133 ? -27 7.316 12.625 1 83.5 133 LEU B N 1
ATOM 2957 C CA . LEU B 1 133 ? -25.828 6.547 13.047 1 83.5 133 LEU B CA 1
ATOM 2958 C C . LEU B 1 133 ? -25.5 6.812 14.508 1 83.5 133 LEU B C 1
ATOM 2960 O O . LEU B 1 133 ? -25.734 7.914 15.008 1 83.5 133 LEU B O 1
ATOM 2964 N N . ASN B 1 134 ? -25.141 5.664 15.125 1 80.38 134 ASN B N 1
ATOM 2965 C CA . ASN B 1 134 ? -24.812 5.773 16.547 1 80.38 134 ASN B CA 1
ATOM 2966 C C . ASN B 1 134 ? -23.344 5.441 16.812 1 80.38 134 ASN B C 1
ATOM 2968 O O . ASN B 1 134 ? -22.797 4.52 16.203 1 80.38 134 ASN B O 1
ATOM 2972 N N . LEU B 1 135 ? -22.781 6.312 17.531 1 77.81 135 LEU B N 1
ATOM 2973 C CA . LEU B 1 135 ? -21.406 6.078 17.984 1 77.81 135 LEU B CA 1
ATOM 2974 C C . LEU B 1 135 ? -21.391 5.48 19.375 1 77.81 135 LEU B C 1
ATOM 2976 O O . LEU B 1 135 ? -21.875 6.105 20.328 1 77.81 135 LEU B O 1
ATOM 2980 N N . PRO B 1 136 ? -21.141 4.129 19.453 1 63.38 136 PRO B N 1
ATOM 2981 C CA . PRO B 1 136 ? -21.141 3.529 20.797 1 63.38 136 PRO B CA 1
ATOM 2982 C C . PRO B 1 136 ? -20.25 4.285 21.781 1 63.38 136 PRO B C 1
ATOM 2984 O O . PRO B 1 136 ? -19.234 4.863 21.375 1 63.38 136 PRO B O 1
ATOM 2987 N N . ALA B 1 137 ? -20.781 4.441 23.109 1 57.12 137 ALA B N 1
ATOM 2988 C CA . ALA B 1 137 ? -20.078 5.078 24.219 1 57.12 137 ALA B CA 1
ATOM 2989 C C . ALA B 1 137 ? -19 4.156 24.781 1 57.12 137 ALA B C 1
ATOM 2991 O O . ALA B 1 137 ? -19.188 2.936 24.828 1 57.12 137 ALA B O 1
ATOM 2992 N N . GLY B 1 138 ? -17.703 4.605 24.922 1 55.41 138 GLY B N 1
ATOM 2993 C CA . GLY B 1 138 ? -16.672 3.922 25.672 1 55.41 138 GLY B CA 1
ATOM 2994 C C . GLY B 1 138 ? -15.445 3.59 24.859 1 55.41 138 GLY B C 1
ATOM 2995 O O . GLY B 1 138 ? -15.453 3.742 23.641 1 55.41 138 GLY B O 1
ATOM 2996 N N . ARG B 1 139 ? -14.398 3.35 25.734 1 54.75 139 ARG B N 1
ATOM 2997 C CA . ARG B 1 139 ? -13.086 2.928 25.234 1 54.75 139 ARG B CA 1
ATOM 2998 C C . ARG B 1 139 ? -13.148 1.52 24.656 1 54.75 139 ARG B C 1
ATOM 3000 O O . ARG B 1 139 ? -13.398 0.553 25.391 1 54.75 139 ARG B O 1
ATOM 3007 N N . ARG B 1 140 ? -13.938 1.21 23.812 1 52.41 140 ARG B N 1
ATOM 3008 C CA . ARG B 1 140 ? -13.977 -0.156 23.312 1 52.41 140 ARG B CA 1
ATOM 3009 C C . ARG B 1 140 ? -12.617 -0.568 22.75 1 52.41 140 ARG B C 1
ATOM 3011 O O . ARG B 1 140 ? -11.836 0.28 22.312 1 52.41 140 ARG B O 1
ATOM 3018 N N . LYS B 1 141 ? -12.133 -1.726 23.281 1 53.97 141 LYS B N 1
ATOM 3019 C CA . LYS B 1 141 ? -10.961 -2.412 22.75 1 53.97 141 LYS B CA 1
ATOM 3020 C C . LYS B 1 141 ? -10.961 -2.373 21.219 1 53.97 141 LYS B C 1
ATOM 3022 O O . LYS B 1 141 ? -11.852 -2.936 20.578 1 53.97 141 LYS B O 1
ATOM 3027 N N . ALA B 1 142 ? -10.805 -1.305 20.75 1 50.81 142 ALA B N 1
ATOM 3028 C CA . ALA B 1 142 ? -10.812 -0.825 19.375 1 50.81 142 ALA B CA 1
ATOM 3029 C C . ALA B 1 142 ? -10.148 -1.832 18.438 1 50.81 142 ALA B C 1
ATOM 3031 O O . ALA B 1 142 ? -9.383 -2.693 18.875 1 50.81 142 ALA B O 1
ATOM 3032 N N . ALA B 1 143 ? -10.609 -1.812 17.141 1 60.72 143 ALA B N 1
ATOM 3033 C CA . ALA B 1 143 ? -10.234 -2.314 15.812 1 60.72 143 ALA B CA 1
ATOM 3034 C C . ALA B 1 143 ? -8.727 -2.242 15.609 1 60.72 143 ALA B C 1
ATOM 3036 O O . ALA B 1 143 ? -8.039 -1.457 16.266 1 60.72 143 ALA B O 1
ATOM 3037 N N . ASN B 1 144 ? -8.109 -3.254 15.133 1 72.69 144 ASN B N 1
ATOM 3038 C CA . ASN B 1 144 ? -6.734 -3.182 14.648 1 72.69 144 ASN B CA 1
ATOM 3039 C C . ASN B 1 144 ? -6.512 -1.949 13.773 1 72.69 144 ASN B C 1
ATOM 3041 O O . ASN B 1 144 ? -6.996 -1.89 12.641 1 72.69 144 ASN B O 1
ATOM 3045 N N . VAL B 1 145 ? -6.035 -0.899 14.484 1 85.12 145 VAL B N 1
ATOM 3046 C CA . VAL B 1 145 ? -5.781 0.35 13.773 1 85.12 145 VAL B CA 1
ATOM 3047 C C . VAL B 1 145 ? -4.426 0.285 13.078 1 85.12 145 VAL B C 1
ATOM 3049 O O . VAL B 1 145 ? -3.408 -0.012 13.711 1 85.12 145 VAL B O 1
ATOM 3052 N N . THR B 1 146 ? -4.492 0.364 11.789 1 91.06 146 THR B N 1
ATOM 3053 C CA . THR B 1 146 ? -3.295 0.457 10.961 1 91.06 146 THR B CA 1
ATOM 3054 C C . THR B 1 146 ? -3.188 1.836 10.312 1 91.06 146 THR B C 1
ATOM 3056 O O . THR B 1 146 ? -4.086 2.668 10.461 1 91.06 146 THR B O 1
ATOM 3059 N N . LEU B 1 147 ? -2.113 2.07 9.656 1 94.31 147 LEU B N 1
ATOM 3060 C CA . LEU B 1 147 ? -1.977 3.35 8.969 1 94.31 147 LEU B CA 1
ATOM 3061 C C . LEU B 1 147 ? -3.033 3.498 7.879 1 94.31 147 LEU B C 1
ATOM 3063 O O . LEU B 1 147 ? -3.457 4.613 7.566 1 94.31 147 LEU B O 1
ATOM 3067 N N . LEU B 1 148 ? -3.531 2.391 7.383 1 95.19 148 LEU B N 1
ATOM 3068 C CA . LEU B 1 148 ? -4.57 2.432 6.359 1 95.19 148 LEU B CA 1
ATOM 3069 C C . LEU B 1 148 ? -5.883 2.951 6.941 1 95.19 148 LEU B C 1
ATOM 3071 O O . LEU B 1 148 ? -6.688 3.551 6.227 1 95.19 148 LEU B O 1
ATOM 3075 N N . THR B 1 149 ? -6.07 2.785 8.172 1 93.38 149 THR B N 1
ATOM 3076 C CA . THR B 1 149 ? -7.312 3.178 8.836 1 93.38 149 THR B CA 1
ATOM 3077 C C . THR B 1 149 ? -7.512 4.688 8.75 1 93.38 149 THR B C 1
ATOM 3079 O O . THR B 1 149 ? -8.648 5.168 8.75 1 93.38 149 THR B O 1
ATOM 3082 N N . SER B 1 150 ? -6.406 5.379 8.641 1 93.19 150 SER B N 1
ATOM 3083 C CA . SER B 1 150 ? -6.48 6.836 8.625 1 93.19 150 SER B CA 1
ATOM 3084 C C . SER B 1 150 ? -7.023 7.355 7.301 1 93.19 150 SER B C 1
ATOM 3086 O O . SER B 1 150 ? -7.398 8.523 7.191 1 93.19 150 SER B O 1
ATOM 3088 N N . LEU B 1 151 ? -7.098 6.52 6.309 1 95.94 151 LEU B N 1
ATOM 3089 C CA . LEU B 1 151 ? -7.531 6.93 4.98 1 95.94 151 LEU B CA 1
ATOM 3090 C C . LEU B 1 151 ? -9.023 6.691 4.797 1 95.94 151 LEU B C 1
ATOM 3092 O O . LEU B 1 151 ? -9.555 5.676 5.254 1 95.94 151 LEU B O 1
ATOM 3096 N N . VAL B 1 152 ? -9.648 7.668 4.168 1 96.25 152 VAL B N 1
ATOM 3097 C CA . VAL B 1 152 ? -11.008 7.402 3.703 1 96.25 152 VAL B CA 1
ATOM 3098 C C . VAL B 1 152 ? -10.969 6.457 2.504 1 96.25 152 VAL B C 1
ATOM 3100 O O . VAL B 1 152 ? -9.914 6.27 1.89 1 96.25 152 VAL B O 1
ATOM 3103 N N . GLU B 1 153 ? -12.117 5.883 2.174 1 97.25 153 GLU B N 1
ATOM 3104 C CA . GLU B 1 153 ? -12.172 4.859 1.134 1 97.25 153 GLU B CA 1
ATOM 3105 C C . GLU B 1 153 ? -11.672 5.402 -0.201 1 97.25 153 GLU B C 1
ATOM 3107 O O . GLU B 1 153 ? -10.883 4.746 -0.883 1 97.25 153 GLU B O 1
ATOM 3112 N N . GLY B 1 154 ? -12.133 6.559 -0.546 1 96.62 154 GLY B N 1
ATOM 3113 C CA . GLY B 1 154 ? -11.703 7.148 -1.804 1 96.62 154 GLY B CA 1
ATOM 3114 C C . GLY B 1 154 ? -10.195 7.309 -1.902 1 96.62 154 GLY B C 1
ATOM 3115 O O . GLY B 1 154 ? -9.609 7.07 -2.961 1 96.62 154 GLY B O 1
ATOM 3116 N N . GLU B 1 155 ? -9.578 7.68 -0.892 1 96.62 155 GLU B N 1
ATOM 3117 C CA . GLU B 1 155 ? -8.133 7.891 -0.866 1 96.62 155 GLU B CA 1
ATOM 3118 C C . GLU B 1 155 ? -7.383 6.562 -0.86 1 96.62 155 GLU B C 1
ATOM 3120 O O . GLU B 1 155 ? -6.332 6.438 -1.492 1 96.62 155 GLU B O 1
ATOM 3125 N N . ALA B 1 156 ? -7.906 5.621 -0.124 1 97.75 156 ALA B N 1
ATOM 3126 C CA . ALA B 1 156 ? -7.293 4.293 -0.098 1 97.75 156 ALA B CA 1
ATOM 3127 C C . ALA B 1 156 ? -7.305 3.658 -1.485 1 97.75 156 ALA B C 1
ATOM 3129 O O . ALA B 1 156 ? -6.316 3.047 -1.902 1 97.75 156 ALA B O 1
ATOM 3130 N N . ILE B 1 157 ? -8.344 3.791 -2.156 1 97.31 157 ILE B N 1
ATOM 3131 C CA . ILE B 1 157 ? -8.469 3.258 -3.508 1 97.31 157 ILE B CA 1
ATOM 3132 C C . ILE B 1 157 ? -7.5 3.979 -4.441 1 97.31 157 ILE B C 1
ATOM 3134 O O . ILE B 1 157 ? -6.867 3.35 -5.293 1 97.31 157 ILE B O 1
ATOM 3138 N N . HIS B 1 158 ? -7.43 5.242 -4.258 1 96.69 158 HIS B N 1
ATOM 3139 C CA . HIS B 1 158 ? -6.477 6.023 -5.039 1 96.69 158 HIS B CA 1
ATOM 3140 C C . HIS B 1 158 ? -5.047 5.566 -4.777 1 96.69 158 HIS B C 1
ATOM 3142 O O . HIS B 1 158 ? -4.254 5.434 -5.715 1 96.69 158 HIS B O 1
ATOM 3148 N N . LEU B 1 159 ? -4.762 5.352 -3.578 1 97.75 159 LEU B N 1
ATOM 3149 C CA . LEU B 1 159 ? -3.439 4.855 -3.209 1 97.75 159 LEU B CA 1
ATOM 3150 C C . LEU B 1 159 ? -3.158 3.512 -3.875 1 97.75 159 LEU B C 1
ATOM 3152 O O . LEU B 1 159 ? -2.053 3.277 -4.367 1 97.75 159 LEU B O 1
ATOM 3156 N N . ALA B 1 160 ? -4.113 2.686 -3.9 1 98.38 160 ALA B N 1
ATOM 3157 C CA . ALA B 1 160 ? -3.965 1.386 -4.547 1 98.38 160 ALA B CA 1
ATOM 3158 C C . ALA B 1 160 ? -3.723 1.543 -6.047 1 98.38 160 ALA B C 1
ATOM 3160 O O . ALA B 1 160 ? -2.916 0.817 -6.629 1 98.38 160 ALA B O 1
ATOM 3161 N N . ARG B 1 161 ? -4.422 2.428 -6.605 1 97.56 161 ARG B N 1
ATOM 3162 C CA . ARG B 1 161 ? -4.238 2.688 -8.031 1 97.56 161 ARG B CA 1
ATOM 3163 C C . ARG B 1 161 ? -2.832 3.199 -8.32 1 97.56 161 ARG B C 1
ATOM 3165 O O . ARG B 1 161 ? -2.195 2.773 -9.281 1 97.56 161 ARG B O 1
ATOM 3172 N N . ASP B 1 162 ? -2.404 4.062 -7.547 1 96.81 162 ASP B N 1
ATOM 3173 C CA . ASP B 1 162 ? -1.044 4.57 -7.695 1 96.81 162 ASP B CA 1
ATOM 3174 C C . ASP B 1 162 ? -0.019 3.447 -7.551 1 96.81 162 ASP B C 1
ATOM 3176 O O . ASP B 1 162 ? 0.937 3.367 -8.328 1 96.81 162 ASP B O 1
ATOM 3180 N N . PHE B 1 163 ? -0.234 2.645 -6.52 1 98 163 PHE B N 1
ATOM 3181 C CA . PHE B 1 163 ? 0.673 1.52 -6.328 1 98 163 PHE B CA 1
ATOM 3182 C C . PHE B 1 163 ? 0.659 0.599 -7.543 1 98 163 PHE B C 1
ATOM 3184 O O . PHE B 1 163 ? 1.71 0.141 -7.992 1 98 163 PHE B O 1
ATOM 3191 N N . GLY B 1 164 ? -0.507 0.381 -8.055 1 98.12 164 GLY B N 1
ATOM 3192 C CA . GLY B 1 164 ? -0.609 -0.405 -9.273 1 98.12 164 GLY B CA 1
ATOM 3193 C C . GLY B 1 164 ? 0.152 0.199 -10.438 1 98.12 164 GLY B C 1
ATOM 3194 O O . GLY B 1 164 ? 0.841 -0.513 -11.172 1 98.12 164 GLY B O 1
ATOM 3195 N N . TYR B 1 165 ? 0.017 1.412 -10.586 1 96.69 165 TYR B N 1
ATOM 3196 C CA . TYR B 1 165 ? 0.705 2.115 -11.664 1 96.69 165 TYR B CA 1
ATOM 3197 C C . TYR B 1 165 ? 2.217 1.987 -11.516 1 96.69 165 TYR B C 1
ATOM 3199 O O . TYR B 1 165 ? 2.916 1.689 -12.492 1 96.69 165 TYR B O 1
ATOM 3207 N N . VAL B 1 166 ? 2.693 2.133 -10.352 1 96.25 166 VAL B N 1
ATOM 3208 C CA . VAL B 1 166 ? 4.125 2.068 -10.086 1 96.25 166 VAL B CA 1
ATOM 3209 C C . VAL B 1 166 ? 4.629 0.641 -10.297 1 96.25 166 VAL B C 1
ATOM 3211 O O . VAL B 1 166 ? 5.723 0.434 -10.828 1 96.25 166 VAL B O 1
ATOM 3214 N N . CYS B 1 167 ? 3.867 -0.293 -9.875 1 97.69 167 CYS B N 1
ATOM 3215 C CA . CYS B 1 167 ? 4.242 -1.686 -10.102 1 97.69 167 CYS B CA 1
ATOM 3216 C C . CYS B 1 167 ? 4.332 -1.993 -11.594 1 97.69 167 CYS B C 1
ATOM 3218 O O . CYS B 1 167 ? 5.246 -2.691 -12.031 1 97.69 167 CYS B O 1
ATOM 3220 N N . GLU B 1 168 ? 3.473 -1.458 -12.336 1 96.12 168 GLU B N 1
ATOM 3221 C CA . GLU B 1 168 ? 3.416 -1.728 -13.766 1 96.12 168 GLU B CA 1
ATOM 3222 C C . GLU B 1 168 ? 4.555 -1.03 -14.5 1 96.12 168 GLU B C 1
ATOM 3224 O O . GLU B 1 168 ? 5.121 -1.583 -15.453 1 96.12 168 GLU B O 1
ATOM 3229 N N . THR B 1 169 ? 4.922 0.111 -14.031 1 95.12 169 THR B N 1
ATOM 3230 C CA . THR B 1 169 ? 5.828 0.93 -14.828 1 95.12 169 THR B CA 1
ATOM 3231 C C . THR B 1 169 ? 7.254 0.833 -14.289 1 95.12 169 THR B C 1
ATOM 3233 O O . THR B 1 169 ? 8.219 0.974 -15.047 1 95.12 169 THR B O 1
ATOM 3236 N N . GLU B 1 170 ? 7.371 0.574 -12.977 1 96 170 GLU B N 1
ATOM 3237 C CA . GLU B 1 170 ? 8.688 0.764 -12.383 1 96 170 GLU B CA 1
ATOM 3238 C C . GLU B 1 170 ? 9.227 -0.543 -11.805 1 96 170 GLU B C 1
ATOM 3240 O O . GLU B 1 170 ? 10.422 -0.665 -11.539 1 96 170 GLU B O 1
ATOM 3245 N N . PHE B 1 171 ? 8.383 -1.478 -11.547 1 97.75 171 PHE B N 1
ATOM 3246 C CA . PHE B 1 171 ? 8.883 -2.748 -11.031 1 97.75 171 PHE B CA 1
ATOM 3247 C C . PHE B 1 171 ? 9.766 -3.441 -12.062 1 97.75 171 PHE B C 1
ATOM 3249 O O . PHE B 1 171 ? 9.383 -3.568 -13.227 1 97.75 171 PHE B O 1
ATOM 3256 N N . PRO B 1 172 ? 10.922 -3.936 -11.633 1 97.69 172 PRO B N 1
ATOM 3257 C CA . PRO B 1 172 ? 11.867 -4.5 -12.594 1 97.69 172 PRO B CA 1
ATOM 3258 C C . PRO B 1 172 ? 11.609 -5.977 -12.891 1 97.69 172 PRO B C 1
ATOM 3260 O O . PRO B 1 172 ? 12.5 -6.812 -12.711 1 97.69 172 PRO B O 1
ATOM 3263 N N . ALA B 1 173 ? 10.453 -6.246 -13.438 1 97 173 ALA B N 1
ATOM 3264 C CA . ALA B 1 173 ? 10.016 -7.617 -13.695 1 97 173 ALA B CA 1
ATOM 3265 C C . ALA B 1 173 ? 10.938 -8.305 -14.695 1 97 173 ALA B C 1
ATOM 3267 O O . ALA B 1 173 ? 11.336 -9.453 -14.5 1 97 173 ALA B O 1
ATOM 3268 N N . ARG B 1 174 ? 11.312 -7.625 -15.719 1 95.81 174 ARG B N 1
ATOM 3269 C CA . ARG B 1 174 ? 12.148 -8.211 -16.766 1 95.81 174 ARG B CA 1
ATOM 3270 C C . ARG B 1 174 ? 13.539 -8.539 -16.219 1 95.81 174 ARG B C 1
ATOM 3272 O O . ARG B 1 174 ? 14.062 -9.625 -16.469 1 95.81 174 ARG B O 1
ATOM 3279 N N . GLN B 1 175 ? 14.086 -7.629 -15.531 1 96.81 175 GLN B N 1
ATOM 3280 C CA . GLN B 1 175 ? 15.43 -7.809 -14.984 1 96.81 175 GLN B CA 1
ATOM 3281 C C . GLN B 1 175 ? 15.453 -8.938 -13.953 1 96.81 175 GLN B C 1
ATOM 3283 O O . GLN B 1 175 ? 16.406 -9.719 -13.906 1 96.81 175 GLN B O 1
ATOM 3288 N N . ILE B 1 176 ? 14.438 -9.023 -13.188 1 96.88 176 ILE B N 1
ATOM 3289 C CA . ILE B 1 176 ? 14.32 -10.07 -12.18 1 96.88 176 ILE B CA 1
ATOM 3290 C C . ILE B 1 176 ? 14.211 -11.438 -12.859 1 96.88 176 ILE B C 1
ATOM 3292 O O . ILE B 1 176 ? 14.891 -12.391 -12.469 1 96.88 176 ILE B O 1
ATOM 3296 N N . ALA B 1 177 ? 13.383 -11.484 -13.883 1 94 177 ALA B N 1
ATOM 3297 C CA . ALA B 1 177 ? 13.211 -12.734 -14.625 1 94 177 ALA B CA 1
ATOM 3298 C C . ALA B 1 177 ? 14.531 -13.188 -15.234 1 94 177 ALA B C 1
ATOM 3300 O O . ALA B 1 177 ? 14.898 -14.367 -15.133 1 94 177 ALA B O 1
ATOM 3301 N N . GLU B 1 178 ? 15.227 -12.258 -15.789 1 93 178 GLU B N 1
ATOM 3302 C CA . GLU B 1 178 ? 16.516 -12.586 -16.391 1 93 178 GLU B CA 1
ATOM 3303 C C . GLU B 1 178 ? 17.516 -13.062 -15.344 1 93 178 GLU B C 1
ATOM 3305 O O . GLU B 1 178 ? 18.219 -14.055 -15.555 1 93 178 GLU B O 1
ATOM 3310 N N . TYR B 1 179 ? 17.531 -12.43 -14.297 1 94.62 179 TYR B N 1
ATOM 3311 C CA . TYR B 1 179 ? 18.453 -12.773 -13.219 1 94.62 179 TYR B CA 1
ATOM 3312 C C . TYR B 1 179 ? 18.156 -14.172 -12.68 1 94.62 179 TYR B C 1
ATOM 3314 O O . TYR B 1 179 ? 19.078 -14.977 -12.508 1 94.62 179 TYR B O 1
ATOM 3322 N N . LEU B 1 180 ? 16.922 -14.484 -12.484 1 92.19 180 LEU B N 1
ATOM 3323 C CA . LEU B 1 180 ? 16.516 -15.766 -11.914 1 92.19 180 LEU B CA 1
ATOM 3324 C C . LEU B 1 180 ? 16.719 -16.891 -12.914 1 92.19 180 LEU B C 1
ATOM 3326 O O . LEU B 1 180 ? 17.031 -18.016 -12.531 1 92.19 180 LEU B O 1
ATOM 3330 N N . CYS B 1 181 ? 16.562 -16.625 -14.164 1 88.38 181 CYS B N 1
ATOM 3331 C CA . CYS B 1 181 ? 16.719 -17.625 -15.203 1 88.38 181 CYS B CA 1
ATOM 3332 C C . CYS B 1 181 ? 18.188 -17.969 -15.414 1 88.38 181 CYS B C 1
ATOM 3334 O O . CYS B 1 181 ? 18.516 -19.109 -15.766 1 88.38 181 CYS B O 1
ATOM 3336 N N . ARG B 1 182 ? 18.984 -17 -15.242 1 87.31 182 ARG B N 1
ATOM 3337 C CA . ARG B 1 182 ? 20.422 -17.234 -15.43 1 87.31 182 ARG B CA 1
ATOM 3338 C C . ARG B 1 182 ? 20.953 -18.219 -14.398 1 87.31 182 ARG B C 1
ATOM 3340 O O . ARG B 1 182 ? 21.953 -18.906 -14.656 1 87.31 182 ARG B O 1
ATOM 3347 N N . GLN B 1 183 ? 20.422 -18.281 -13.312 1 80.81 183 GLN B N 1
ATOM 3348 C CA . GLN B 1 183 ? 20.875 -19.156 -12.234 1 80.81 183 GLN B CA 1
ATOM 3349 C C . GLN B 1 183 ? 20.609 -20.609 -12.555 1 80.81 183 GLN B C 1
ATOM 3351 O O . GLN B 1 183 ? 21.172 -21.516 -11.938 1 80.81 183 GLN B O 1
ATOM 3356 N N . HIS B 1 184 ? 19.781 -20.859 -13.539 1 77.88 184 HIS B N 1
ATOM 3357 C CA . HIS B 1 184 ? 19.422 -22.203 -13.961 1 77.88 184 HIS B CA 1
ATOM 3358 C C . HIS B 1 184 ? 19.906 -22.484 -15.383 1 77.88 184 HIS B C 1
ATOM 3360 O O . HIS B 1 184 ? 19.094 -22.547 -16.312 1 77.88 184 HIS B O 1
ATOM 3366 N N . SER B 1 185 ? 21.172 -22.797 -15.602 1 75.81 185 SER B N 1
ATOM 3367 C CA . SER B 1 185 ? 21.797 -22.828 -16.922 1 75.81 185 SER B CA 1
ATOM 3368 C C . SER B 1 185 ? 21.734 -24.234 -17.516 1 75.81 185 SER B C 1
ATOM 3370 O O . SER B 1 185 ? 21.906 -24.406 -18.719 1 75.81 185 SER B O 1
ATOM 3372 N N . ASP B 1 186 ? 21.453 -25.156 -16.766 1 82.88 186 ASP B N 1
ATOM 3373 C CA . ASP B 1 186 ? 21.375 -26.5 -17.312 1 82.88 186 ASP B CA 1
ATOM 3374 C C . ASP B 1 186 ? 20.156 -26.656 -18.219 1 82.88 186 ASP B C 1
ATOM 3376 O O . ASP B 1 186 ? 19.031 -26.328 -17.828 1 82.88 186 ASP B O 1
ATOM 3380 N N . PRO B 1 187 ? 20.422 -27.078 -19.484 1 80.75 187 PRO B N 1
ATOM 3381 C CA . PRO B 1 187 ? 19.328 -27.203 -20.438 1 80.75 187 PRO B CA 1
ATOM 3382 C C . PRO B 1 187 ? 18.156 -28.016 -19.891 1 80.75 187 PRO B C 1
ATOM 3384 O O . PRO B 1 187 ? 17 -27.672 -20.125 1 80.75 187 PRO B O 1
ATOM 3387 N N . ALA B 1 188 ? 18.359 -29.156 -19.312 1 80.56 188 ALA B N 1
ATOM 3388 C CA . ALA B 1 188 ? 17.281 -29.938 -18.703 1 80.56 188 ALA B CA 1
ATOM 3389 C C . ALA B 1 188 ? 16.516 -29.109 -17.688 1 80.56 188 ALA B C 1
ATOM 3391 O O . ALA B 1 188 ? 15.281 -29.219 -17.594 1 80.56 188 ALA B O 1
ATOM 3392 N N . GLU B 1 189 ? 17.141 -28.234 -17.141 1 84.75 189 GLU B N 1
ATOM 3393 C CA . GLU B 1 189 ? 16.547 -27.391 -16.109 1 84.75 189 GLU B CA 1
ATOM 3394 C C . GLU B 1 189 ? 15.719 -26.281 -16.719 1 84.75 189 GLU B C 1
ATOM 3396 O O . GLU B 1 189 ? 14.742 -25.812 -16.125 1 84.75 189 GLU B O 1
ATOM 3401 N N . GLN B 1 190 ? 16.078 -26.016 -17.969 1 85.75 190 GLN B N 1
ATOM 3402 C CA . GLN B 1 190 ? 15.383 -24.922 -18.625 1 85.75 190 GLN B CA 1
ATOM 3403 C C . GLN B 1 190 ? 13.961 -25.328 -19 1 85.75 190 GLN B C 1
ATOM 3405 O O . GLN B 1 190 ? 13.031 -24.516 -18.875 1 85.75 190 GLN B O 1
ATOM 3410 N N . TYR B 1 191 ? 13.82 -26.516 -19.453 1 86.75 191 TYR B N 1
ATOM 3411 C CA . TYR B 1 191 ? 12.477 -27 -19.766 1 86.75 191 TYR B CA 1
ATOM 3412 C C . TYR B 1 191 ? 11.609 -27.078 -18.516 1 86.75 191 TYR B C 1
ATOM 3414 O O . TYR B 1 191 ? 10.445 -26.688 -18.531 1 86.75 191 TYR B O 1
ATOM 3422 N N . ARG B 1 192 ? 12.203 -27.578 -17.578 1 90.31 192 ARG B N 1
ATOM 3423 C CA . ARG B 1 192 ? 11.492 -27.672 -16.312 1 90.31 192 ARG B CA 1
ATOM 3424 C C . ARG B 1 192 ? 11.102 -26.281 -15.805 1 90.31 192 ARG B C 1
ATOM 3426 O O . ARG B 1 192 ? 9.984 -26.094 -15.32 1 90.31 192 ARG B O 1
ATOM 3433 N N . ARG B 1 193 ? 12 -25.406 -15.992 1 91.75 193 ARG B N 1
ATOM 3434 C CA . ARG B 1 193 ? 11.758 -24.031 -15.539 1 91.75 193 ARG B CA 1
ATOM 3435 C C . ARG B 1 193 ? 10.602 -23.391 -16.312 1 91.75 193 ARG B C 1
ATOM 3437 O O . ARG B 1 193 ? 9.781 -22.688 -15.727 1 91.75 193 ARG B O 1
ATOM 3444 N N . LYS B 1 194 ? 10.594 -23.672 -17.531 1 91.56 194 LYS B N 1
ATOM 3445 C CA . LYS B 1 194 ? 9.508 -23.141 -18.359 1 91.56 194 LYS B CA 1
ATOM 3446 C C . LYS B 1 194 ? 8.156 -23.656 -17.875 1 91.56 194 LYS B C 1
ATOM 3448 O O . LYS B 1 194 ? 7.191 -22.891 -17.797 1 91.56 194 LYS B O 1
ATOM 3453 N N . ASP B 1 195 ? 8.156 -24.906 -17.531 1 92.75 195 ASP B N 1
ATOM 3454 C CA . ASP B 1 195 ? 6.918 -25.5 -17.016 1 92.75 195 ASP B CA 1
ATOM 3455 C C . ASP B 1 195 ? 6.508 -24.859 -15.695 1 92.75 195 ASP B C 1
ATOM 3457 O O . ASP B 1 195 ? 5.324 -24.609 -15.461 1 92.75 195 ASP B O 1
ATOM 3461 N N . LEU B 1 196 ? 7.488 -24.625 -14.875 1 94.06 196 LEU B N 1
ATOM 3462 C CA . LEU B 1 196 ? 7.223 -24 -13.586 1 94.06 196 LEU B CA 1
ATOM 3463 C C . LEU B 1 196 ? 6.652 -22.594 -13.773 1 94.06 196 LEU B C 1
ATOM 3465 O O . LEU B 1 196 ? 5.688 -22.219 -13.102 1 94.06 196 LEU B O 1
ATOM 3469 N N . ILE B 1 197 ? 7.191 -21.891 -14.688 1 94.19 197 ILE B N 1
ATOM 3470 C CA . ILE B 1 197 ? 6.785 -20.516 -14.945 1 94.19 197 ILE B CA 1
ATOM 3471 C C . ILE B 1 197 ? 5.375 -20.5 -15.531 1 94.19 197 ILE B C 1
ATOM 3473 O O . ILE B 1 197 ? 4.547 -19.656 -15.141 1 94.19 197 ILE B O 1
ATOM 3477 N N . LEU B 1 198 ? 5.109 -21.406 -16.406 1 95.62 198 LEU B N 1
ATOM 3478 C CA . LEU B 1 198 ? 3.787 -21.469 -17.016 1 95.62 198 LEU B CA 1
ATOM 3479 C C . LEU B 1 198 ? 2.73 -21.844 -15.984 1 95.62 198 LEU B C 1
ATOM 3481 O O . LEU B 1 198 ? 1.626 -21.297 -15.992 1 95.62 198 LEU B O 1
ATOM 3485 N N . ALA B 1 199 ? 3.057 -22.75 -15.156 1 95.62 199 ALA B N 1
ATOM 3486 C CA . ALA B 1 199 ? 2.158 -23.125 -14.07 1 95.62 199 ALA B CA 1
ATOM 3487 C C . ALA B 1 199 ? 1.873 -21.938 -13.148 1 95.62 199 ALA B C 1
ATOM 3489 O O . ALA B 1 199 ? 0.724 -21.703 -12.773 1 95.62 199 ALA B O 1
ATOM 3490 N N . THR B 1 200 ? 2.898 -21.203 -12.836 1 95.88 200 THR B N 1
ATOM 3491 C CA . THR B 1 200 ? 2.77 -20.031 -11.969 1 95.88 200 THR B CA 1
ATOM 3492 C C . THR B 1 200 ? 1.896 -18.969 -12.625 1 95.88 200 THR B C 1
ATOM 3494 O O . THR B 1 200 ? 1.052 -18.359 -11.961 1 95.88 200 THR B O 1
ATOM 3497 N N . LYS B 1 201 ? 2.086 -18.781 -13.875 1 96.19 201 LYS B N 1
ATOM 3498 C CA . LYS B 1 201 ? 1.277 -17.812 -14.609 1 96.19 201 LYS B CA 1
ATOM 3499 C C . LYS B 1 201 ? -0.202 -18.172 -14.562 1 96.19 201 LYS B C 1
ATOM 3501 O O . LYS B 1 201 ? -1.059 -17.312 -14.367 1 96.19 201 LYS B O 1
ATOM 3506 N N . GLN B 1 202 ? -0.479 -19.391 -14.664 1 95.12 202 GLN B N 1
ATOM 3507 C CA . GLN B 1 202 ? -1.858 -19.875 -14.656 1 95.12 202 GLN B CA 1
ATOM 3508 C C . GLN B 1 202 ? -2.508 -19.656 -13.297 1 95.12 202 GLN B C 1
ATOM 3510 O O . GLN B 1 202 ? -3.609 -19.109 -13.203 1 95.12 202 GLN B O 1
ATOM 3515 N N . ILE B 1 203 ? -1.849 -20.062 -12.281 1 94.62 203 ILE B N 1
ATOM 3516 C CA . ILE B 1 203 ? -2.396 -19.953 -10.93 1 94.62 203 ILE B CA 1
ATOM 3517 C C . ILE B 1 203 ? -2.57 -18.484 -10.555 1 94.62 203 ILE B C 1
ATOM 3519 O O . ILE B 1 203 ? -3.58 -18.109 -9.961 1 94.62 203 ILE B O 1
ATOM 3523 N N . THR B 1 204 ? -1.561 -17.688 -10.883 1 95.62 204 THR B N 1
ATOM 3524 C CA . THR B 1 204 ? -1.628 -16.25 -10.594 1 95.62 204 THR B CA 1
ATOM 3525 C C . THR B 1 204 ? -2.809 -15.609 -11.32 1 95.62 204 THR B C 1
ATOM 3527 O O . THR B 1 204 ? -3.512 -14.773 -10.75 1 95.62 204 THR B O 1
ATOM 3530 N N . LYS B 1 205 ? -3.021 -16.031 -12.5 1 96.5 205 LYS B N 1
ATOM 3531 C CA . LYS B 1 205 ? -4.145 -15.508 -13.273 1 96.5 205 LYS B CA 1
ATOM 3532 C C . LYS B 1 205 ? -5.477 -15.898 -12.633 1 96.5 205 LYS B C 1
ATOM 3534 O O . LYS B 1 205 ? -6.391 -15.07 -12.539 1 96.5 205 LYS B O 1
ATOM 3539 N N . GLU B 1 206 ? -5.598 -17.078 -12.227 1 95.38 206 GLU B N 1
ATOM 3540 C CA . GLU B 1 206 ? -6.812 -17.547 -11.562 1 95.38 206 GLU B CA 1
ATOM 3541 C C . GLU B 1 206 ? -7.086 -16.734 -10.297 1 95.38 206 GLU B C 1
ATOM 3543 O O . GLU B 1 206 ? -8.227 -16.359 -10.023 1 95.38 206 GLU B O 1
ATOM 3548 N N . LEU B 1 207 ? -6.043 -16.516 -9.562 1 96.19 207 LEU B N 1
ATOM 3549 C CA . LEU B 1 207 ? -6.176 -15.742 -8.336 1 96.19 207 LEU B CA 1
ATOM 3550 C C . LEU B 1 207 ? -6.613 -14.312 -8.641 1 96.19 207 LEU B C 1
ATOM 3552 O O . LEU B 1 207 ? -7.535 -13.789 -8.008 1 96.19 207 LEU B O 1
ATOM 3556 N N . MET B 1 208 ? -5.965 -13.688 -9.586 1 97.62 208 MET B N 1
ATOM 3557 C CA . MET B 1 208 ? -6.301 -12.32 -9.977 1 97.62 208 MET B CA 1
ATOM 3558 C C . MET B 1 208 ? -7.738 -12.234 -10.484 1 97.62 208 MET B C 1
ATOM 3560 O O . MET B 1 208 ? -8.453 -11.289 -10.172 1 97.62 208 MET B O 1
ATOM 3564 N N . ASP B 1 209 ? -8.125 -13.234 -11.25 1 97.31 209 ASP B N 1
ATOM 3565 C CA . ASP B 1 209 ? -9.492 -13.266 -11.758 1 97.31 209 ASP B CA 1
ATOM 3566 C C . ASP B 1 209 ? -10.508 -13.328 -10.617 1 97.31 209 ASP B C 1
ATOM 3568 O O . ASP B 1 209 ? -11.523 -12.641 -10.648 1 97.31 209 ASP B O 1
ATOM 3572 N N . LEU B 1 210 ? -10.219 -14.117 -9.711 1 97.5 210 LEU B N 1
ATOM 3573 C CA . LEU B 1 210 ? -11.109 -14.219 -8.555 1 97.5 210 LEU B CA 1
ATOM 3574 C C . LEU B 1 210 ? -11.172 -12.898 -7.801 1 97.5 210 LEU B C 1
ATOM 3576 O O . LEU B 1 210 ? -12.258 -12.406 -7.492 1 97.5 210 LEU B O 1
ATOM 3580 N N . LEU B 1 211 ? -10.008 -12.305 -7.508 1 98.06 211 LEU B N 1
ATOM 3581 C CA . LEU B 1 211 ? -9.961 -11.055 -6.754 1 98.06 211 LEU B CA 1
ATOM 3582 C C . LEU B 1 211 ? -10.664 -9.938 -7.516 1 98.06 211 LEU B C 1
ATOM 3584 O O . LEU B 1 211 ? -11.281 -9.062 -6.906 1 98.06 211 LEU B O 1
ATOM 3588 N N . ASN B 1 212 ? -10.586 -10.031 -8.828 1 97.81 212 ASN B N 1
ATOM 3589 C CA . ASN B 1 212 ? -11.211 -9.008 -9.656 1 97.81 212 ASN B CA 1
ATOM 3590 C C . ASN B 1 212 ? -12.727 -9.18 -9.703 1 97.81 212 ASN B C 1
ATOM 3592 O O . ASN B 1 212 ? -13.445 -8.281 -10.164 1 97.81 212 ASN B O 1
ATOM 3596 N N . GLN B 1 213 ? -13.211 -10.227 -9.227 1 97.69 213 GLN B N 1
ATOM 3597 C CA . GLN B 1 213 ? -14.648 -10.469 -9.18 1 97.69 213 GLN B CA 1
ATOM 3598 C C . GLN B 1 213 ? -15.234 -9.992 -7.855 1 97.69 213 GLN B C 1
ATOM 3600 O O . GLN B 1 213 ? -16.453 -10.086 -7.641 1 97.69 213 GLN B O 1
ATOM 3605 N N . ASP B 1 214 ? -14.375 -9.469 -7 1 97.5 214 ASP B N 1
ATOM 3606 C CA . ASP B 1 214 ? -14.844 -8.93 -5.727 1 97.5 214 ASP B CA 1
ATOM 3607 C C . ASP B 1 214 ? -15.781 -7.746 -5.945 1 97.5 214 ASP B C 1
ATOM 3609 O O . ASP B 1 214 ? -15.438 -6.797 -6.648 1 97.5 214 ASP B O 1
ATOM 3613 N N . ARG B 1 215 ? -16.953 -7.805 -5.367 1 97.56 215 ARG B N 1
ATOM 3614 C CA . ARG B 1 215 ? -17.969 -6.766 -5.496 1 97.56 215 ARG B CA 1
ATOM 3615 C C . ARG B 1 215 ? -18.281 -6.133 -4.145 1 97.56 215 ARG B C 1
ATOM 3617 O O . ARG B 1 215 ? -19.438 -5.82 -3.85 1 97.56 215 ARG B O 1
ATOM 3624 N N . SER B 1 216 ? -17.266 -6.027 -3.355 1 97.06 216 SER B N 1
ATOM 3625 C CA . SER B 1 216 ? -17.438 -5.383 -2.057 1 97.06 216 SER B CA 1
ATOM 3626 C C . SER B 1 216 ? -17.875 -3.934 -2.211 1 97.06 216 SER B C 1
ATOM 3628 O O . SER B 1 216 ? -17.391 -3.215 -3.082 1 97.06 216 SER B O 1
ATOM 3630 N N . PRO B 1 217 ? -18.812 -3.516 -1.428 1 95.12 217 PRO B N 1
ATOM 3631 C CA . PRO B 1 217 ? -19.234 -2.115 -1.499 1 95.12 217 PRO B CA 1
ATOM 3632 C C . PRO B 1 217 ? -18.156 -1.146 -1.017 1 95.12 217 PRO B C 1
ATOM 3634 O O . PRO B 1 217 ? -17.562 -1.365 0.036 1 95.12 217 PRO B O 1
ATOM 3637 N N . LEU B 1 218 ? -17.875 -0.161 -1.779 1 95.31 218 LEU B N 1
ATOM 3638 C CA . LEU B 1 218 ? -16.906 0.886 -1.468 1 95.31 218 LEU B CA 1
ATOM 3639 C C . LEU B 1 218 ? -17.422 2.248 -1.936 1 95.31 218 LEU B C 1
ATOM 3641 O O . LEU B 1 218 ? -18 2.359 -3.016 1 95.31 218 LEU B O 1
ATOM 3645 N N . CYS B 1 219 ? -17.125 3.266 -1.088 1 93.56 219 CYS B N 1
ATOM 3646 C CA . CYS B 1 219 ? -17.578 4.605 -1.433 1 93.56 219 CYS B CA 1
ATOM 3647 C C . CYS B 1 219 ? -19.078 4.609 -1.747 1 93.56 219 CYS B C 1
ATOM 3649 O O . CYS B 1 219 ? -19.891 4.184 -0.923 1 93.56 219 CYS B O 1
ATOM 3651 N N . ASN B 1 220 ? -19.469 4.969 -2.91 1 89.06 220 ASN B N 1
ATOM 3652 C CA . ASN B 1 220 ? -20.875 5.027 -3.262 1 89.06 220 ASN B CA 1
ATOM 3653 C C . ASN B 1 220 ? -21.266 3.893 -4.207 1 89.06 220 ASN B C 1
ATOM 3655 O O . ASN B 1 220 ? -22.359 3.908 -4.789 1 89.06 220 ASN B O 1
ATOM 3659 N N . THR B 1 221 ? -20.438 2.869 -4.242 1 87.94 221 THR B N 1
ATOM 3660 C CA . THR B 1 221 ? -20.703 1.777 -5.172 1 87.94 221 THR B CA 1
ATOM 3661 C C . THR B 1 221 ? -21.234 0.556 -4.434 1 87.94 221 THR B C 1
ATOM 3663 O O . THR B 1 221 ? -20.797 0.246 -3.328 1 87.94 221 THR B O 1
ATOM 3666 N N . ARG B 1 222 ? -22.312 0.025 -5.043 1 89.56 222 ARG B N 1
ATOM 3667 C CA . ARG B 1 222 ? -22.859 -1.245 -4.582 1 89.56 222 ARG B CA 1
ATOM 3668 C C . ARG B 1 222 ? -23.094 -2.195 -5.75 1 89.56 222 ARG B C 1
ATOM 3670 O O . ARG B 1 222 ? -24.234 -2.447 -6.129 1 89.56 222 ARG B O 1
ATOM 3677 N N . PRO B 1 223 ? -22.062 -2.785 -6.145 1 91.38 223 PRO B N 1
ATOM 3678 C CA . PRO B 1 223 ? -22.203 -3.666 -7.309 1 91.38 223 PRO B CA 1
ATOM 3679 C C . PRO B 1 223 ? -22.969 -4.949 -6.988 1 91.38 223 PRO B C 1
ATOM 3681 O O . PRO B 1 223 ? -23.016 -5.371 -5.828 1 91.38 223 PRO B O 1
ATOM 3684 N N . GLN B 1 224 ? -23.438 -5.48 -8.094 1 94.88 224 GLN B N 1
ATOM 3685 C CA . GLN B 1 224 ? -24.141 -6.758 -7.945 1 94.88 224 GLN B CA 1
ATOM 3686 C C . GLN B 1 224 ? -23.156 -7.883 -7.648 1 94.88 224 GLN B C 1
ATOM 3688 O O . GLN B 1 224 ? -22.188 -8.078 -8.391 1 94.88 224 GLN B O 1
ATOM 3693 N N . ILE B 1 225 ? -23.531 -8.57 -6.629 1 95.69 225 ILE B N 1
ATOM 3694 C CA . ILE B 1 225 ? -22.672 -9.672 -6.211 1 95.69 225 ILE B CA 1
ATOM 3695 C C . ILE B 1 225 ? -22.75 -10.805 -7.238 1 95.69 225 ILE B C 1
ATOM 3697 O O . ILE B 1 225 ? -23.844 -11.203 -7.656 1 95.69 225 ILE B O 1
ATOM 3701 N N . ILE B 1 226 ? -21.594 -11.312 -7.609 1 96.5 226 ILE B N 1
ATOM 3702 C CA . ILE B 1 226 ? -21.562 -12.367 -8.617 1 96.5 226 ILE B CA 1
ATOM 3703 C C . ILE B 1 226 ? -20.969 -13.641 -8.008 1 96.5 226 ILE B C 1
ATOM 3705 O O . ILE B 1 226 ? -21.219 -14.742 -8.492 1 96.5 226 ILE B O 1
ATOM 3709 N N . LEU B 1 227 ? -20.266 -13.547 -6.957 1 96.75 227 LEU B N 1
ATOM 3710 C CA . LEU B 1 227 ? -19.641 -14.703 -6.312 1 96.75 227 LEU B CA 1
ATOM 3711 C C . LEU B 1 227 ? -20.578 -15.305 -5.27 1 96.75 227 LEU B C 1
ATOM 3713 O O . LEU B 1 227 ? -21.5 -14.641 -4.789 1 96.75 227 LEU B O 1
ATOM 3717 N N . GLU B 1 228 ? -20.328 -16.531 -4.984 1 95.81 228 GLU B N 1
ATOM 3718 C CA . GLU B 1 228 ? -21.031 -17.172 -3.881 1 95.81 228 GLU B CA 1
ATOM 3719 C C . GLU B 1 228 ? -20.828 -16.406 -2.574 1 95.81 228 GLU B C 1
ATOM 3721 O O . GLU B 1 228 ? -19.734 -15.898 -2.316 1 95.81 228 GLU B O 1
ATOM 3726 N N . PRO B 1 229 ? -21.828 -16.453 -1.764 1 95.5 229 PRO B N 1
ATOM 3727 C CA . PRO B 1 229 ? -21.734 -15.719 -0.496 1 95.5 229 PRO B CA 1
ATOM 3728 C C . PRO B 1 229 ? -20.578 -16.203 0.379 1 95.5 229 PRO B C 1
ATOM 3730 O O . PRO B 1 229 ? -20 -15.422 1.13 1 95.5 229 PRO B O 1
ATOM 3733 N N . SER B 1 230 ? -20.281 -17.438 0.268 1 93.88 230 SER B N 1
ATOM 3734 C CA . SER B 1 230 ? -19.25 -18.031 1.128 1 93.88 230 SER B CA 1
ATOM 3735 C C . SER B 1 230 ? -17.891 -17.406 0.855 1 93.88 230 SER B C 1
ATOM 3737 O O . SER B 1 230 ? -17.062 -17.297 1.765 1 93.88 230 SER B O 1
ATOM 3739 N N . ILE B 1 231 ? -17.625 -17.062 -0.394 1 97.06 231 ILE B N 1
ATOM 3740 C CA . ILE B 1 231 ? -16.328 -16.469 -0.717 1 97.06 231 ILE B CA 1
ATOM 3741 C C . ILE B 1 231 ? -16.453 -14.945 -0.734 1 97.06 231 ILE B C 1
ATOM 3743 O O . ILE B 1 231 ? -15.539 -14.242 -0.318 1 97.06 231 ILE B O 1
ATOM 3747 N N . GLN B 1 232 ? -17.562 -14.438 -1.134 1 98.06 232 GLN B N 1
ATOM 3748 C CA . GLN B 1 232 ? -17.766 -12.992 -1.197 1 98.06 232 GLN B CA 1
ATOM 3749 C C . GLN B 1 232 ? -17.656 -12.359 0.188 1 98.06 232 GLN B C 1
ATOM 3751 O O . GLN B 1 232 ? -17.094 -11.273 0.339 1 98.06 232 GLN B O 1
ATOM 3756 N N . ARG B 1 233 ? -18.203 -13.008 1.162 1 97.5 233 ARG B N 1
ATOM 3757 C CA . ARG B 1 233 ? -18.188 -12.469 2.518 1 97.5 233 ARG B CA 1
ATOM 3758 C C . ARG B 1 233 ? -16.75 -12.281 3.004 1 97.5 233 ARG B C 1
ATOM 3760 O O . ARG B 1 233 ? -16.438 -11.273 3.65 1 97.5 233 ARG B O 1
ATOM 3767 N N . HIS B 1 234 ? -15.906 -13.211 2.684 1 98 234 HIS B N 1
ATOM 3768 C CA . HIS B 1 234 ? -14.516 -13.133 3.107 1 98 234 HIS B CA 1
ATOM 3769 C C . HIS B 1 234 ? -13.766 -12.055 2.332 1 98 234 HIS B C 1
ATOM 3771 O O . HIS B 1 234 ? -12.945 -11.336 2.9 1 98 234 HIS B O 1
ATOM 3777 N N . LEU B 1 235 ? -14.039 -11.969 1.079 1 98.31 235 LEU B N 1
ATOM 3778 C CA . LEU B 1 235 ? -13.438 -10.906 0.281 1 98.31 235 LEU B CA 1
ATOM 3779 C C . LEU B 1 235 ? -13.891 -9.539 0.771 1 98.31 235 LEU B C 1
ATOM 3781 O O . LEU B 1 235 ? -13.094 -8.602 0.841 1 98.31 235 LEU B O 1
ATOM 3785 N N . THR B 1 236 ? -15.141 -9.438 1.132 1 97.75 236 THR B N 1
ATOM 3786 C CA . THR B 1 236 ? -15.688 -8.188 1.64 1 97.75 236 THR B CA 1
ATOM 3787 C C . THR B 1 236 ? -15.031 -7.805 2.961 1 97.75 236 THR B C 1
ATOM 3789 O O . THR B 1 236 ? -14.703 -6.637 3.184 1 97.75 236 THR B O 1
ATOM 3792 N N . HIS B 1 237 ? -14.812 -8.766 3.773 1 96.56 237 HIS B N 1
ATOM 3793 C CA . HIS B 1 237 ? -14.133 -8.5 5.039 1 96.56 237 HIS B CA 1
ATOM 3794 C C . HIS B 1 237 ? -12.758 -7.887 4.809 1 96.56 237 HIS B C 1
ATOM 3796 O O . HIS B 1 237 ? -12.414 -6.879 5.426 1 96.56 237 HIS B O 1
ATOM 3802 N N . PHE B 1 238 ? -12.016 -8.5 3.934 1 97.31 238 PHE B N 1
ATOM 3803 C CA . PHE B 1 238 ? -10.672 -8.008 3.631 1 97.31 238 PHE B CA 1
ATOM 3804 C C . PHE B 1 238 ? -10.734 -6.629 2.994 1 97.31 238 PHE B C 1
ATOM 3806 O O . PHE B 1 238 ? -9.914 -5.762 3.307 1 97.31 238 PHE B O 1
ATOM 3813 N N . SER B 1 239 ? -11.672 -6.41 2.139 1 97.25 239 SER B N 1
ATOM 3814 C CA . SER B 1 239 ? -11.852 -5.109 1.497 1 97.25 239 SER B CA 1
ATOM 3815 C C . SER B 1 239 ? -12.172 -4.027 2.521 1 97.25 239 SER B C 1
ATOM 3817 O O . SER B 1 239 ? -11.609 -2.932 2.471 1 97.25 239 SER B O 1
ATOM 3819 N N . LEU B 1 240 ? -12.977 -4.383 3.461 1 95.38 240 LEU B N 1
ATOM 3820 C CA . LEU B 1 240 ? -13.422 -3.4 4.445 1 95.38 240 LEU B CA 1
ATOM 3821 C C . LEU B 1 240 ? -12.297 -3.059 5.418 1 95.38 240 LEU B C 1
ATOM 3823 O O . LEU B 1 240 ? -12.102 -1.892 5.766 1 95.38 240 LEU B O 1
ATOM 3827 N N . ILE B 1 241 ? -11.508 -3.992 5.785 1 94.5 241 ILE B N 1
ATOM 3828 C CA . ILE B 1 241 ? -10.445 -3.752 6.762 1 94.5 241 ILE B CA 1
ATOM 3829 C C . ILE B 1 241 ? -9.344 -2.902 6.129 1 94.5 241 ILE B C 1
ATOM 3831 O O . ILE B 1 241 ? -8.625 -2.191 6.828 1 94.5 241 ILE B O 1
ATOM 3835 N N . THR B 1 242 ? -9.281 -2.961 4.793 1 95.94 242 THR B N 1
ATOM 3836 C CA . THR B 1 242 ? -8.258 -2.199 4.094 1 95.94 242 THR B CA 1
ATOM 3837 C C . THR B 1 242 ? -8.859 -0.985 3.396 1 95.94 242 THR B C 1
ATOM 3839 O O . THR B 1 242 ? -8.172 -0.267 2.672 1 95.94 242 THR B O 1
ATOM 3842 N N . HIS B 1 243 ? -10.141 -0.858 3.482 1 94.44 243 HIS B N 1
ATOM 3843 C CA . HIS B 1 243 ? -10.867 0.272 2.914 1 94.44 243 HIS B CA 1
ATOM 3844 C C . HIS B 1 243 ? -10.742 0.298 1.395 1 94.44 243 HIS B C 1
ATOM 3846 O O . HIS B 1 243 ? -10.688 1.371 0.79 1 94.44 243 HIS B O 1
ATOM 3852 N N . GLY B 1 244 ? -10.617 -0.864 0.843 1 96.25 244 GLY B N 1
ATOM 3853 C CA . GLY B 1 244 ? -10.562 -0.97 -0.606 1 96.25 244 GLY B CA 1
ATOM 3854 C C . GLY B 1 244 ? -9.148 -1.016 -1.149 1 96.25 244 GLY B C 1
ATOM 3855 O O . GLY B 1 244 ? -8.945 -1.151 -2.357 1 96.25 244 GLY B O 1
ATOM 3856 N N . PHE B 1 245 ? -8.133 -0.928 -0.277 1 98.38 245 PHE B N 1
ATOM 3857 C CA . PHE B 1 245 ? -6.738 -0.924 -0.711 1 98.38 245 PHE B CA 1
ATOM 3858 C C . PHE B 1 245 ? -6.254 -2.342 -0.985 1 98.38 245 PHE B C 1
ATOM 3860 O O . PHE B 1 245 ? -5.52 -2.578 -1.949 1 98.38 245 PHE B O 1
ATOM 3867 N N . GLY B 1 246 ? -6.625 -3.273 -0.2 1 97.75 246 GLY B N 1
ATOM 3868 C CA . GLY B 1 246 ? -5.992 -4.578 -0.073 1 97.75 246 GLY B CA 1
ATOM 3869 C C . GLY B 1 246 ? -6.004 -5.375 -1.364 1 97.75 246 GLY B C 1
ATOM 3870 O O . GLY B 1 246 ? -4.945 -5.664 -1.928 1 97.75 246 GLY B O 1
ATOM 3871 N N . SER B 1 247 ? -7.152 -5.68 -1.893 1 98 247 SER B N 1
ATOM 3872 C CA . SER B 1 247 ? -7.281 -6.551 -3.053 1 98 247 SER B CA 1
ATOM 3873 C C . SER B 1 247 ? -6.637 -5.93 -4.289 1 98 247 SER B C 1
ATOM 3875 O O . SER B 1 247 ? -5.859 -6.586 -4.984 1 98 247 SER B O 1
ATOM 3877 N N . PRO B 1 248 ? -6.891 -4.688 -4.562 1 98.19 248 PRO B N 1
ATOM 3878 C CA . PRO B 1 248 ? -6.211 -4.07 -5.707 1 98.19 248 PRO B CA 1
ATOM 3879 C C . PRO B 1 248 ? -4.691 -4.055 -5.555 1 98.19 248 PRO B C 1
ATOM 3881 O O . PRO B 1 248 ? -3.969 -4.195 -6.547 1 98.19 248 PRO B O 1
ATOM 3884 N N . ALA B 1 249 ? -4.254 -3.887 -4.367 1 98.62 249 ALA B N 1
ATOM 3885 C CA . ALA B 1 249 ? -2.811 -3.896 -4.137 1 98.62 249 ALA B CA 1
ATOM 3886 C C . ALA B 1 249 ? -2.221 -5.277 -4.398 1 98.62 249 ALA B C 1
ATOM 3888 O O . ALA B 1 249 ? -1.142 -5.398 -4.984 1 98.62 249 ALA B O 1
ATOM 3889 N N . ILE B 1 250 ? -2.908 -6.27 -3.955 1 98.5 250 ILE B N 1
ATOM 3890 C CA . ILE B 1 250 ? -2.459 -7.637 -4.203 1 98.5 250 ILE B CA 1
ATOM 3891 C C . ILE B 1 250 ? -2.48 -7.922 -5.699 1 98.5 250 ILE B C 1
ATOM 3893 O O . ILE B 1 250 ? -1.526 -8.484 -6.246 1 98.5 250 ILE B O 1
ATOM 3897 N N . VAL B 1 251 ? -3.496 -7.52 -6.363 1 98.38 251 VAL B N 1
ATOM 3898 C CA . VAL B 1 251 ? -3.604 -7.723 -7.805 1 98.38 251 VAL B CA 1
ATOM 3899 C C . VAL B 1 251 ? -2.484 -6.965 -8.516 1 98.38 251 VAL B C 1
ATOM 3901 O O . VAL B 1 251 ? -1.903 -7.469 -9.484 1 98.38 251 VAL B O 1
ATOM 3904 N N . ALA B 1 252 ? -2.195 -5.805 -8.039 1 98.44 252 ALA B N 1
ATOM 3905 C CA . ALA B 1 252 ? -1.102 -5.023 -8.609 1 98.44 252 ALA B CA 1
ATOM 3906 C C . ALA B 1 252 ? 0.226 -5.766 -8.484 1 98.44 252 ALA B C 1
ATOM 3908 O O . ALA B 1 252 ? 1.003 -5.824 -9.445 1 98.44 252 ALA B O 1
ATOM 3909 N N . ALA B 1 253 ? 0.445 -6.32 -7.344 1 98 253 ALA B N 1
ATOM 3910 C CA . ALA B 1 253 ? 1.67 -7.082 -7.113 1 98 253 ALA B CA 1
ATOM 3911 C C . ALA B 1 253 ? 1.739 -8.297 -8.023 1 98 253 ALA B C 1
ATOM 3913 O O . ALA B 1 253 ? 2.775 -8.57 -8.641 1 98 253 ALA B O 1
ATOM 3914 N N . LEU B 1 254 ? 0.638 -8.961 -8.141 1 97.38 254 LEU B N 1
ATOM 3915 C CA . LEU B 1 254 ? 0.587 -10.172 -8.953 1 97.38 254 LEU B CA 1
ATOM 3916 C C . LEU B 1 254 ? 0.734 -9.836 -10.43 1 97.38 254 LEU B C 1
ATOM 3918 O O . LEU B 1 254 ? 1.358 -10.586 -11.18 1 97.38 254 LEU B O 1
ATOM 3922 N N . THR B 1 255 ? 0.188 -8.75 -10.828 1 96.75 255 THR B N 1
ATOM 3923 C CA . THR B 1 255 ? 0.314 -8.305 -12.211 1 96.75 255 THR B CA 1
ATOM 3924 C C . THR B 1 255 ? 1.767 -7.973 -12.547 1 96.75 255 THR B C 1
ATOM 3926 O O . THR B 1 255 ? 2.246 -8.273 -13.641 1 96.75 255 THR B O 1
ATOM 3929 N N . ALA B 1 256 ? 2.389 -7.395 -11.594 1 95.75 256 ALA B N 1
ATOM 3930 C CA . ALA B 1 256 ? 3.787 -7.023 -11.797 1 95.75 256 ALA B CA 1
ATOM 3931 C C . ALA B 1 256 ? 4.652 -8.266 -12.016 1 95.75 256 ALA B C 1
ATOM 3933 O O . ALA B 1 256 ? 5.609 -8.234 -12.797 1 95.75 256 ALA B O 1
ATOM 3934 N N . ILE B 1 257 ? 4.301 -9.312 -11.398 1 90.81 257 ILE B N 1
ATOM 3935 C CA . ILE B 1 257 ? 5.125 -10.516 -11.453 1 90.81 257 ILE B CA 1
ATOM 3936 C C . ILE B 1 257 ? 4.734 -11.359 -12.672 1 90.81 257 ILE B C 1
ATOM 3938 O O . ILE B 1 257 ? 5.543 -12.141 -13.18 1 90.81 257 ILE B O 1
ATOM 3942 N N . GLN B 1 258 ? 3.531 -11.203 -13.156 1 83.81 258 GLN B N 1
ATOM 3943 C CA . GLN B 1 258 ? 3.043 -12.008 -14.273 1 83.81 258 GLN B CA 1
ATOM 3944 C C . GLN B 1 258 ? 3.736 -11.617 -15.57 1 83.81 258 GLN B C 1
ATOM 3946 O O . GLN B 1 258 ? 4.016 -12.477 -16.406 1 83.81 258 GLN B O 1
#

Nearest PDB structures (foldseek):
  8j0r-assembly1_B  TM=9.662E-01  e=1.003E-22  Homo sapiens
  8j0q-assembly1_A  TM=9.848E-01  e=8.445E-22  Homo sapiens
  8j0l-assembly1_B  TM=9.864E-01  e=7.927E-21  Homo sapiens
  8j0l-assembly1_A  TM=9.942E-01  e=8.765E-20  Homo sapiens
  8j0q-assembly1_B  TM=9.788E-01  e=4.724E-18  Homo sapiens

Organism: Penaeus vannamei (NCBI:txid6689)

Solvent-accessible surface area (backbone atoms only — not comparable to full-atom values): 30436 Å² total; per-residue (Å²): 137,88,76,82,82,74,87,89,77,88,75,82,76,83,81,75,93,71,74,88,83,80,78,77,79,76,77,82,82,75,82,74,76,81,80,78,81,75,74,73,77,80,76,72,83,69,80,73,64,87,68,58,63,76,60,52,64,73,53,67,58,68,66,57,49,52,69,36,71,70,47,73,37,74,43,68,47,45,50,72,90,52,69,45,65,35,70,38,24,40,39,41,52,51,49,42,51,29,82,76,40,34,50,35,60,66,58,48,26,35,53,64,71,37,48,87,42,89,60,24,64,58,52,49,46,52,56,32,44,69,50,74,40,80,69,71,88,64,88,57,86,43,41,91,80,44,51,60,60,42,45,52,40,55,52,25,36,49,44,20,49,43,51,29,50,45,30,68,73,48,47,53,46,67,59,50,50,51,57,61,50,61,76,47,72,50,66,78,48,42,58,52,46,51,52,32,52,51,30,28,47,50,53,53,46,52,50,41,53,54,61,69,52,61,42,58,69,50,55,81,44,73,54,78,75,76,58,58,65,82,55,43,54,46,52,31,50,35,26,58,69,35,36,48,20,46,60,52,39,38,41,25,41,51,57,37,72,99,140,81,79,81,84,71,77,82,76,80,78,79,72,78,80,82,83,86,77,85,80,76,78,70,84,75,76,83,77,77,78,74,77,83,77,79,80,70,79,71,75,77,76,72,81,68,80,72,64,83,70,55,62,77,61,48,62,73,52,64,59,66,67,58,49,50,70,35,72,70,47,72,36,73,43,68,46,47,47,72,92,52,70,46,65,34,69,39,23,41,37,40,52,51,49,41,51,28,82,84,38,40,51,45,60,66,58,49,26,37,54,63,71,37,50,85,43,91,62,25,63,58,51,50,47,53,55,34,45,70,51,72,40,81,70,73,89,70,89,59,91,60,42,92,79,44,50,62,62,42,45,53,42,55,53,26,36,48,44,21,50,42,51,28,50,45,30,67,72,49,49,53,45,67,61,50,52,50,56,61,50,62,77,46,72,50,67,77,48,42,57,52,45,51,52,31,52,52,30,27,47,50,53,52,47,53,50,42,54,54,59,69,54,62,42,58,68,51,54,81,46,73,54,78,75,77,58,58,66,81,56,42,54,44,51,31,51,34,27,59,71,35,35,48,20,45,61,51,39,38,40,24,41,51,57,39,71,98

InterPro domains:
  IPR004979 Transcription factor AP-2 [PTHR10812] (64-258)
  IPR013854 Transcription factor AP-2, C-terminal [PF03299] (70-258)
  IPR013854 Transcription factor AP-2, C-terminal [PR01748] (108-122)
  IPR013854 Transcription factor AP-2, C-terminal [PR01748] (123-138)
  IPR013854 Transcription factor AP-2, C-terminal [PR01748] (139-153)

Foldseek 3Di:
DDDDPDDDDDPDDDDDPDDDDDDDPDDPDDPPPDDPDPPPPDPPDPPPPPPPPVVVVLVPLPQFDQQDFLDWDFFPPDDDPSRDIDTDGLVQVVLCCDPPFVDALQLVCQLRVQNPDDCSSVVVQVSQVSNPDHGDPDDPPTPDDDPLSSYALVNLQVVLVVLLVCLQPPPPQVVVVVVVQVVQPDPVSNVVVVVVVVVLLVVLVVLLVVLVLAQADANNDGDDRDDDPVVNVVSNNQCSVNSNNPSSNVSSNSVSND/DDDDPDDPDDPPPDPDDPDDDPDPPDDPDPPPPDDPDPPVPDPPPPPVPPPPDVVVVLVVLPQFDQQDFLDWDFFPPDDDPRRDIDTDGNVQVVLCCDPPFVDALQLVCQLRVQNPDDCSSVVVQVSQVSNPDHGDDDDPPGGPDDPLSSYALVNLQVVLVVLLVCLQPPPPQVVVVVVVQVVQPDPVSNVVVVVVVVVLLVVLVVLLVVLVLAQADANNDRDDRDDDPVVNVVSNNQCSSNSNNPSSNVSSNSVSND